Protein AF-A0A4P7XMC9-F1 (afdb_monomer)

Foldseek 3Di:
DDPVVVVVVVVVLVPPCQLVVLQVVLLVQLVVPDPVCLVVSVVSPVVSVVSVVVDPDDDPLQVVVVVCVVSCVVCVLVLLVVLLVDPDDPSNLVCCVNRVLVCLVVLLPDPDDPDLVDSSLVSLLSQLPDPSDQLCDPSLLSSLVSCVVNLNLLSSLVSLVNNCVRDPQNLVSLLSNLVSLLPRAQLVLSCVSNVVCLVVHDDPVSNVSNVVSNVVSVVVLVVVLDDDDPPFWDDFFDDPPDDFDALLPDQLLLLLLLLLQLVQQQRSLLQFGAAQLRGPAFQDQDNCVQVVSVVVCVVVPQKGFDPPFRPSQWDQDPVRGIIGGSRGTTIFGGHPDPDHSSCCSVCSLVVLLVSLLPDALVSCLLNLLLSLLVQLLLLLLLLCVVLVADNPDDPVSSVVSSVVLQPFFSQLSNQLSNVLSVVLSVVCVVVVDDSVVSVVSSVVSSVVVSVCCVVVVDDGDGHDDDPSTDDHSSNVCVCVRNQVLDDCCSRHPRRDSVSSVVSSVVSPPDPPDPPPPDD

Structure (mmCIF, N/CA/C/O backbone):
data_AF-A0A4P7XMC9-F1
#
_entry.id   AF-A0A4P7XMC9-F1
#
loop_
_atom_site.group_PDB
_atom_site.id
_atom_site.type_symbol
_atom_site.label_atom_id
_atom_site.label_alt_id
_atom_site.label_comp_id
_atom_site.label_asym_id
_atom_site.label_entity_id
_atom_site.label_seq_id
_atom_site.pdbx_PDB_ins_code
_atom_site.Cartn_x
_atom_site.Cartn_y
_atom_site.Cartn_z
_atom_site.occupancy
_atom_site.B_iso_or_equiv
_atom_site.auth_seq_id
_atom_site.auth_comp_id
_atom_site.auth_asym_id
_atom_site.auth_atom_id
_atom_site.pdbx_PDB_model_num
ATOM 1 N N . MET A 1 1 ? -20.679 70.648 17.273 1.00 43.66 1 MET A N 1
ATOM 2 C CA . MET A 1 1 ? -20.133 69.845 16.161 1.00 43.66 1 MET A CA 1
ATOM 3 C C . MET A 1 1 ? -21.303 69.138 15.525 1.00 43.66 1 MET A C 1
ATOM 5 O O . MET A 1 1 ? -21.982 68.395 16.223 1.00 43.66 1 MET A O 1
ATOM 9 N N . GLU A 1 2 ? -21.618 69.492 14.286 1.00 30.88 2 GLU A N 1
ATOM 10 C CA . GLU A 1 2 ? -22.838 69.044 13.615 1.00 30.88 2 GLU A CA 1
ATOM 11 C C . GLU A 1 2 ? -22.758 67.567 13.180 1.00 30.88 2 GLU A C 1
ATOM 13 O O . GLU A 1 2 ? -21.667 67.088 12.859 1.00 30.88 2 GLU A O 1
ATOM 18 N N . PRO A 1 3 ? -23.888 66.831 13.138 1.00 38.03 3 PRO A N 1
ATOM 19 C CA . PRO A 1 3 ? -23.927 65.411 12.762 1.00 38.03 3 PRO A CA 1
ATOM 20 C C . PRO A 1 3 ? -23.639 65.135 11.274 1.00 38.03 3 PRO A C 1
ATOM 22 O O . PRO A 1 3 ? -23.478 63.977 10.885 1.00 38.03 3 PRO A O 1
ATOM 25 N N . GLU A 1 4 ? -23.567 66.167 10.429 1.00 35.75 4 GLU A N 1
ATOM 26 C CA . GLU A 1 4 ? -23.472 66.008 8.972 1.00 35.75 4 GLU A CA 1
ATOM 27 C C . GLU A 1 4 ? -22.052 65.676 8.468 1.00 35.75 4 GLU A C 1
ATOM 29 O O . GLU A 1 4 ? -21.898 65.033 7.425 1.00 35.75 4 GLU A O 1
ATOM 34 N N . GLU A 1 5 ? -20.994 65.978 9.229 1.00 38.25 5 GLU A N 1
ATOM 35 C CA . GLU A 1 5 ? -19.620 65.636 8.818 1.00 38.25 5 GLU A CA 1
ATOM 36 C C . GLU A 1 5 ? -19.260 64.157 9.054 1.00 38.25 5 GLU A C 1
ATOM 38 O O . GLU A 1 5 ? -18.440 63.598 8.321 1.00 38.25 5 GLU A O 1
ATOM 43 N N . CYS A 1 6 ? -19.930 63.469 9.989 1.00 34.94 6 CYS A N 1
ATOM 44 C CA . CYS A 1 6 ? -19.719 62.032 10.221 1.00 34.94 6 CYS A CA 1
ATOM 45 C C . CYS A 1 6 ? -20.406 61.152 9.157 1.00 34.94 6 CYS A C 1
ATOM 47 O O . CYS A 1 6 ? -19.876 60.104 8.782 1.00 34.94 6 CYS A O 1
ATOM 49 N N . GLN A 1 7 ? -21.538 61.592 8.593 1.00 33.97 7 GLN A N 1
ATOM 50 C CA . GLN A 1 7 ? -22.230 60.852 7.528 1.00 33.97 7 GLN A CA 1
ATOM 51 C C . GLN A 1 7 ? -21.554 61.001 6.152 1.00 33.97 7 GLN A C 1
ATOM 53 O O . GLN A 1 7 ? -21.581 60.069 5.347 1.00 33.97 7 GLN A O 1
ATOM 58 N N . SER A 1 8 ? -20.865 62.119 5.897 1.00 41.31 8 SER A N 1
ATOM 59 C CA . SER A 1 8 ? -20.110 62.373 4.655 1.00 41.31 8 SER A CA 1
ATOM 60 C C . SER A 1 8 ? -18.894 61.444 4.482 1.00 41.31 8 SER A C 1
ATOM 62 O O . SER A 1 8 ? -18.608 60.977 3.372 1.00 41.31 8 SER A O 1
ATOM 64 N N . GLY A 1 9 ? -18.207 61.108 5.581 1.00 38.25 9 GLY A N 1
ATOM 65 C CA . GLY A 1 9 ? -17.114 60.129 5.592 1.00 38.25 9 GLY A CA 1
ATOM 66 C C . GLY A 1 9 ? -17.605 58.689 5.408 1.00 38.25 9 GLY A C 1
ATOM 67 O O . GLY A 1 9 ? -17.040 57.939 4.608 1.00 38.25 9 GLY A O 1
ATOM 68 N N . LEU A 1 10 ? -18.709 58.330 6.072 1.00 37.47 10 LEU A N 1
ATOM 69 C CA . LEU A 1 10 ? -19.302 56.992 6.003 1.00 37.47 10 LEU A CA 1
ATOM 70 C C . LEU A 1 10 ? -19.886 56.685 4.612 1.00 37.47 10 LEU A C 1
ATOM 72 O O . LEU A 1 10 ? -19.611 55.628 4.050 1.00 37.47 10 LEU A O 1
ATOM 76 N N . LEU A 1 11 ? -20.593 57.632 3.984 1.00 36.66 11 LEU A N 1
ATOM 77 C CA . LEU A 1 11 ? -21.120 57.470 2.619 1.00 36.66 11 LEU A CA 1
ATOM 78 C C . LEU A 1 11 ? -20.023 57.420 1.540 1.00 36.66 11 LEU A C 1
ATOM 80 O O . LEU A 1 11 ? -20.214 56.793 0.494 1.00 36.66 11 LEU A O 1
ATOM 84 N N . LYS A 1 12 ? -18.850 58.022 1.785 1.00 42.00 12 LYS A N 1
ATOM 85 C CA . LYS A 1 12 ? -17.670 57.883 0.910 1.00 42.00 12 LYS A CA 1
ATOM 86 C C . LYS A 1 12 ? -16.996 56.515 1.044 1.00 42.00 12 LYS A C 1
ATOM 88 O O . LYS A 1 12 ? -16.520 55.991 0.037 1.00 42.00 12 LYS A O 1
ATOM 93 N N . LEU A 1 13 ? -17.014 55.905 2.231 1.00 38.84 13 LEU A N 1
ATOM 94 C CA . LEU A 1 13 ? -16.550 54.528 2.448 1.00 38.84 13 LEU A CA 1
ATOM 95 C C . LEU A 1 13 ? -17.521 53.484 1.874 1.00 38.84 13 LEU A C 1
ATOM 97 O O . LEU A 1 13 ? -17.075 52.519 1.253 1.00 38.84 13 LEU A O 1
ATOM 101 N N . LEU A 1 14 ? -18.834 53.729 1.957 1.00 37.59 14 LEU A N 1
ATOM 102 C CA . LEU A 1 14 ? -19.873 52.884 1.349 1.00 37.59 14 LEU A CA 1
ATOM 103 C C . LEU A 1 14 ? -19.815 52.850 -0.194 1.00 37.59 14 LEU A C 1
ATOM 105 O O . LEU A 1 14 ? -20.368 51.944 -0.813 1.00 37.59 14 LEU A O 1
ATOM 109 N N . ARG A 1 15 ? -19.106 53.793 -0.834 1.00 41.34 15 ARG A N 1
ATOM 110 C CA . ARG A 1 15 ? -18.877 53.852 -2.293 1.00 41.34 15 ARG A CA 1
ATOM 111 C C . ARG A 1 15 ? -17.460 53.467 -2.716 1.00 41.34 15 ARG A C 1
ATOM 113 O O . ARG A 1 15 ? -17.039 53.796 -3.830 1.00 41.34 15 ARG A O 1
ATOM 120 N N . SER A 1 16 ? -16.704 52.773 -1.866 1.00 45.69 16 SER A N 1
ATOM 121 C CA . SER A 1 16 ? -15.376 52.284 -2.229 1.00 45.69 16 SER A CA 1
ATOM 122 C C . SER A 1 16 ? -15.479 51.215 -3.327 1.00 45.69 16 SER A C 1
ATOM 124 O O . SER A 1 16 ? -15.528 50.013 -3.077 1.00 45.69 16 SER A O 1
ATOM 126 N N . LYS A 1 17 ? -15.445 51.656 -4.592 1.00 49.47 17 LYS A N 1
ATOM 127 C CA . LYS A 1 17 ? -15.322 50.811 -5.795 1.00 49.47 17 LYS A CA 1
ATOM 128 C C . LYS A 1 17 ? -14.110 49.862 -5.742 1.00 49.47 17 LYS A C 1
ATOM 130 O O . LYS A 1 17 ? -13.993 48.990 -6.595 1.00 49.47 17 LYS A O 1
ATOM 135 N N . LYS A 1 18 ? -13.207 50.019 -4.764 1.00 49.25 18 LYS A N 1
ATOM 136 C CA . LYS A 1 18 ? -11.979 49.235 -4.623 1.00 49.25 18 LYS A CA 1
ATOM 137 C C . LYS A 1 18 ? -12.239 47.789 -4.211 1.00 49.25 18 LYS A C 1
ATOM 139 O O . LYS A 1 18 ? -11.639 46.917 -4.824 1.00 49.25 18 LYS A O 1
ATOM 144 N N . HIS A 1 19 ? -13.162 47.497 -3.285 1.00 51.22 19 HIS A N 1
ATOM 145 C CA . HIS A 1 19 ? -13.455 46.088 -2.968 1.00 51.22 19 HIS A CA 1
ATOM 146 C C . HIS A 1 19 ? -14.060 45.369 -4.184 1.00 51.22 19 HIS A C 1
ATOM 148 O O . HIS A 1 19 ? -13.748 44.216 -4.466 1.00 51.22 19 HIS A O 1
ATOM 154 N N . TRP A 1 20 ? -14.896 46.083 -4.953 1.00 50.78 20 TRP A N 1
ATOM 155 C CA . TRP A 1 20 ? -15.555 45.560 -6.151 1.00 50.78 20 TRP A CA 1
ATOM 156 C C . TRP A 1 20 ? -14.538 45.368 -7.272 1.00 50.78 20 TRP A C 1
ATOM 158 O O . TRP A 1 20 ? -14.637 44.408 -8.027 1.00 50.78 20 TRP A O 1
ATOM 168 N N . ALA A 1 21 ? -13.521 46.230 -7.341 1.00 57.53 21 ALA A N 1
ATOM 169 C CA . ALA A 1 21 ? -12.394 46.076 -8.247 1.00 57.53 21 ALA A CA 1
ATOM 170 C C . ALA A 1 21 ? -11.529 44.863 -7.879 1.00 57.53 21 ALA A C 1
ATOM 172 O O . ALA A 1 21 ? -11.218 44.078 -8.765 1.00 57.53 21 ALA A O 1
ATOM 173 N N . HIS A 1 22 ? -11.196 44.658 -6.601 1.00 60.41 22 HIS A N 1
ATOM 174 C CA . HIS A 1 22 ? -10.427 43.492 -6.147 1.00 60.41 22 HIS A CA 1
ATOM 175 C C . HIS A 1 22 ? -11.174 42.177 -6.422 1.00 60.41 22 HIS A C 1
ATOM 177 O O . HIS A 1 22 ? -10.610 41.267 -7.030 1.00 60.41 22 HIS A O 1
ATOM 183 N N . ARG A 1 23 ? -12.479 42.124 -6.119 1.00 55.25 23 ARG A N 1
ATOM 184 C CA . ARG A 1 23 ? -13.355 40.998 -6.482 1.00 55.25 23 ARG A CA 1
ATOM 185 C C . ARG A 1 23 ? -13.478 40.812 -7.997 1.00 55.25 23 ARG A C 1
ATOM 187 O O . ARG A 1 23 ? -13.367 39.696 -8.484 1.00 55.25 23 ARG A O 1
ATOM 194 N N . GLY A 1 24 ? -13.645 41.891 -8.761 1.00 57.69 24 GLY A N 1
ATOM 195 C CA . GLY A 1 24 ? -13.733 41.855 -10.225 1.00 57.69 24 GLY A CA 1
ATOM 196 C C . GLY A 1 24 ? -12.418 41.488 -10.928 1.00 57.69 24 GLY A C 1
ATOM 197 O O . GLY A 1 24 ? -12.436 41.020 -12.065 1.00 57.69 24 GLY A O 1
ATOM 198 N N . ILE A 1 25 ? -11.271 41.705 -10.280 1.00 61.50 25 ILE A N 1
ATOM 199 C CA . ILE A 1 25 ? -9.954 41.251 -10.744 1.00 61.50 25 ILE A CA 1
ATOM 200 C C . ILE A 1 25 ? -9.795 39.761 -10.448 1.00 61.50 25 ILE A C 1
ATOM 202 O O . ILE A 1 25 ? -9.479 39.011 -11.363 1.00 61.50 25 ILE A O 1
ATOM 206 N N . ALA A 1 26 ? -10.077 39.323 -9.216 1.00 57.25 26 ALA A N 1
ATOM 207 C CA . ALA A 1 26 ? -10.051 37.904 -8.864 1.00 57.25 26 ALA A CA 1
ATOM 208 C C . ALA A 1 26 ? -10.990 37.083 -9.759 1.00 57.25 26 ALA A C 1
ATOM 210 O O . ALA A 1 26 ? -10.591 36.052 -10.282 1.00 57.25 26 ALA A O 1
ATOM 211 N N . ARG A 1 27 ? -12.195 37.605 -10.019 1.00 52.50 27 ARG A N 1
ATOM 212 C CA . ARG A 1 27 ? -13.175 37.035 -10.948 1.00 52.50 27 ARG A CA 1
ATOM 213 C C . ARG A 1 27 ? -12.600 36.804 -12.341 1.00 52.50 27 ARG A C 1
ATOM 215 O O . ARG A 1 27 ? -12.622 35.679 -12.814 1.00 52.50 27 ARG A O 1
ATOM 222 N N . ARG A 1 28 ? -12.041 37.843 -12.967 1.00 59.72 28 ARG A N 1
ATOM 223 C CA . ARG A 1 28 ? -11.478 37.733 -14.322 1.00 59.72 28 ARG A CA 1
ATOM 224 C C . ARG A 1 28 ? -10.295 36.771 -14.403 1.00 59.72 28 ARG A C 1
ATOM 226 O O . ARG A 1 28 ? -10.072 36.183 -15.450 1.00 59.72 28 ARG A O 1
ATOM 233 N N . ILE A 1 29 ? -9.546 36.628 -13.311 1.00 60.94 29 ILE A N 1
ATOM 234 C CA . ILE A 1 29 ? -8.429 35.684 -13.220 1.00 60.94 29 ILE A CA 1
ATOM 235 C C . ILE A 1 29 ? -8.930 34.240 -13.043 1.00 60.94 29 ILE A C 1
ATOM 237 O O . ILE A 1 29 ? -8.379 33.321 -13.639 1.00 60.94 29 ILE A O 1
ATOM 241 N N . LEU A 1 30 ? -9.975 34.024 -12.241 1.00 52.16 30 LEU A N 1
ATOM 242 C CA . LEU A 1 30 ? -10.568 32.695 -12.062 1.00 52.16 30 LEU A CA 1
ATOM 243 C C . LEU A 1 30 ? -11.309 32.231 -13.326 1.00 52.16 30 LEU A C 1
ATOM 245 O O . LEU A 1 30 ? -11.242 31.058 -13.668 1.00 52.16 30 LEU A O 1
ATOM 249 N N . GLU A 1 31 ? -11.942 33.155 -14.057 1.00 54.53 31 GLU A N 1
ATOM 250 C CA . GLU A 1 31 ? -12.587 32.897 -15.355 1.00 54.53 31 GLU A CA 1
ATOM 251 C C . GLU A 1 31 ? -11.583 32.566 -16.479 1.00 54.53 31 GLU A C 1
ATOM 253 O O . GLU A 1 31 ? -11.982 31.990 -17.486 1.00 54.53 31 GLU A O 1
ATOM 258 N N . SER A 1 32 ? -10.294 32.910 -16.343 1.00 63.38 32 SER A N 1
ATOM 259 C CA . SER A 1 32 ? -9.304 32.673 -17.407 1.00 63.38 32 SER A CA 1
ATOM 260 C C . SER A 1 32 ? -8.687 31.270 -17.404 1.00 63.38 32 SER A C 1
ATOM 262 O O . SER A 1 32 ? -7.881 30.984 -18.282 1.00 63.38 32 SER A O 1
ATOM 264 N N . ASP A 1 33 ? -9.013 30.432 -16.415 1.00 51.31 33 ASP A N 1
ATOM 265 C CA . ASP A 1 33 ? -8.525 29.050 -16.237 1.00 51.31 33 ASP A CA 1
ATOM 266 C C . ASP A 1 33 ? -6.992 28.883 -16.316 1.00 51.31 33 ASP A C 1
ATOM 268 O O . ASP A 1 33 ? -6.440 27.886 -16.773 1.00 51.31 33 ASP A O 1
ATOM 272 N N . GLN A 1 34 ? -6.274 29.910 -15.859 1.00 62.56 34 GLN A N 1
ATOM 273 C CA . GLN A 1 34 ? -4.816 29.965 -15.850 1.00 62.56 34 GLN A CA 1
ATOM 274 C C . GLN A 1 34 ? -4.300 29.715 -14.433 1.00 62.56 34 GLN A C 1
ATOM 276 O O . GLN A 1 34 ? -4.222 30.640 -13.624 1.00 62.56 34 GLN A O 1
ATOM 281 N N . ASP A 1 35 ? -3.913 28.472 -14.139 1.00 50.72 35 ASP A N 1
ATOM 282 C CA . ASP A 1 35 ? -3.532 28.036 -12.784 1.00 50.72 35 ASP A CA 1
ATOM 283 C C . ASP A 1 35 ? -2.392 28.859 -12.164 1.00 50.72 35 ASP A C 1
ATOM 285 O O . ASP A 1 35 ? -2.403 29.153 -10.969 1.00 50.72 35 ASP A O 1
ATOM 289 N N . HIS A 1 36 ? -1.446 29.338 -12.976 1.00 61.88 36 HIS A N 1
ATOM 290 C CA . HIS A 1 36 ? -0.348 30.193 -12.511 1.00 61.88 36 HIS A CA 1
ATOM 291 C C . HIS A 1 36 ? -0.807 31.566 -11.975 1.00 61.88 36 HIS A C 1
ATOM 293 O O . HIS A 1 36 ? -0.050 32.237 -11.273 1.00 61.88 36 HIS A O 1
ATOM 299 N N . LEU A 1 37 ? -2.036 31.998 -12.283 1.00 54.47 37 LEU A N 1
ATOM 300 C CA . LEU A 1 37 ? -2.619 33.242 -11.777 1.00 54.47 37 LEU A CA 1
ATOM 301 C C . LEU A 1 37 ? -3.470 33.040 -10.514 1.00 54.47 37 LEU A C 1
ATOM 303 O O . LEU A 1 37 ? -3.883 34.026 -9.896 1.00 54.47 37 LEU A O 1
ATOM 307 N N . LEU A 1 38 ? -3.690 31.795 -10.080 1.00 51.38 38 LEU A N 1
ATOM 308 C CA . LEU A 1 38 ? -4.454 31.478 -8.873 1.00 51.38 38 LEU A CA 1
ATOM 309 C C . LEU A 1 38 ? -3.928 32.216 -7.623 1.00 51.38 38 LEU A C 1
ATOM 311 O O . LEU A 1 38 ? -4.743 32.837 -6.937 1.00 51.38 38 LEU A O 1
ATOM 315 N N . PRO A 1 39 ? -2.605 32.304 -7.353 1.00 59.97 39 PRO A N 1
ATOM 316 C CA . PRO A 1 39 ? -2.095 33.067 -6.207 1.00 59.97 39 PRO A CA 1
ATOM 317 C C . PRO A 1 39 ? -2.451 34.559 -6.268 1.00 59.97 39 PRO A C 1
ATOM 319 O O . PRO A 1 39 ? -2.659 35.210 -5.244 1.00 59.97 39 PRO A O 1
ATOM 322 N N . VAL A 1 40 ? -2.555 35.117 -7.479 1.00 65.31 40 VAL A N 1
ATOM 323 C CA . VAL A 1 40 ? -2.936 36.516 -7.698 1.00 65.31 40 VAL A CA 1
ATOM 324 C C . VAL A 1 40 ? -4.427 36.701 -7.448 1.00 65.31 40 VAL A C 1
ATOM 326 O O . VAL A 1 40 ? -4.793 37.642 -6.750 1.00 65.31 40 VAL A O 1
ATOM 329 N N . ALA A 1 41 ? -5.284 35.808 -7.950 1.00 59.88 41 ALA A N 1
ATOM 330 C CA . ALA A 1 41 ? -6.714 35.835 -7.641 1.00 59.88 41 ALA A CA 1
ATOM 331 C C . ALA A 1 41 ? -6.964 35.744 -6.131 1.00 59.88 41 ALA A C 1
ATOM 333 O O . ALA A 1 41 ? -7.726 36.544 -5.585 1.00 59.88 41 ALA A O 1
ATOM 334 N N . MET A 1 42 ? -6.265 34.833 -5.450 1.00 56.66 42 MET A N 1
ATOM 335 C CA . MET A 1 42 ? -6.401 34.625 -4.008 1.00 56.66 42 MET A CA 1
ATOM 336 C C . MET A 1 42 ? -5.951 35.852 -3.208 1.00 56.66 42 MET A C 1
ATOM 338 O O . MET A 1 42 ? -6.701 36.340 -2.370 1.00 56.66 42 MET A O 1
ATOM 342 N N . LYS A 1 43 ? -4.809 36.465 -3.547 1.00 66.44 43 LYS A N 1
ATOM 343 C CA . LYS A 1 43 ? -4.339 37.713 -2.912 1.00 66.44 43 LYS A CA 1
ATOM 344 C C . LYS A 1 43 ? -5.299 38.894 -3.111 1.00 66.44 43 LYS A C 1
ATOM 346 O O . LYS A 1 43 ? -5.331 39.829 -2.312 1.00 66.44 43 LYS A O 1
ATOM 351 N N . GLN A 1 44 ? -6.062 38.897 -4.202 1.00 64.94 44 GLN A N 1
ATOM 352 C CA . GLN A 1 44 ? -7.070 39.923 -4.481 1.00 64.94 44 GLN A CA 1
ATOM 353 C C . GLN A 1 44 ? -8.370 39.662 -3.707 1.00 64.94 44 GLN A C 1
ATOM 355 O O . GLN A 1 44 ? -8.979 40.620 -3.232 1.00 64.94 44 GLN A O 1
ATOM 360 N N . LEU A 1 45 ? -8.763 38.397 -3.517 1.00 56.56 45 LEU A N 1
ATOM 361 C CA . LEU A 1 45 ? -9.861 38.022 -2.619 1.00 56.56 45 LEU A CA 1
ATOM 362 C C . LEU A 1 45 ? -9.528 38.359 -1.166 1.00 56.56 45 LEU A C 1
ATOM 364 O O . LEU A 1 45 ? -10.309 39.054 -0.523 1.00 56.56 45 LEU A O 1
ATOM 368 N N . GLU A 1 46 ? -8.346 37.969 -0.692 1.00 55.09 46 GLU A N 1
ATOM 369 C CA . GLU A 1 46 ? -7.844 38.263 0.653 1.00 55.09 46 GLU A CA 1
ATOM 370 C C . GLU A 1 46 ? -7.844 39.775 0.934 1.00 55.09 46 GLU A C 1
ATOM 372 O O . GLU A 1 46 ? -8.412 40.230 1.923 1.00 55.09 46 GLU A O 1
ATOM 377 N N . ARG A 1 47 ? -7.316 40.589 0.008 1.00 59.47 47 ARG A N 1
ATOM 378 C CA . ARG A 1 47 ? -7.384 42.059 0.099 1.00 59.47 47 ARG A CA 1
ATOM 379 C C . ARG A 1 47 ? -8.814 42.588 0.077 1.00 59.47 47 ARG A C 1
ATOM 381 O O . ARG A 1 47 ? -9.105 43.576 0.740 1.00 59.47 47 ARG A O 1
ATOM 388 N N . GLY A 1 48 ? -9.707 41.960 -0.685 1.00 55.97 48 GLY A N 1
ATOM 389 C CA . GLY A 1 48 ? -11.134 42.272 -0.663 1.00 55.97 48 GLY A CA 1
ATOM 390 C C . GLY A 1 48 ? -11.751 42.036 0.719 1.00 55.97 48 GLY A C 1
ATOM 391 O O . GLY A 1 48 ? -12.475 42.899 1.203 1.00 55.97 48 GLY A O 1
ATOM 392 N N . TYR A 1 49 ? -11.405 40.922 1.367 1.00 52.28 49 TYR A N 1
ATOM 393 C CA . TYR A 1 49 ? -11.868 40.547 2.707 1.00 52.28 49 TYR A CA 1
ATOM 394 C C . TYR A 1 49 ? -11.272 41.423 3.816 1.00 52.28 49 TYR A C 1
ATOM 396 O O . TYR A 1 49 ? -12.006 41.901 4.677 1.00 52.28 49 TYR A O 1
ATOM 404 N N . GLN A 1 50 ? -9.977 41.737 3.750 1.00 54.62 50 GLN A N 1
ATOM 405 C CA . GLN A 1 50 ? -9.314 42.688 4.656 1.00 54.62 50 GLN A CA 1
ATOM 406 C C . GLN A 1 50 ? -9.891 44.112 4.548 1.00 54.62 50 GLN A C 1
ATOM 408 O O . GLN A 1 50 ? -9.766 44.913 5.469 1.00 54.62 50 GLN A O 1
ATOM 413 N N . LEU A 1 51 ? -10.528 44.451 3.423 1.00 50.38 51 LEU A N 1
ATOM 414 C CA . LEU A 1 51 ? -11.267 45.706 3.256 1.00 50.38 51 LEU A CA 1
ATOM 415 C C . LEU A 1 51 ? -12.715 45.620 3.778 1.00 50.38 51 LEU A C 1
ATOM 417 O O . LEU A 1 51 ? -13.352 46.660 3.951 1.00 50.38 51 LEU A O 1
ATOM 421 N N . CYS A 1 52 ? -13.234 44.414 4.033 1.00 46.66 52 CYS A N 1
ATOM 422 C CA . CYS A 1 52 ? -14.565 44.155 4.590 1.00 46.66 52 CYS A CA 1
ATOM 423 C C . CYS A 1 52 ? -14.582 44.079 6.127 1.00 46.66 52 CYS A C 1
ATOM 425 O O . CYS A 1 52 ? -15.631 44.336 6.716 1.00 46.66 52 CYS A O 1
ATOM 427 N N . THR A 1 53 ? -13.445 43.836 6.791 1.00 45.31 53 THR A N 1
ATOM 428 C CA . THR A 1 53 ? -13.311 43.741 8.265 1.00 45.31 53 THR A CA 1
ATOM 429 C C . THR A 1 53 ? -13.597 45.041 9.042 1.00 45.31 53 THR A C 1
ATOM 431 O O . THR A 1 53 ? -13.400 45.097 10.252 1.00 45.31 53 THR A O 1
ATOM 434 N N . TYR A 1 54 ? -14.144 46.072 8.392 1.00 43.69 54 TYR A N 1
ATOM 435 C CA . TYR A 1 54 ? -14.639 47.301 9.028 1.00 43.69 54 TYR A CA 1
ATOM 436 C C . TYR A 1 54 ? -16.169 47.379 9.187 1.00 43.69 54 TYR A C 1
ATOM 438 O O . TYR A 1 54 ? -16.676 48.411 9.627 1.00 43.69 54 TYR A O 1
ATOM 446 N N . ARG A 1 55 ? -16.928 46.324 8.864 1.00 44.16 55 ARG A N 1
ATOM 447 C CA . ARG A 1 55 ? -18.381 46.276 9.103 1.00 44.16 55 ARG A CA 1
ATOM 448 C C . ARG A 1 55 ? -18.708 45.307 10.233 1.00 44.16 55 ARG A C 1
ATOM 450 O O . ARG A 1 55 ? -18.676 44.101 10.032 1.00 44.16 55 ARG A O 1
ATOM 457 N N . ARG A 1 56 ? -19.030 45.842 11.414 1.00 41.16 56 ARG A N 1
ATOM 458 C CA . ARG A 1 56 ? -19.585 45.058 12.529 1.00 41.16 56 ARG A CA 1
ATOM 459 C C . ARG A 1 56 ? -21.095 45.177 12.691 1.00 41.16 56 ARG A C 1
ATOM 461 O O . ARG A 1 56 ? -21.635 44.454 13.509 1.00 41.16 56 ARG A O 1
ATOM 468 N N . ASP A 1 57 ? -21.771 46.005 11.900 1.00 44.28 57 ASP A N 1
ATOM 469 C CA . ASP A 1 57 ? -23.214 46.176 12.028 1.00 44.28 57 ASP A CA 1
ATOM 470 C C . ASP A 1 57 ? -23.898 46.209 10.660 1.00 44.28 57 ASP A C 1
ATOM 472 O O . ASP A 1 57 ? -23.543 47.009 9.793 1.00 44.28 57 ASP A O 1
ATOM 476 N N . GLN A 1 58 ? -24.900 45.335 10.541 1.00 43.12 58 GLN A N 1
ATOM 477 C CA . GLN A 1 58 ? -25.973 45.314 9.544 1.00 43.12 58 GLN A CA 1
ATOM 478 C C . GLN A 1 58 ? -25.531 45.075 8.094 1.00 43.12 58 GLN A C 1
ATOM 480 O O . GLN A 1 58 ? -25.326 46.004 7.321 1.00 43.12 58 GLN A O 1
ATOM 485 N N . ASP A 1 59 ? -25.348 43.798 7.758 1.00 37.53 59 ASP A N 1
ATOM 486 C CA . ASP A 1 59 ? -25.925 43.108 6.592 1.00 37.53 59 ASP A CA 1
ATOM 487 C C . ASP A 1 59 ? -25.374 41.671 6.612 1.00 37.53 59 ASP A C 1
ATOM 489 O O . ASP A 1 59 ? -24.163 41.475 6.719 1.00 37.53 59 ASP A O 1
ATOM 493 N N . ASP A 1 60 ? -26.264 40.678 6.577 1.00 42.16 60 ASP A N 1
ATOM 494 C CA . ASP A 1 60 ? -25.942 39.248 6.670 1.00 42.16 60 ASP A CA 1
ATOM 495 C C . ASP A 1 60 ? -24.856 38.853 5.637 1.00 42.16 60 ASP A C 1
ATOM 497 O O . ASP A 1 60 ? -25.084 39.009 4.427 1.00 42.16 60 ASP A O 1
ATOM 501 N N . PRO A 1 61 ? -23.675 38.356 6.071 1.00 43.62 61 PRO A N 1
ATOM 502 C CA . PRO A 1 61 ? -22.599 37.914 5.182 1.00 43.62 61 PRO A CA 1
ATOM 503 C C . PRO A 1 61 ? -23.083 36.939 4.101 1.00 43.62 61 PRO A C 1
ATOM 505 O O . PRO A 1 61 ? -22.595 36.990 2.969 1.00 43.62 61 PRO A O 1
ATOM 508 N N . LEU A 1 62 ? -24.107 36.135 4.412 1.00 38.00 62 LEU A N 1
ATOM 509 C CA . LEU A 1 62 ? -24.722 35.153 3.524 1.00 38.00 62 LEU A CA 1
ATOM 510 C C . LEU A 1 62 ? -25.389 35.803 2.294 1.00 38.00 62 LEU A C 1
ATOM 512 O O . LEU A 1 62 ? -25.217 35.330 1.169 1.00 38.00 62 LEU A O 1
ATOM 516 N N . GLN A 1 63 ? -26.075 36.945 2.456 1.00 36.78 63 GLN A N 1
ATOM 517 C CA . GLN A 1 63 ? -26.723 37.648 1.333 1.00 36.78 63 GLN A CA 1
ATOM 518 C C . GLN A 1 63 ? -25.715 38.294 0.371 1.00 36.78 63 GLN A C 1
ATOM 520 O O . GLN A 1 63 ? -25.964 38.396 -0.833 1.00 36.78 63 GLN A O 1
ATOM 525 N N . LEU A 1 64 ? -24.550 38.707 0.875 1.00 40.41 64 LE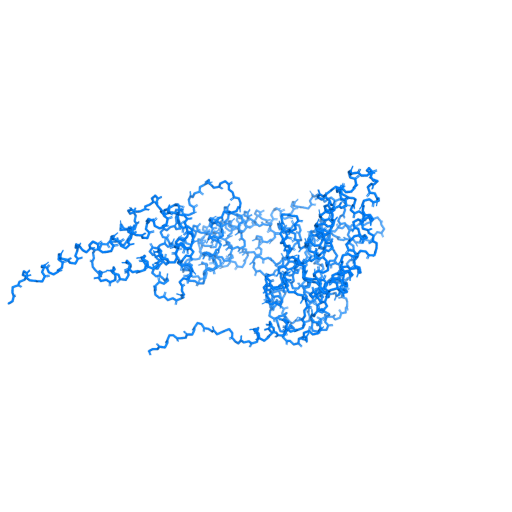U A N 1
ATOM 526 C CA . LEU A 1 64 ? -23.467 39.264 0.057 1.00 40.41 64 LEU A CA 1
ATOM 527 C C . LEU A 1 64 ? -22.612 38.179 -0.622 1.00 40.41 64 LEU A C 1
ATOM 529 O O . LEU A 1 64 ? -21.872 38.487 -1.565 1.00 40.41 64 LEU A O 1
ATOM 533 N N . TRP A 1 65 ? -22.726 36.933 -0.159 1.00 42.69 65 TRP A N 1
ATOM 534 C CA . TRP A 1 65 ? -22.054 35.743 -0.681 1.00 42.69 65 TRP A CA 1
ATOM 535 C C . TRP A 1 65 ? -22.873 35.056 -1.795 1.00 42.69 65 TRP A C 1
ATOM 537 O O . TRP A 1 65 ? -22.324 34.676 -2.829 1.00 42.69 65 TRP A O 1
ATOM 547 N N . MET A 1 66 ? -24.206 35.049 -1.676 1.00 37.25 66 MET A N 1
ATOM 548 C CA . MET A 1 66 ? -25.138 34.472 -2.661 1.00 37.25 66 MET A CA 1
ATOM 549 C C . MET A 1 66 ? -25.232 35.209 -4.014 1.00 37.25 66 MET A C 1
ATOM 551 O O . MET A 1 66 ? -25.706 34.638 -4.992 1.00 37.25 66 MET A O 1
ATOM 555 N N . CYS A 1 67 ? -24.748 36.448 -4.146 1.00 40.34 67 CYS A N 1
ATOM 556 C CA . CYS A 1 67 ? -24.775 37.176 -5.429 1.00 40.34 67 CYS A CA 1
ATOM 557 C C . CYS A 1 67 ? -23.771 36.648 -6.490 1.00 40.34 67 CYS A C 1
ATOM 559 O O . CYS A 1 67 ? -23.648 37.244 -7.562 1.00 40.34 67 CYS A O 1
ATOM 561 N N . GLY A 1 68 ? -23.030 35.566 -6.206 1.00 39.25 68 GLY A N 1
ATOM 562 C CA . GLY A 1 68 ? -22.015 34.964 -7.086 1.00 39.25 68 GLY A CA 1
ATOM 563 C C . GLY A 1 68 ? -22.222 33.477 -7.411 1.00 39.25 68 GLY A C 1
ATOM 564 O O . GLY A 1 68 ? -21.270 32.828 -7.842 1.00 39.25 68 GLY A O 1
ATOM 565 N N . THR A 1 69 ? -23.426 32.939 -7.203 1.00 37.03 69 THR A N 1
ATOM 566 C CA . THR A 1 69 ? -23.757 31.498 -7.260 1.00 37.03 69 THR A CA 1
ATOM 567 C C . THR A 1 69 ? -23.273 30.770 -8.519 1.00 37.03 69 THR A C 1
ATOM 569 O O . THR A 1 69 ? -22.604 29.751 -8.394 1.00 37.03 69 THR A O 1
ATOM 572 N N . GLY A 1 70 ? -23.458 31.326 -9.721 1.00 38.78 70 GLY A N 1
ATOM 573 C CA . GLY A 1 70 ? -23.023 30.652 -10.961 1.00 38.78 70 GLY A CA 1
ATOM 574 C C . GLY A 1 70 ? -21.501 30.559 -11.169 1.00 38.78 70 GLY A C 1
ATOM 575 O O . GLY A 1 70 ? -21.029 29.813 -12.018 1.00 38.78 70 GLY A O 1
ATOM 576 N N . MET A 1 71 ? -20.708 31.328 -10.417 1.00 41.06 71 MET A N 1
ATOM 577 C CA . MET A 1 71 ? -19.241 31.347 -10.525 1.00 41.06 71 MET A CA 1
ATOM 578 C C . MET A 1 71 ? -18.568 30.438 -9.497 1.00 41.06 71 MET A C 1
ATOM 580 O O . MET A 1 71 ? -17.445 29.976 -9.716 1.00 41.06 71 MET A O 1
ATOM 584 N N . ILE A 1 72 ? -19.256 30.230 -8.371 1.00 43.06 72 ILE A N 1
ATOM 585 C CA . ILE A 1 72 ? -18.830 29.333 -7.312 1.00 43.06 72 ILE A CA 1
ATOM 586 C C . ILE A 1 72 ? -18.972 27.907 -7.822 1.00 43.06 72 ILE A C 1
ATOM 588 O O . ILE A 1 72 ? -17.960 27.243 -7.840 1.00 43.06 72 ILE A O 1
ATOM 592 N N . GLU A 1 73 ? -20.091 27.464 -8.392 1.00 41.97 73 GLU A N 1
ATOM 593 C CA . GLU A 1 73 ? -20.197 26.091 -8.935 1.00 41.97 73 GLU A CA 1
ATOM 594 C C . GLU A 1 73 ? -19.036 25.705 -9.882 1.00 41.97 73 GLU A C 1
ATOM 596 O O . GLU A 1 73 ? -18.465 24.626 -9.747 1.00 41.97 73 GLU A O 1
ATOM 601 N N . ALA A 1 74 ? -18.579 26.625 -10.744 1.00 43.66 74 ALA A N 1
ATOM 602 C CA . ALA A 1 74 ? -17.455 26.390 -11.661 1.00 43.66 74 ALA A CA 1
ATOM 603 C C . ALA A 1 74 ? -16.053 26.401 -11.003 1.00 43.66 74 ALA A C 1
ATOM 605 O O . ALA A 1 74 ? -15.097 25.883 -11.576 1.00 43.66 74 ALA A O 1
ATOM 606 N N . ASN A 1 75 ? -15.891 27.014 -9.822 1.00 49.53 75 ASN A N 1
ATOM 607 C CA . ASN A 1 75 ? -14.592 27.199 -9.152 1.00 49.53 75 ASN A CA 1
ATOM 608 C C . ASN A 1 75 ? -14.596 26.835 -7.650 1.00 49.53 75 ASN A C 1
ATOM 610 O O . ASN A 1 75 ? -13.614 27.100 -6.952 1.00 49.53 75 ASN A O 1
ATOM 614 N N . LEU A 1 76 ? -15.665 26.212 -7.148 1.00 55.34 76 LEU A N 1
ATOM 615 C CA . LEU A 1 76 ? -15.928 25.908 -5.736 1.00 55.34 76 LEU A CA 1
ATOM 616 C C . LEU A 1 76 ? -14.817 25.024 -5.180 1.00 55.34 76 LEU A C 1
ATOM 618 O O . LEU A 1 76 ? -14.280 25.303 -4.113 1.00 55.34 76 LEU A O 1
ATOM 622 N N . GLY A 1 77 ? -14.361 24.055 -5.977 1.00 52.69 77 GLY A N 1
ATOM 623 C CA . GLY A 1 77 ? -13.202 23.233 -5.647 1.00 52.69 77 GLY A CA 1
ATOM 624 C C . GLY A 1 77 ? -11.908 24.035 -5.450 1.00 52.69 77 GLY A C 1
ATOM 625 O O . GLY A 1 77 ? -11.143 23.724 -4.545 1.00 52.69 77 GLY A O 1
ATOM 626 N N . LYS A 1 78 ? -11.654 25.097 -6.232 1.00 56.91 78 LYS A N 1
ATOM 627 C CA . LYS A 1 78 ? -10.446 25.938 -6.080 1.00 56.91 78 LYS A CA 1
ATOM 628 C C . LYS A 1 78 ? -10.530 26.809 -4.818 1.00 56.91 78 LYS A C 1
ATOM 630 O O . LYS A 1 78 ? -9.540 26.944 -4.103 1.00 56.91 78 LYS A O 1
ATOM 635 N N . VAL A 1 79 ? -11.710 27.365 -4.527 1.00 56.22 79 VAL A N 1
ATOM 636 C CA . VAL A 1 79 ? -11.952 28.203 -3.338 1.00 56.22 79 VAL A CA 1
ATOM 637 C C . VAL A 1 79 ? -11.875 27.377 -2.059 1.00 56.22 79 VAL A C 1
ATOM 639 O O . VAL A 1 79 ? -11.204 27.780 -1.116 1.00 56.22 79 VAL A O 1
ATOM 642 N N . LEU A 1 80 ? -12.499 26.203 -2.034 1.00 57.94 80 LEU A N 1
ATOM 643 C CA . LEU A 1 80 ? -12.466 25.327 -0.868 1.00 57.94 80 LEU A CA 1
ATOM 644 C C . LEU A 1 80 ? -11.079 24.736 -0.634 1.00 57.94 80 LEU A C 1
ATOM 646 O O . LEU A 1 80 ? -10.645 24.690 0.512 1.00 57.94 80 LEU A O 1
ATOM 650 N N . ARG A 1 81 ? -10.328 24.391 -1.693 1.00 57.44 81 ARG A N 1
ATOM 651 C CA . ARG A 1 81 ? -8.916 24.019 -1.526 1.00 57.44 81 ARG A CA 1
ATOM 652 C C . ARG A 1 81 ? -8.115 25.130 -0.866 1.00 57.44 81 ARG A C 1
ATOM 654 O O . ARG A 1 81 ? -7.320 24.849 0.016 1.00 57.44 81 ARG A O 1
ATOM 661 N N . TRP A 1 82 ? -8.337 26.381 -1.266 1.00 67.50 82 TRP A N 1
ATOM 662 C CA . TRP A 1 82 ? -7.682 27.521 -0.633 1.00 67.50 82 TRP A CA 1
ATOM 663 C C . TRP A 1 82 ? -8.086 27.680 0.837 1.00 67.50 82 TRP A C 1
ATOM 665 O O . TRP A 1 82 ? -7.198 27.833 1.671 1.00 67.50 82 TRP A O 1
ATOM 675 N N . VAL A 1 83 ? -9.380 27.580 1.172 1.00 59.72 83 VAL A N 1
ATOM 676 C CA . VAL A 1 83 ? -9.836 27.605 2.575 1.00 59.72 83 VAL A CA 1
ATOM 677 C C . VAL A 1 83 ? -9.106 26.543 3.388 1.00 59.72 83 VAL A C 1
ATOM 679 O O . VAL A 1 83 ? -8.601 26.834 4.464 1.00 59.72 83 VAL A O 1
ATOM 682 N N . LEU A 1 84 ? -8.958 25.347 2.827 1.00 56.25 84 LEU A N 1
ATOM 683 C CA . LEU A 1 8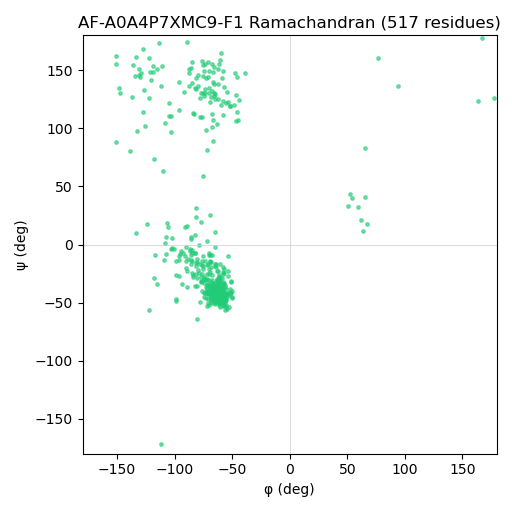4 ? -8.269 24.232 3.461 1.00 56.25 84 LEU A CA 1
ATOM 684 C C . LEU A 1 84 ? -6.729 24.391 3.494 1.00 56.25 84 LEU A C 1
ATOM 686 O O . LEU A 1 84 ? -6.067 23.707 4.268 1.00 56.25 84 LEU A O 1
ATOM 690 N N . THR A 1 85 ? -6.151 25.329 2.725 1.00 59.44 85 THR A N 1
ATOM 691 C CA . THR A 1 85 ? -4.743 25.763 2.870 1.00 59.44 85 THR A CA 1
ATOM 692 C C . THR A 1 85 ? -4.530 26.867 3.908 1.00 59.44 85 THR A C 1
ATOM 694 O O . THR A 1 85 ? -3.380 27.147 4.258 1.00 59.44 85 THR A O 1
ATOM 697 N N . LEU A 1 86 ? -5.593 27.526 4.387 1.00 56.44 86 LEU A N 1
ATOM 698 C CA . LEU A 1 86 ? -5.460 28.500 5.469 1.00 56.44 86 LEU A CA 1
ATOM 699 C C . LEU A 1 86 ? -5.026 27.743 6.733 1.00 56.44 86 LEU A C 1
ATOM 701 O O . LEU A 1 86 ? -5.623 26.737 7.107 1.00 56.44 86 LEU A O 1
ATOM 705 N N . GLN A 1 87 ? -3.947 28.195 7.372 1.00 53.38 87 GLN A N 1
ATOM 706 C CA . GLN A 1 87 ? -3.486 27.585 8.618 1.00 53.38 87 GLN A CA 1
ATOM 707 C C . GLN A 1 87 ? -4.496 27.836 9.750 1.00 53.38 87 GLN A C 1
ATOM 709 O O . GLN A 1 87 ? -5.261 28.801 9.711 1.00 53.38 87 GLN A O 1
ATOM 714 N N . THR A 1 88 ? -4.490 26.956 10.756 1.00 52.38 88 THR A N 1
ATOM 715 C CA . THR A 1 88 ? -5.344 27.009 11.956 1.00 52.38 88 THR A CA 1
ATOM 716 C C . THR A 1 88 ? -5.424 28.427 12.533 1.00 52.38 88 THR A C 1
ATOM 718 O O . THR A 1 88 ? -4.390 29.014 12.851 1.00 52.38 88 THR A O 1
ATOM 721 N N . GLY A 1 89 ? -6.634 28.970 12.700 1.00 56.34 89 GLY A N 1
ATOM 722 C CA . GLY A 1 89 ? -6.833 30.315 13.243 1.00 56.34 89 GLY A CA 1
ATOM 723 C C . GLY A 1 89 ? -8.255 30.868 13.059 1.00 56.34 89 GLY A C 1
ATOM 724 O O . GLY A 1 89 ? -9.107 30.208 12.455 1.00 56.34 89 GLY A O 1
ATOM 725 N N . PRO A 1 90 ? -8.535 32.082 13.570 1.00 50.84 90 PRO A N 1
ATOM 726 C CA . PRO A 1 90 ? -9.833 32.753 13.445 1.00 50.84 90 PRO A CA 1
ATOM 727 C C . PRO A 1 90 ? -10.300 32.926 11.993 1.00 50.84 90 PRO A C 1
ATOM 729 O O . PRO A 1 90 ? -11.491 32.826 11.712 1.00 50.84 90 PRO A O 1
ATOM 732 N N . GLU A 1 91 ? -9.369 33.155 11.068 1.00 52.47 91 GLU A N 1
ATOM 733 C CA . GLU A 1 91 ? -9.625 33.337 9.639 1.00 52.47 91 GLU A CA 1
ATOM 734 C C . GLU A 1 91 ? -10.079 32.039 8.963 1.00 52.47 91 GLU A C 1
ATOM 736 O O . GLU A 1 91 ? -10.976 32.072 8.122 1.00 52.47 91 GLU A O 1
ATOM 741 N N . PHE A 1 92 ? -9.512 30.895 9.363 1.00 59.03 92 PHE A N 1
ATOM 742 C CA . PHE A 1 92 ? -9.949 29.577 8.902 1.00 59.03 92 PHE A CA 1
ATOM 743 C C . PHE A 1 92 ? -11.341 29.236 9.449 1.00 59.03 92 PHE A C 1
ATOM 745 O O . PHE A 1 92 ? -12.206 28.809 8.691 1.00 59.03 92 PHE A O 1
ATOM 752 N N . ASN A 1 93 ? -11.594 29.486 10.739 1.00 53.53 93 ASN A N 1
ATOM 753 C CA . ASN A 1 93 ? -12.908 29.247 11.351 1.00 53.53 93 ASN A CA 1
ATOM 754 C C . ASN A 1 93 ? -14.000 30.104 10.699 1.00 53.53 93 ASN A C 1
ATOM 756 O O . ASN A 1 93 ? -15.094 29.622 10.417 1.00 53.53 93 ASN A O 1
ATOM 760 N N . MET A 1 94 ? -13.686 31.367 10.406 1.00 57.62 94 MET A N 1
ATOM 761 C CA . MET A 1 94 ? -14.585 32.258 9.680 1.00 57.62 94 MET A CA 1
ATOM 762 C C . MET A 1 94 ? -14.804 31.772 8.242 1.00 57.62 94 MET A C 1
ATOM 764 O O . MET A 1 94 ? -15.932 31.781 7.768 1.00 57.62 94 MET A O 1
ATOM 768 N N . ALA A 1 95 ? -13.772 31.256 7.567 1.00 62.00 95 ALA A N 1
ATOM 769 C CA . ALA A 1 95 ? -13.920 30.655 6.244 1.00 62.00 95 ALA A CA 1
ATOM 770 C C . ALA A 1 95 ? -14.736 29.344 6.263 1.00 62.00 95 ALA A C 1
ATOM 772 O O . ALA A 1 95 ? -15.536 29.120 5.357 1.00 62.00 95 ALA A O 1
ATOM 773 N N . LEU A 1 96 ? -14.614 28.498 7.292 1.00 61.06 96 LEU A N 1
ATOM 774 C CA . LEU A 1 96 ? -15.501 27.343 7.471 1.00 61.06 96 LEU A CA 1
ATOM 775 C C . LEU A 1 96 ? -16.967 27.780 7.612 1.00 61.06 96 LEU A C 1
ATOM 777 O O . LEU A 1 96 ? -17.826 27.260 6.902 1.00 61.06 96 LEU A O 1
ATOM 781 N N . CYS A 1 97 ? -17.238 28.758 8.481 1.00 59.97 97 CYS A N 1
ATOM 782 C CA . CYS A 1 97 ? -18.576 29.301 8.742 1.00 59.97 97 CYS A CA 1
ATOM 783 C C . CYS A 1 97 ? -19.200 30.020 7.544 1.00 59.97 97 CYS A C 1
ATOM 785 O O . CYS A 1 97 ? -20.369 29.789 7.243 1.00 59.97 97 CYS A O 1
ATOM 787 N N . ASP A 1 98 ? -18.428 30.850 6.848 1.00 56.16 98 ASP A N 1
ATOM 788 C CA . ASP A 1 98 ? -18.947 31.729 5.799 1.00 56.16 98 ASP A CA 1
ATOM 789 C C . ASP A 1 98 ? -18.945 31.073 4.413 1.00 56.16 98 ASP A C 1
ATOM 791 O O . ASP A 1 98 ? -19.670 31.518 3.525 1.00 56.16 98 ASP A O 1
ATOM 795 N N . ILE A 1 99 ? -18.105 30.051 4.201 1.00 62.69 99 ILE A N 1
ATOM 796 C CA . ILE A 1 99 ? -17.888 29.437 2.885 1.00 62.69 99 ILE A CA 1
ATOM 797 C C . ILE A 1 99 ? -18.200 27.945 2.921 1.00 62.69 99 ILE A C 1
ATOM 799 O O . ILE A 1 99 ? -19.030 27.489 2.138 1.00 62.69 99 ILE A O 1
ATOM 803 N N . VAL A 1 100 ? -17.570 27.168 3.805 1.00 63.72 100 VAL A N 1
ATOM 804 C CA . VAL A 1 100 ? -17.655 25.697 3.742 1.00 63.72 100 VAL A CA 1
ATOM 805 C C . VAL A 1 100 ? -19.028 25.180 4.165 1.00 63.72 100 VAL A C 1
ATOM 807 O O . VAL A 1 100 ? -19.656 24.480 3.377 1.00 63.72 100 VAL A O 1
ATOM 810 N N . TYR A 1 101 ? -19.548 25.549 5.339 1.00 65.62 101 TYR A N 1
ATOM 811 C CA . TYR A 1 101 ? -20.855 25.056 5.800 1.00 65.62 101 TYR A CA 1
ATOM 812 C C . TYR A 1 101 ? -22.032 25.474 4.903 1.00 65.62 101 TYR A C 1
ATOM 814 O O . TYR A 1 101 ? -22.868 24.617 4.612 1.00 65.62 101 TYR A O 1
ATOM 822 N N . PRO A 1 102 ? -22.108 26.721 4.393 1.00 66.06 102 PRO A N 1
ATOM 823 C CA . PRO A 1 102 ? -23.136 27.091 3.423 1.00 66.06 102 PRO A CA 1
ATOM 824 C C . PRO A 1 102 ? -22.989 26.347 2.088 1.00 66.06 102 PRO A C 1
ATOM 826 O O . PRO A 1 102 ? -23.993 25.988 1.478 1.00 66.06 102 PRO A O 1
ATOM 829 N N . SER A 1 103 ? -21.751 26.076 1.647 1.00 65.19 103 SER A N 1
ATOM 830 C CA . SER A 1 103 ? -21.487 25.315 0.414 1.00 65.19 103 SER A CA 1
ATOM 831 C C . SER A 1 103 ? -21.748 23.827 0.551 1.00 65.19 103 SER A C 1
ATOM 833 O O . SER A 1 103 ? -22.017 23.180 -0.455 1.00 65.19 103 SER A O 1
ATOM 835 N N . LEU A 1 104 ? -21.621 23.262 1.756 1.00 66.62 104 LEU A N 1
ATOM 836 C CA . LEU A 1 104 ? -21.760 21.825 1.983 1.00 66.62 104 LEU A CA 1
ATOM 837 C C . LEU A 1 104 ? -23.136 21.334 1.547 1.00 66.62 104 LEU A C 1
ATOM 839 O O . LEU A 1 104 ? -23.216 20.295 0.909 1.00 66.62 104 LEU A O 1
ATOM 843 N N . SER A 1 105 ? -24.195 22.110 1.790 1.00 67.75 105 SER A N 1
ATOM 844 C CA . SER A 1 105 ? -25.532 21.797 1.273 1.00 67.75 105 SER A CA 1
ATOM 845 C C . SER A 1 105 ? -25.529 21.637 -0.250 1.00 67.75 105 SER A C 1
ATOM 847 O O . SER A 1 105 ? -25.919 20.589 -0.750 1.00 67.75 105 SER A O 1
ATOM 849 N N . SER A 1 106 ? -24.984 22.612 -0.983 1.00 66.31 106 SER A N 1
ATOM 850 C CA . SER A 1 106 ? -24.881 22.534 -2.444 1.00 66.31 106 SER A CA 1
ATOM 851 C C . SER A 1 106 ? -23.929 21.432 -2.916 1.00 66.31 106 SER A C 1
ATOM 853 O O . SER A 1 106 ? -24.180 20.823 -3.941 1.00 66.31 106 SER A O 1
ATOM 855 N N . LEU A 1 107 ? -22.852 21.138 -2.183 1.00 66.00 107 LEU A N 1
ATOM 856 C CA . LEU A 1 107 ? -21.921 20.055 -2.519 1.00 66.00 107 LEU A CA 1
ATOM 857 C C . LEU A 1 107 ? -22.500 18.668 -2.268 1.00 66.00 107 LEU A C 1
ATOM 859 O O . LEU A 1 107 ? -22.081 17.728 -2.934 1.00 66.00 107 LEU A O 1
ATOM 863 N N . CYS A 1 108 ? -23.392 18.521 -1.293 1.00 69.19 108 CYS A N 1
ATOM 864 C CA . CYS A 1 108 ? -24.016 17.245 -0.959 1.00 69.19 108 CYS A CA 1
ATOM 865 C C . CYS A 1 108 ? -25.224 16.958 -1.866 1.00 69.19 108 CYS A C 1
ATOM 867 O O . CYS A 1 108 ? -25.507 15.800 -2.126 1.00 69.19 108 CYS A O 1
ATOM 869 N N . GLU A 1 109 ? -25.901 17.988 -2.387 1.00 66.44 109 GLU A N 1
ATOM 870 C CA . GLU A 1 109 ? -27.164 17.858 -3.137 1.00 66.44 109 GLU A CA 1
ATOM 871 C C . GLU A 1 109 ? -27.008 17.597 -4.655 1.00 66.44 109 GLU A C 1
ATOM 873 O O . GLU A 1 109 ? -28.014 17.408 -5.334 1.00 66.44 109 GLU A O 1
ATOM 878 N N . VAL A 1 110 ? -25.794 17.576 -5.229 1.00 62.00 110 VAL A N 1
ATOM 879 C CA . VAL A 1 110 ? -25.632 17.335 -6.682 1.00 62.00 110 VAL A CA 1
ATOM 880 C C . VAL A 1 110 ? -25.633 15.838 -7.008 1.00 62.00 110 VAL A C 1
ATOM 882 O O . VAL A 1 110 ? -24.690 15.126 -6.653 1.00 62.00 110 VAL A O 1
ATOM 885 N N . GLU A 1 111 ? -26.672 15.394 -7.719 1.00 53.09 111 GLU A N 1
ATOM 886 C CA . GLU A 1 111 ? -26.916 13.990 -8.096 1.00 53.09 111 GLU A CA 1
ATOM 887 C C . GLU A 1 111 ? -26.129 13.514 -9.336 1.00 53.09 111 GLU A C 1
ATOM 889 O O . GLU A 1 111 ? -25.941 12.314 -9.502 1.00 53.09 111 GLU A O 1
ATOM 894 N N . GLU A 1 112 ? -25.612 14.408 -10.189 1.00 49.50 112 GLU A N 1
ATOM 895 C CA . GLU A 1 112 ? -24.973 14.019 -11.461 1.00 49.50 112 GLU A CA 1
ATOM 896 C C . GLU A 1 112 ? -23.616 14.717 -11.675 1.00 49.50 112 GLU A C 1
ATOM 898 O O . GLU A 1 112 ? -23.543 15.851 -12.148 1.00 49.50 112 GLU A O 1
ATOM 903 N N . PHE A 1 113 ? -22.519 14.022 -11.359 1.00 47.91 113 PHE A N 1
ATOM 904 C CA . PHE A 1 113 ? -21.190 14.308 -11.914 1.00 47.91 113 PHE A CA 1
ATOM 905 C C . PHE A 1 113 ? -20.614 13.011 -12.504 1.00 47.91 113 PHE A C 1
ATOM 907 O O . PHE A 1 113 ? -20.354 12.045 -11.796 1.00 47.91 113 PHE A O 1
ATOM 914 N N . GLU A 1 114 ? -20.446 12.977 -13.828 1.00 41.72 114 GLU A N 1
ATOM 915 C CA . GLU A 1 114 ? -20.163 11.762 -14.613 1.00 41.72 114 GLU A CA 1
ATOM 916 C C . GLU A 1 114 ? -18.681 11.309 -14.625 1.00 41.72 114 GLU A C 1
ATOM 918 O O . GLU A 1 114 ? -18.225 10.742 -15.616 1.00 41.72 114 GLU A O 1
ATOM 923 N N . SER A 1 115 ? -17.876 11.527 -13.575 1.00 46.22 115 SER A N 1
ATOM 924 C CA . SER A 1 115 ? -16.491 11.009 -13.583 1.00 46.22 115 SER A CA 1
ATOM 925 C C . SER A 1 115 ? -15.950 10.604 -12.206 1.00 46.22 115 SER A C 1
ATOM 927 O O . SER A 1 115 ? -15.988 11.419 -11.293 1.00 46.22 115 SER A O 1
ATOM 929 N N . PRO A 1 116 ? -15.365 9.397 -12.053 1.00 43.06 116 PRO A N 1
ATOM 930 C CA . PRO A 1 116 ? -14.731 8.933 -10.813 1.00 43.06 116 PRO A CA 1
ATOM 931 C C . PRO A 1 116 ? -13.442 9.689 -10.424 1.00 43.06 116 PRO A C 1
ATOM 933 O O . PRO A 1 116 ? -12.996 9.564 -9.287 1.00 43.06 116 PRO A O 1
ATOM 936 N N . ASP A 1 117 ? -12.894 10.547 -11.295 1.00 49.06 117 ASP A N 1
ATOM 937 C CA . ASP A 1 117 ? -11.800 11.486 -10.968 1.00 49.06 117 ASP A CA 1
ATOM 938 C C . ASP A 1 117 ? -12.298 12.768 -10.262 1.00 49.06 117 ASP A C 1
ATOM 940 O O . ASP A 1 117 ? -11.675 13.838 -10.336 1.00 49.06 117 ASP A O 1
ATOM 944 N N . ASP A 1 118 ? -13.461 12.703 -9.607 1.00 66.19 118 ASP A N 1
ATOM 945 C CA . ASP A 1 118 ? -14.170 13.901 -9.190 1.00 66.19 118 ASP A CA 1
ATOM 946 C C . ASP A 1 118 ? -13.402 14.664 -8.103 1.00 66.19 118 ASP A C 1
ATOM 948 O O . ASP A 1 118 ? -13.282 14.258 -6.941 1.00 66.19 118 ASP A O 1
ATOM 952 N N . LYS A 1 119 ? -12.917 15.848 -8.478 1.00 62.22 119 LYS A N 1
ATOM 953 C CA . LYS A 1 119 ? -12.325 16.833 -7.567 1.00 62.22 119 LYS A CA 1
ATOM 954 C C . LYS A 1 119 ? -13.277 17.159 -6.408 1.00 62.22 119 LYS A C 1
ATOM 956 O O . LYS A 1 119 ? -12.794 17.617 -5.374 1.00 62.22 119 LYS A O 1
ATOM 961 N N . ARG A 1 120 ? -14.592 16.936 -6.569 1.00 72.25 120 ARG A N 1
ATOM 962 C CA . ARG A 1 120 ? -15.607 16.995 -5.506 1.00 72.25 120 ARG A CA 1
ATOM 963 C C . ARG A 1 120 ? -15.414 15.901 -4.454 1.00 72.25 120 ARG A C 1
ATOM 965 O O . ARG A 1 120 ? -15.399 16.224 -3.273 1.00 72.25 120 ARG A O 1
ATOM 972 N N . ASN A 1 121 ? -15.209 14.647 -4.848 1.00 76.44 121 ASN A N 1
ATOM 973 C CA . ASN A 1 121 ? -15.071 13.521 -3.916 1.00 76.44 121 ASN A CA 1
ATOM 974 C C . ASN A 1 121 ? -13.825 13.680 -3.041 1.00 76.44 121 ASN A C 1
ATOM 976 O O . ASN A 1 121 ? -13.904 13.587 -1.818 1.00 76.44 121 ASN A O 1
ATOM 980 N N . GLN A 1 122 ? -12.691 14.039 -3.655 1.00 69.69 122 GLN A N 1
ATOM 981 C CA . GLN A 1 122 ? -11.457 14.362 -2.925 1.00 69.69 122 GLN A CA 1
ATOM 982 C C . GLN A 1 122 ? -11.656 15.515 -1.935 1.00 69.69 122 GLN A C 1
ATOM 984 O O . GLN A 1 122 ? -11.069 15.537 -0.857 1.00 69.69 122 GLN A O 1
ATOM 989 N N . LEU A 1 123 ? -12.494 16.483 -2.297 1.00 67.94 123 LEU A N 1
ATOM 990 C CA . LEU A 1 123 ? -12.786 17.626 -1.453 1.00 67.94 123 LEU A CA 1
ATOM 991 C C . LEU A 1 123 ? -13.689 17.264 -0.272 1.00 67.94 123 LEU A C 1
ATOM 993 O O . LEU A 1 123 ? -13.418 17.714 0.836 1.00 67.94 123 LEU A O 1
ATOM 997 N N . LEU A 1 124 ? -14.717 16.440 -0.487 1.00 78.19 124 LEU A N 1
ATOM 998 C CA . LEU A 1 124 ? -15.561 15.906 0.585 1.00 78.19 124 LEU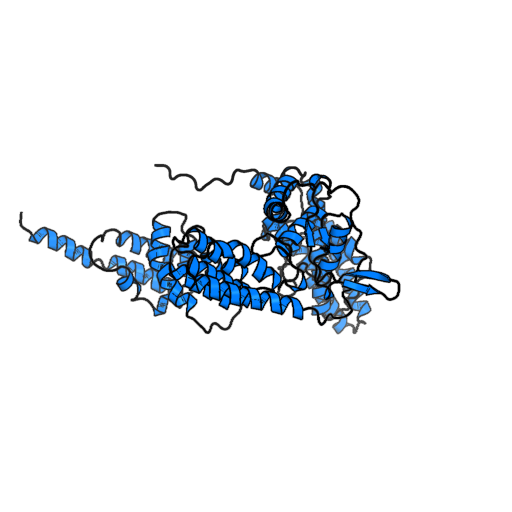 A CA 1
ATOM 999 C C . LEU A 1 124 ? -14.720 15.108 1.587 1.00 78.19 124 LEU A C 1
ATOM 1001 O O . LEU A 1 124 ? -14.824 15.340 2.791 1.00 78.19 124 LEU A O 1
ATOM 1005 N N . LEU A 1 125 ? -13.823 14.250 1.087 1.00 77.38 125 LEU A N 1
ATOM 1006 C CA . LEU A 1 125 ? -12.861 13.509 1.905 1.00 77.38 125 LEU A CA 1
ATOM 1007 C C . LEU A 1 125 ? -11.965 14.447 2.718 1.00 77.38 125 LEU A C 1
ATOM 1009 O O . LEU A 1 125 ? -11.820 14.274 3.928 1.00 77.38 125 LEU A O 1
ATOM 1013 N N . TRP A 1 126 ? -11.411 15.481 2.082 1.00 72.19 126 TRP A N 1
ATOM 1014 C CA . TRP A 1 126 ? -10.530 16.419 2.771 1.00 72.19 126 TRP A CA 1
ATOM 1015 C C . TRP A 1 126 ? -11.263 17.236 3.844 1.00 72.19 126 TRP A C 1
ATOM 1017 O O . TRP A 1 126 ? -10.732 17.431 4.939 1.00 72.19 126 TRP A O 1
ATOM 1027 N N . ILE A 1 127 ? -12.502 17.668 3.573 1.00 76.00 127 ILE A N 1
ATOM 1028 C CA . ILE A 1 127 ? -13.347 18.348 4.565 1.00 76.00 127 ILE A CA 1
ATOM 1029 C C . ILE A 1 127 ? -13.623 17.412 5.749 1.00 76.00 127 ILE A C 1
ATOM 1031 O O . ILE A 1 127 ? -13.454 17.829 6.892 1.00 76.00 127 ILE A O 1
ATOM 1035 N N . ALA A 1 128 ? -13.982 16.150 5.497 1.00 79.56 128 ALA A N 1
ATOM 1036 C CA . ALA A 1 128 ? -14.276 15.161 6.539 1.00 79.56 128 ALA A CA 1
ATOM 1037 C C . ALA A 1 128 ? -13.067 14.850 7.440 1.00 79.56 128 ALA A C 1
ATOM 1039 O O . ALA A 1 128 ? -13.208 14.601 8.641 1.00 79.56 128 ALA A O 1
ATOM 1040 N N . GLN A 1 129 ? -11.864 14.892 6.867 1.00 80.06 129 GLN A N 1
ATOM 1041 C CA . GLN A 1 129 ? -10.607 14.694 7.586 1.00 80.06 129 GLN A CA 1
ATOM 1042 C C . GLN A 1 129 ? -10.137 15.944 8.339 1.00 80.06 129 GLN A C 1
ATOM 1044 O O . GLN A 1 129 ? -9.241 15.844 9.178 1.00 80.06 129 GLN A O 1
ATOM 1049 N N . SER A 1 130 ? -10.728 17.114 8.080 1.00 74.94 130 SER A N 1
ATOM 1050 C CA . SER A 1 130 ? -10.305 18.356 8.718 1.00 74.94 130 SER A CA 1
ATOM 1051 C C . SER A 1 130 ? -10.502 18.283 10.240 1.00 74.94 130 SER A C 1
ATOM 1053 O O . SER A 1 130 ? -11.620 18.048 10.704 1.00 74.94 130 SER A O 1
ATOM 1055 N N . PRO A 1 131 ? -9.456 18.533 11.053 1.00 68.31 131 PRO A N 1
ATOM 1056 C CA . PRO A 1 131 ? -9.573 18.549 12.514 1.00 68.31 131 PRO A CA 1
ATOM 1057 C C . PRO A 1 131 ? -10.395 19.736 13.036 1.00 68.31 131 PRO A C 1
ATOM 1059 O O . PRO A 1 131 ? -10.690 19.815 14.222 1.00 68.31 131 PRO A O 1
ATOM 1062 N N . LEU A 1 132 ? -10.731 20.675 12.153 1.00 64.12 132 LEU A N 1
ATOM 1063 C CA . LEU A 1 132 ? -11.425 21.919 12.465 1.00 64.12 132 LEU A CA 1
ATOM 1064 C C . LEU A 1 132 ? -12.912 21.865 12.090 1.00 64.12 132 LEU A C 1
ATOM 1066 O O . LEU A 1 132 ? -13.643 22.825 12.327 1.00 64.12 132 LEU A O 1
ATOM 1070 N N . LEU A 1 133 ? -13.355 20.753 11.496 1.00 77.94 133 LEU A N 1
ATOM 1071 C CA . LEU A 1 133 ? -14.764 20.486 11.260 1.00 77.94 133 LEU A CA 1
ATOM 1072 C C . LEU A 1 133 ? -15.474 20.338 12.610 1.00 77.94 133 LEU A C 1
ATOM 1074 O O . LEU A 1 133 ? -15.074 19.523 13.438 1.00 77.94 133 LEU A O 1
ATOM 1078 N N . ASP A 1 134 ? -16.523 21.129 12.816 1.00 81.19 134 ASP A N 1
ATOM 1079 C CA . ASP A 1 134 ? -17.365 21.093 14.005 1.00 81.19 134 ASP A CA 1
ATOM 1080 C C . ASP A 1 134 ? -18.330 19.904 13.888 1.00 81.19 134 ASP A C 1
ATOM 1082 O O . ASP A 1 134 ? -19.250 19.933 13.057 1.00 81.19 134 ASP A O 1
ATOM 1086 N N . PRO A 1 135 ? -18.154 18.846 14.697 1.00 85.19 135 PRO A N 1
ATOM 1087 C CA . PRO A 1 135 ? -18.994 17.664 14.601 1.00 85.19 135 PRO A CA 1
ATOM 1088 C C . PRO A 1 135 ? -20.420 17.914 15.111 1.00 85.19 135 PRO A C 1
ATOM 1090 O O . PRO A 1 135 ? -21.321 17.147 14.789 1.00 85.19 135 PRO A O 1
ATOM 1093 N N . ALA A 1 136 ? -20.656 18.994 15.866 1.00 84.25 136 ALA A N 1
ATOM 1094 C CA . ALA A 1 136 ? -21.993 19.374 16.315 1.00 84.25 136 ALA A CA 1
ATOM 1095 C C . ALA A 1 136 ? -22.788 20.150 15.246 1.00 84.25 136 ALA A C 1
ATOM 1097 O O . ALA A 1 136 ? -23.979 20.417 15.427 1.00 84.25 136 ALA A O 1
ATOM 1098 N N . ASN A 1 137 ? -22.159 20.528 14.127 1.00 83.38 137 ASN A N 1
ATOM 1099 C CA . ASN A 1 137 ? -22.825 21.279 13.072 1.00 83.38 137 ASN A CA 1
ATOM 1100 C C . ASN A 1 137 ? -23.800 20.383 12.271 1.00 83.38 137 ASN A C 1
ATOM 1102 O O . ASN A 1 137 ? -23.387 19.346 11.753 1.00 83.38 137 ASN A O 1
ATOM 1106 N N . PRO A 1 138 ? -25.068 20.792 12.053 1.00 81.38 138 PRO A N 1
ATOM 1107 C CA . PRO A 1 138 ? -26.038 20.010 11.276 1.00 81.38 138 PRO A CA 1
ATOM 1108 C C . PRO A 1 138 ? -25.607 19.685 9.836 1.00 81.38 138 PRO A C 1
ATOM 1110 O O . PRO A 1 138 ? -26.063 18.702 9.257 1.00 81.38 138 PRO A O 1
ATOM 1113 N N . GLN A 1 139 ? -24.736 20.499 9.233 1.00 81.38 139 GLN A N 1
ATOM 1114 C CA . GLN A 1 139 ? -24.202 20.256 7.889 1.00 81.38 139 GLN A CA 1
ATOM 1115 C C . GLN A 1 139 ? -23.209 19.090 7.861 1.00 81.38 139 GLN A C 1
ATOM 1117 O O . GLN A 1 139 ? -23.079 18.423 6.836 1.00 81.38 139 GLN A O 1
ATOM 1122 N N . THR A 1 140 ? -22.565 18.785 8.989 1.00 84.69 140 THR A N 1
ATOM 1123 C CA . THR A 1 140 ? -21.688 17.619 9.134 1.00 84.69 140 THR A CA 1
ATOM 1124 C C . THR A 1 140 ? -22.467 16.317 8.926 1.00 84.69 140 THR A C 1
ATOM 1126 O O . THR A 1 140 ? -21.964 15.389 8.298 1.00 84.69 140 THR A O 1
ATOM 1129 N N . LYS A 1 141 ? -23.748 16.286 9.314 1.00 84.44 141 LYS A N 1
ATOM 1130 C CA . LYS A 1 141 ? -24.662 15.172 9.020 1.00 84.44 141 LYS A CA 1
ATOM 1131 C C . LYS A 1 141 ? -24.839 14.940 7.517 1.00 84.44 141 LYS A C 1
ATOM 1133 O O . LYS A 1 141 ? -24.791 13.810 7.041 1.00 84.44 141 LYS A O 1
ATOM 1138 N N . ARG A 1 142 ? -25.016 16.022 6.750 1.00 85.31 142 ARG A N 1
ATOM 1139 C CA . ARG A 1 142 ? -25.137 15.940 5.284 1.00 85.31 142 ARG A CA 1
ATOM 1140 C C . ARG A 1 142 ? -23.849 15.438 4.647 1.00 85.31 142 ARG A C 1
ATOM 1142 O O . ARG A 1 142 ? -23.913 14.682 3.687 1.00 85.31 142 ARG A O 1
ATOM 1149 N N . LEU A 1 143 ? -22.701 15.806 5.216 1.00 87.25 143 LEU A N 1
ATOM 1150 C CA . LEU A 1 143 ? -21.409 15.294 4.779 1.00 87.25 143 LEU A CA 1
ATOM 1151 C C . LEU A 1 143 ? -21.281 13.783 5.017 1.00 87.25 143 LEU A C 1
ATOM 1153 O O . LEU A 1 143 ? -20.793 13.099 4.128 1.00 87.25 143 LEU A O 1
ATOM 1157 N N . ILE A 1 144 ? -21.763 13.247 6.147 1.00 87.12 144 ILE A N 1
ATOM 1158 C CA . ILE A 1 144 ? -21.815 11.788 6.372 1.00 87.12 144 ILE A CA 1
ATOM 1159 C C . ILE A 1 144 ? -22.611 11.118 5.250 1.00 87.12 144 ILE A C 1
ATOM 1161 O O . ILE A 1 144 ? -22.113 10.174 4.645 1.00 87.12 144 ILE A O 1
ATOM 1165 N N . GLN A 1 145 ? -23.798 11.634 4.916 1.00 87.31 145 GLN A N 1
ATOM 1166 C CA . GLN A 1 145 ? -24.601 11.084 3.822 1.00 87.31 145 GLN A CA 1
ATOM 1167 C C . GLN A 1 145 ? -23.879 11.176 2.472 1.00 87.31 145 GLN A C 1
ATOM 1169 O O . GLN A 1 145 ? -23.762 10.171 1.784 1.00 87.31 145 GLN A O 1
ATOM 1174 N N . ALA A 1 146 ? -23.307 12.333 2.136 1.00 85.19 146 ALA A N 1
ATOM 1175 C CA . ALA A 1 146 ? -22.568 12.500 0.889 1.00 85.19 146 ALA A CA 1
ATOM 1176 C C . ALA A 1 146 ? -21.370 11.544 0.788 1.00 85.19 146 ALA A C 1
ATOM 1178 O O . ALA A 1 146 ? -21.115 11.007 -0.283 1.00 85.19 146 ALA A O 1
ATOM 1179 N N . LEU A 1 147 ? -20.658 11.289 1.895 1.00 83.88 147 LEU A N 1
ATOM 1180 C CA . LEU A 1 147 ? -19.574 10.301 1.954 1.00 83.88 147 LEU A CA 1
ATOM 1181 C C . LEU A 1 147 ? -20.076 8.875 1.692 1.00 83.88 147 LEU A C 1
ATOM 1183 O O . LEU A 1 147 ? -19.362 8.093 1.069 1.00 83.88 147 LEU A O 1
ATOM 1187 N N . ARG A 1 148 ? -21.297 8.534 2.124 1.00 83.62 148 ARG A N 1
ATOM 1188 C CA . ARG A 1 148 ? -21.932 7.252 1.776 1.00 83.62 148 ARG A CA 1
ATOM 1189 C C . ARG A 1 148 ? -22.227 7.177 0.286 1.00 83.62 148 ARG A C 1
ATOM 1191 O O . ARG A 1 148 ? -21.885 6.179 -0.338 1.00 83.62 148 ARG A O 1
ATOM 1198 N N . ASP A 1 149 ? -22.801 8.243 -0.264 1.00 84.00 149 ASP A N 1
ATOM 1199 C CA . ASP A 1 149 ? -23.214 8.309 -1.667 1.00 84.00 149 ASP A CA 1
ATOM 1200 C C . ASP A 1 149 ? -22.012 8.187 -2.624 1.00 84.00 149 ASP A C 1
ATOM 1202 O O . ASP A 1 149 ? -22.137 7.610 -3.700 1.00 84.00 149 ASP A O 1
ATOM 1206 N N . ILE A 1 150 ? -20.825 8.657 -2.214 1.00 81.50 150 ILE A N 1
ATOM 1207 C CA . ILE A 1 150 ? -19.568 8.501 -2.973 1.00 81.50 150 ILE A CA 1
ATOM 1208 C C . ILE A 1 150 ? -18.777 7.228 -2.612 1.00 81.50 150 ILE A C 1
ATOM 1210 O O . ILE A 1 150 ? -17.586 7.131 -2.914 1.00 81.50 150 ILE A O 1
ATOM 1214 N N . GLU A 1 151 ? -19.411 6.272 -1.931 1.00 79.75 151 GLU A N 1
ATOM 1215 C CA . GLU A 1 151 ? -18.819 5.007 -1.482 1.00 79.75 151 GLU A CA 1
ATOM 1216 C C . GLU A 1 151 ? -17.534 5.151 -0.642 1.00 79.75 151 GLU A C 1
ATOM 1218 O O . GLU A 1 151 ? -16.606 4.348 -0.753 1.00 79.75 151 GLU A O 1
ATOM 1223 N N . GLN A 1 152 ? -17.489 6.138 0.256 1.00 80.31 152 GLN A N 1
ATOM 1224 C CA . GLN A 1 152 ? -16.406 6.349 1.228 1.00 80.31 152 GLN A CA 1
ATOM 1225 C C . GLN A 1 152 ? -16.877 6.051 2.666 1.00 80.31 152 GLN A C 1
ATOM 1227 O O . GLN A 1 152 ? -16.926 6.944 3.521 1.00 80.31 152 GLN A O 1
ATOM 1232 N N . PRO A 1 153 ? -17.255 4.794 2.974 1.00 79.19 153 PRO A N 1
ATOM 1233 C CA . PRO A 1 153 ? -17.964 4.471 4.205 1.00 79.19 153 PRO A CA 1
ATOM 1234 C C . PRO A 1 153 ? -17.074 4.555 5.452 1.00 79.19 153 PRO A C 1
ATOM 1236 O O . PRO A 1 153 ? -17.562 4.926 6.517 1.00 79.19 153 PRO A O 1
ATOM 1239 N N . SER A 1 154 ? -15.764 4.299 5.341 1.00 74.25 154 SER A N 1
ATOM 1240 C CA . SER A 1 154 ? -14.825 4.426 6.467 1.00 74.25 154 SER A CA 1
ATOM 1241 C C . SER A 1 154 ? -14.746 5.864 6.985 1.00 74.25 154 SER A C 1
ATOM 1243 O O . SER A 1 154 ? -14.832 6.096 8.190 1.00 74.25 154 SER A O 1
ATOM 1245 N N . HIS A 1 155 ? -14.661 6.848 6.085 1.00 80.25 155 HIS A N 1
ATOM 1246 C CA . HIS A 1 155 ? -14.671 8.268 6.449 1.00 80.25 155 HIS A CA 1
ATOM 1247 C C . HIS A 1 155 ? -16.025 8.708 7.001 1.00 80.25 155 HIS A C 1
ATOM 1249 O O . HIS A 1 155 ? -16.062 9.501 7.941 1.00 80.25 155 HIS A O 1
ATOM 1255 N N . ALA A 1 156 ? -17.127 8.176 6.461 1.00 83.31 156 ALA A N 1
ATOM 1256 C CA . ALA A 1 156 ? -18.469 8.431 6.982 1.00 83.31 156 ALA A CA 1
ATOM 1257 C C . ALA A 1 156 ? -18.606 7.952 8.439 1.00 83.31 156 ALA A C 1
ATOM 1259 O O . ALA A 1 156 ? -19.077 8.704 9.290 1.00 83.31 156 ALA A O 1
ATOM 1260 N N . VAL A 1 157 ? -18.120 6.744 8.747 1.00 82.69 157 VAL A N 1
ATOM 1261 C CA . VAL A 1 157 ? -18.121 6.173 10.105 1.00 82.69 157 VAL A CA 1
ATOM 1262 C C . VAL A 1 157 ? -17.231 6.968 11.059 1.00 82.69 157 VAL A C 1
ATOM 1264 O O . VAL A 1 157 ? -17.680 7.345 12.139 1.00 82.69 157 VAL A O 1
ATOM 1267 N N . GLN A 1 158 ? -16.001 7.301 10.655 1.00 81.56 158 GLN A N 1
ATOM 1268 C CA . GLN A 1 158 ? -15.102 8.127 11.471 1.00 81.56 158 GLN A CA 1
ATOM 1269 C C . GLN A 1 158 ? -15.717 9.491 11.799 1.00 81.56 158 GLN A C 1
ATOM 1271 O O . GLN A 1 158 ? -15.596 9.985 12.923 1.00 81.56 158 GLN A O 1
ATOM 1276 N N . LEU A 1 159 ? -16.383 10.112 10.823 1.00 85.88 159 LEU A N 1
ATOM 1277 C CA . LEU A 1 159 ? -17.060 11.383 11.029 1.00 85.88 159 LEU A CA 1
ATOM 1278 C C . LEU A 1 159 ? -18.280 11.235 11.948 1.00 85.88 159 LEU A C 1
ATOM 1280 O O . LEU A 1 159 ? -18.483 12.077 12.824 1.00 85.88 159 LEU A O 1
ATOM 1284 N N . ALA A 1 160 ? -19.049 10.155 11.803 1.00 88.00 160 ALA A N 1
ATOM 1285 C CA . ALA A 1 160 ? -20.167 9.843 12.685 1.00 88.00 160 ALA A CA 1
ATOM 1286 C C . ALA A 1 160 ? -19.714 9.660 14.144 1.00 88.00 160 ALA A C 1
ATOM 1288 O O . ALA A 1 160 ? -20.345 10.219 15.039 1.00 88.00 160 ALA A O 1
ATOM 1289 N N . TYR A 1 161 ? -18.579 8.997 14.398 1.00 86.69 161 TYR A N 1
ATOM 1290 C CA . TYR A 1 161 ? -18.009 8.895 15.748 1.00 86.69 161 TYR A CA 1
ATOM 1291 C C . TYR A 1 161 ? -17.716 10.257 16.368 1.00 86.69 161 TYR A C 1
ATOM 1293 O O . TYR A 1 161 ? -18.157 10.533 17.483 1.00 86.69 161 TYR A O 1
ATOM 1301 N N . LYS A 1 162 ? -17.069 11.154 15.613 1.00 86.38 162 LYS A N 1
ATOM 1302 C CA . LYS A 1 162 ? -16.824 12.528 16.075 1.00 86.38 162 LYS A CA 1
ATOM 1303 C C . LYS A 1 162 ? -18.131 13.252 16.420 1.00 86.38 162 LYS A C 1
ATOM 1305 O O . LYS A 1 162 ? -18.176 13.984 17.406 1.00 86.38 162 LYS A O 1
ATOM 1310 N N . CYS A 1 163 ? -19.192 13.046 15.635 1.00 87.56 163 CYS A N 1
ATOM 1311 C CA . CYS A 1 163 ? -20.506 13.643 15.895 1.00 87.56 163 CYS A CA 1
ATOM 1312 C C . CYS A 1 163 ? -21.142 13.091 17.180 1.00 87.56 163 CYS A C 1
ATOM 1314 O O . CYS A 1 163 ? -21.639 13.865 17.995 1.00 87.56 163 CYS A O 1
ATOM 1316 N N . ILE A 1 164 ? -21.086 11.773 17.398 1.00 90.12 164 ILE A N 1
ATOM 1317 C CA . ILE A 1 164 ? -21.627 11.112 18.599 1.00 90.12 164 ILE A CA 1
ATOM 1318 C C . ILE A 1 164 ? -20.944 11.619 19.878 1.00 90.12 164 ILE A C 1
ATOM 1320 O O . ILE A 1 164 ? -21.588 11.743 20.923 1.00 90.12 164 ILE A O 1
ATOM 1324 N N . ASP A 1 165 ? -19.650 11.924 19.816 1.00 85.94 165 ASP A N 1
ATOM 1325 C CA . ASP A 1 165 ? -18.913 12.456 20.964 1.00 85.94 165 ASP A CA 1
ATOM 1326 C C . ASP A 1 165 ? -19.201 13.938 21.228 1.00 85.94 165 ASP A C 1
ATOM 1328 O O . ASP A 1 165 ? -19.201 14.363 22.385 1.00 85.94 165 ASP A O 1
ATOM 1332 N N . ALA A 1 166 ? -19.487 14.716 20.181 1.00 86.19 166 ALA A N 1
ATOM 1333 C CA . ALA A 1 166 ? -19.737 16.152 20.287 1.00 86.19 166 ALA A CA 1
ATOM 1334 C C . ALA A 1 166 ? -21.187 16.512 20.655 1.00 86.19 166 ALA A C 1
ATOM 1336 O O . ALA A 1 166 ? -21.429 17.590 21.205 1.00 86.19 166 ALA A O 1
ATOM 1337 N N . LEU A 1 167 ? -22.160 15.653 20.335 1.00 86.00 167 LEU A N 1
ATOM 1338 C CA . LEU A 1 167 ? -23.577 15.966 20.502 1.00 86.00 167 LEU A CA 1
ATOM 1339 C C . LEU A 1 167 ? -24.103 15.614 21.908 1.00 86.00 167 LEU A C 1
ATOM 1341 O O . LEU A 1 167 ? -23.824 14.533 22.432 1.00 86.00 167 LEU A O 1
ATOM 1345 N N . PRO A 1 168 ? -24.912 16.500 22.527 1.00 84.25 168 PRO A N 1
ATOM 1346 C CA . PRO A 1 168 ? -25.544 16.224 23.817 1.00 84.25 168 PRO A CA 1
ATOM 1347 C C . PRO A 1 168 ? -26.667 15.181 23.711 1.00 84.25 168 PRO A C 1
ATOM 1349 O O . PRO A 1 168 ? -26.845 14.387 24.634 1.00 84.25 168 PRO A O 1
ATOM 1352 N N . ASP A 1 169 ? -27.401 15.174 22.596 1.00 90.12 169 ASP A N 1
ATOM 1353 C CA . ASP A 1 169 ? -28.325 14.103 22.220 1.00 90.12 169 ASP A CA 1
ATOM 1354 C C . ASP A 1 169 ? -27.656 13.246 21.142 1.00 90.12 169 ASP A C 1
ATOM 1356 O O . ASP A 1 169 ? -27.407 13.708 20.027 1.00 90.12 169 ASP A O 1
ATOM 1360 N N . LYS A 1 170 ? -27.311 12.013 21.513 1.00 92.25 170 LYS A N 1
ATOM 1361 C CA . LYS A 1 170 ? -26.531 11.096 20.677 1.00 92.25 170 LYS A CA 1
ATOM 1362 C C . LYS A 1 170 ? -27.405 10.228 19.783 1.00 92.25 170 LYS A C 1
ATOM 1364 O O . LYS A 1 170 ? -26.879 9.610 18.863 1.00 92.25 170 LYS A O 1
ATOM 1369 N N . ASP A 1 171 ? -28.712 10.171 20.037 1.00 93.25 171 ASP A N 1
ATOM 1370 C CA . ASP A 1 171 ? -29.597 9.193 19.409 1.00 93.25 171 ASP A CA 1
ATOM 1371 C C . ASP A 1 171 ? -29.597 9.320 17.888 1.00 93.25 171 ASP A C 1
ATOM 1373 O O . ASP A 1 171 ? -29.455 8.326 17.183 1.00 93.25 171 ASP A O 1
ATOM 1377 N N . GLU A 1 172 ? -29.726 10.542 17.371 1.00 89.12 172 GLU A N 1
ATOM 1378 C CA . GLU A 1 172 ? -29.796 10.777 15.928 1.00 89.12 172 GLU A CA 1
ATOM 1379 C C . GLU A 1 172 ? -28.480 10.409 15.226 1.00 89.12 172 GLU A C 1
ATOM 1381 O O . GLU A 1 172 ? -28.503 9.701 14.222 1.00 89.12 172 GLU A O 1
ATOM 1386 N N . ALA A 1 173 ? -27.337 10.796 15.800 1.00 88.56 173 ALA A N 1
ATOM 1387 C CA . ALA A 1 173 ? -26.023 10.473 15.246 1.00 88.56 173 ALA A CA 1
ATOM 1388 C C . ALA A 1 173 ? -25.694 8.972 15.332 1.00 88.56 173 ALA A C 1
ATOM 1390 O O . ALA A 1 173 ? -25.091 8.422 14.412 1.00 88.56 173 ALA A O 1
ATOM 1391 N N . ILE A 1 174 ? -26.126 8.288 16.401 1.00 92.56 174 ILE A N 1
ATOM 1392 C CA . ILE A 1 174 ? -26.008 6.827 16.515 1.00 92.56 174 ILE A CA 1
ATOM 1393 C C . ILE A 1 174 ? -26.874 6.141 15.454 1.00 92.56 174 ILE A C 1
ATOM 1395 O O . ILE A 1 174 ? -26.427 5.178 14.841 1.00 92.56 174 ILE A O 1
ATOM 1399 N N . LEU A 1 175 ? -28.093 6.621 15.193 1.00 92.50 175 LEU A N 1
ATOM 1400 C CA . LEU A 1 175 ? -28.939 6.038 14.148 1.00 92.50 175 LEU A CA 1
ATOM 1401 C C . LEU A 1 175 ? -28.356 6.234 12.744 1.00 92.50 175 LEU A C 1
ATOM 1403 O O . LEU A 1 175 ? -28.410 5.302 11.944 1.00 92.50 175 LEU A O 1
ATOM 1407 N N . ASP A 1 176 ? -27.767 7.393 12.443 1.00 88.00 176 ASP A N 1
ATOM 1408 C CA . ASP A 1 176 ? -27.079 7.595 11.163 1.00 88.00 176 ASP A CA 1
ATOM 1409 C C . ASP A 1 176 ? -25.864 6.675 11.027 1.00 88.00 176 ASP A C 1
ATOM 1411 O O . ASP A 1 176 ? -25.655 6.095 9.961 1.00 88.00 176 ASP A O 1
ATOM 1415 N N . LEU A 1 177 ? -25.085 6.506 12.105 1.00 91.00 177 LEU A N 1
ATOM 1416 C CA . LEU A 1 177 ? -23.995 5.535 12.156 1.00 91.00 177 LEU A CA 1
ATOM 1417 C C . LEU A 1 177 ? -24.524 4.129 11.868 1.00 91.00 177 LEU A C 1
ATOM 1419 O O . LEU A 1 177 ? -23.935 3.433 11.053 1.00 91.00 177 LEU A O 1
ATOM 1423 N N . VAL A 1 178 ? -25.634 3.726 12.493 1.00 92.25 178 VAL A N 1
ATOM 1424 C CA . VAL A 1 178 ? -26.237 2.400 12.299 1.00 92.25 178 VAL A CA 1
ATOM 1425 C C . VAL A 1 178 ? -26.655 2.191 10.854 1.00 92.25 178 VAL A C 1
ATOM 1427 O O . VAL A 1 178 ? -26.265 1.199 10.255 1.00 92.25 178 VAL A O 1
ATOM 1430 N N . LEU A 1 179 ? -27.398 3.128 10.268 1.00 89.44 179 LEU A N 1
ATOM 1431 C CA . LEU A 1 179 ? -27.826 3.022 8.872 1.00 89.44 179 LEU A CA 1
ATOM 1432 C C . LEU A 1 179 ? -26.625 3.005 7.919 1.00 89.44 179 LEU A C 1
ATOM 1434 O O . LEU A 1 179 ? -26.587 2.224 6.976 1.00 89.44 179 LEU A O 1
ATOM 1438 N N . THR A 1 180 ? -25.606 3.820 8.199 1.00 86.38 180 THR A N 1
ATOM 1439 C CA . THR A 1 180 ? -24.345 3.813 7.447 1.00 86.38 180 THR A CA 1
ATOM 1440 C C . THR A 1 180 ? -23.638 2.467 7.557 1.00 86.38 180 THR A C 1
ATOM 1442 O O . THR A 1 180 ? -23.191 1.929 6.548 1.00 86.38 180 THR A O 1
ATOM 1445 N N . ALA A 1 181 ? -23.555 1.924 8.772 1.00 83.00 181 ALA A N 1
ATOM 1446 C CA . ALA A 1 181 ? -22.918 0.656 9.081 1.00 83.00 181 ALA A CA 1
ATOM 1447 C C . ALA A 1 181 ? -23.607 -0.497 8.340 1.00 83.00 181 ALA A C 1
ATOM 1449 O O . ALA A 1 181 ? -22.953 -1.250 7.629 1.00 83.00 181 ALA A O 1
ATOM 1450 N N . VAL A 1 182 ? -24.931 -0.595 8.468 1.00 86.94 182 VAL A N 1
ATOM 1451 C CA . VAL A 1 182 ? -25.730 -1.678 7.884 1.00 86.94 182 VAL A CA 1
ATOM 1452 C C . VAL A 1 182 ? -25.754 -1.624 6.358 1.00 86.94 182 VAL A C 1
ATOM 1454 O O . VAL A 1 182 ? -25.630 -2.666 5.722 1.00 86.94 182 VAL A O 1
ATOM 1457 N N . ASP A 1 183 ? -25.886 -0.436 5.764 1.00 84.50 183 ASP A N 1
ATOM 1458 C CA . ASP A 1 183 ? -26.007 -0.318 4.307 1.00 84.50 183 ASP A CA 1
ATOM 1459 C C . ASP A 1 183 ? -24.661 -0.493 3.589 1.00 84.50 183 ASP A C 1
ATOM 1461 O O . ASP A 1 183 ? -24.621 -0.969 2.455 1.00 84.50 183 ASP A O 1
ATOM 1465 N N . MET A 1 184 ? -23.557 -0.072 4.217 1.00 80.00 184 MET A N 1
ATOM 1466 C CA . MET A 1 184 ? -22.270 0.067 3.527 1.00 80.00 184 MET A CA 1
ATOM 1467 C C . MET A 1 184 ? -21.224 -0.967 3.925 1.00 80.00 184 MET A C 1
ATOM 1469 O O . MET A 1 184 ? -20.195 -1.060 3.249 1.00 80.00 184 MET A O 1
ATOM 1473 N N . PHE A 1 185 ? -21.445 -1.709 5.011 1.00 67.75 185 PHE A N 1
ATOM 1474 C CA . PHE A 1 185 ? -20.474 -2.669 5.511 1.00 67.75 185 PHE A CA 1
ATOM 1475 C C . PHE A 1 185 ? -21.036 -4.088 5.573 1.00 67.75 185 PHE A C 1
ATOM 1477 O O . PHE A 1 185 ? -22.222 -4.288 5.836 1.00 67.75 185 PHE A O 1
ATOM 1484 N N . PRO A 1 186 ? -20.169 -5.094 5.372 1.00 71.81 186 PRO A N 1
ATOM 1485 C CA . PRO A 1 186 ? -20.471 -6.480 5.659 1.00 71.81 186 PRO A CA 1
ATOM 1486 C C . PRO A 1 186 ? -21.137 -6.655 7.027 1.00 71.81 186 PRO A C 1
ATOM 1488 O O . PRO A 1 186 ? -20.738 -6.000 7.996 1.00 71.81 186 PRO A O 1
ATOM 1491 N N . PRO A 1 187 ? -22.080 -7.599 7.153 1.00 73.25 187 PRO A N 1
ATOM 1492 C CA . PRO A 1 187 ? -22.881 -7.727 8.357 1.00 73.25 187 PRO A CA 1
ATOM 1493 C C . PRO A 1 187 ? -22.093 -7.794 9.681 1.00 73.25 187 PRO A C 1
ATOM 1495 O O . PRO A 1 187 ? -22.427 -7.127 10.656 1.00 73.25 187 PRO A O 1
ATOM 1498 N N . ARG A 1 188 ? -20.977 -8.528 9.735 1.00 68.12 188 ARG A N 1
ATOM 1499 C CA . ARG A 1 188 ? -20.183 -8.632 10.974 1.00 68.12 188 ARG A CA 1
ATOM 1500 C C . ARG A 1 188 ? -19.555 -7.300 11.381 1.00 68.12 188 ARG A C 1
ATOM 1502 O O . ARG A 1 188 ? -19.600 -6.926 12.546 1.00 68.12 188 ARG A O 1
ATOM 1509 N N . GLN A 1 189 ? -19.027 -6.574 10.404 1.00 60.09 189 GLN A N 1
ATOM 1510 C CA . GLN A 1 189 ? -18.431 -5.257 10.589 1.00 60.09 189 GLN A CA 1
ATOM 1511 C C . GLN A 1 189 ? -19.487 -4.228 10.992 1.00 60.09 189 GLN A C 1
ATOM 1513 O O . GLN A 1 189 ? -19.242 -3.406 11.870 1.00 60.09 189 GLN A O 1
ATOM 1518 N N . ALA A 1 190 ? -20.679 -4.308 10.398 1.00 73.50 190 ALA A N 1
ATOM 1519 C CA . ALA A 1 190 ? -21.803 -3.479 10.798 1.00 73.50 190 ALA A CA 1
ATOM 1520 C C . ALA A 1 190 ? -22.159 -3.696 12.279 1.00 73.50 190 ALA A C 1
ATOM 1522 O O . ALA A 1 190 ? -22.344 -2.713 12.991 1.00 73.50 190 ALA A O 1
ATOM 1523 N N . LEU A 1 191 ? -22.173 -4.945 12.772 1.00 78.50 191 LEU A N 1
ATOM 1524 C CA . LEU A 1 191 ? -22.384 -5.231 14.200 1.00 78.50 191 LEU A CA 1
ATOM 1525 C C . LEU A 1 191 ? -21.295 -4.624 15.082 1.00 78.50 191 LEU A C 1
ATOM 1527 O O . LEU A 1 191 ? -21.614 -3.903 16.023 1.00 78.50 191 LEU A O 1
ATOM 1531 N N . GLU A 1 192 ? -20.024 -4.855 14.762 1.00 73.81 192 GLU A N 1
ATOM 1532 C CA . GLU A 1 192 ? -18.903 -4.320 15.546 1.00 73.81 192 GLU A CA 1
ATOM 1533 C C . GLU A 1 192 ? -18.914 -2.785 15.616 1.00 73.81 192 GLU A C 1
ATOM 1535 O O . GLU A 1 192 ? -18.579 -2.205 16.647 1.00 73.81 192 GLU A O 1
ATOM 1540 N N . ILE A 1 193 ? -19.342 -2.118 14.539 1.00 74.62 193 ILE A N 1
ATOM 1541 C CA . ILE A 1 193 ? -19.493 -0.660 14.492 1.00 74.62 193 ILE A CA 1
ATOM 1542 C C . ILE A 1 193 ? -20.606 -0.177 15.426 1.00 74.62 193 ILE A C 1
ATOM 1544 O O . ILE A 1 193 ? -20.434 0.856 16.074 1.00 74.62 193 ILE A O 1
ATOM 1548 N N . ILE A 1 194 ? -21.750 -0.868 15.468 1.00 89.25 194 ILE A N 1
ATOM 1549 C CA . ILE A 1 194 ? -22.956 -0.358 16.136 1.00 89.25 194 ILE A CA 1
ATOM 1550 C C . ILE A 1 194 ? -23.088 -0.824 17.587 1.00 89.25 194 ILE A C 1
ATOM 1552 O O . ILE A 1 194 ? -23.584 -0.060 18.415 1.00 89.25 194 ILE A O 1
ATOM 1556 N N . GLU A 1 195 ? -22.641 -2.037 17.924 1.00 88.44 195 GLU A N 1
ATOM 1557 C CA . GLU A 1 195 ? -22.820 -2.644 19.251 1.00 88.44 195 GLU A CA 1
ATOM 1558 C C . GLU A 1 195 ? -22.332 -1.778 20.422 1.00 88.44 195 GLU A C 1
ATOM 1560 O O . GLU A 1 195 ? -23.072 -1.665 21.406 1.00 88.44 195 GLU A O 1
ATOM 1565 N N . PRO A 1 196 ? -21.170 -1.095 20.343 1.00 90.12 196 PRO A N 1
ATOM 1566 C CA . PRO A 1 196 ? -20.709 -0.231 21.429 1.00 90.12 196 PRO A CA 1
ATOM 1567 C C . PRO A 1 196 ? -21.699 0.890 21.792 1.00 90.12 196 PRO A C 1
ATOM 1569 O O . PRO A 1 196 ? -21.693 1.386 22.921 1.00 90.12 196 PRO A O 1
ATOM 1572 N N . TYR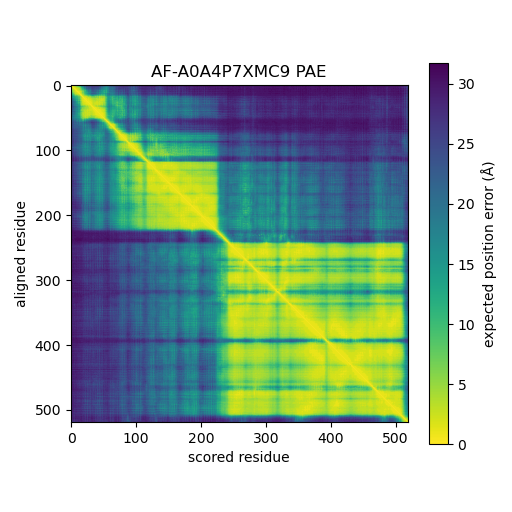 A 1 197 ? -22.571 1.279 20.857 1.00 90.25 197 TYR A N 1
ATOM 1573 C CA . TYR A 1 197 ? -23.477 2.419 20.989 1.00 90.25 197 TYR A CA 1
ATOM 1574 C C . TYR A 1 197 ? -24.880 2.045 21.474 1.00 90.25 197 TYR A C 1
ATOM 1576 O O . TYR A 1 197 ? -25.650 2.938 21.828 1.00 90.25 197 TYR A O 1
ATOM 1584 N N . GLU A 1 198 ? -25.210 0.753 21.570 1.00 92.00 198 GLU A N 1
ATOM 1585 C CA . GLU A 1 198 ? -26.538 0.282 21.993 1.00 92.00 198 GLU A CA 1
ATOM 1586 C C . GLU A 1 198 ? -26.939 0.855 23.364 1.00 92.00 198 GLU A C 1
ATOM 1588 O O . GLU A 1 198 ? -28.065 1.310 23.576 1.00 92.00 198 GLU A O 1
ATOM 1593 N N . THR A 1 199 ? -25.981 0.895 24.293 1.00 92.31 199 THR A N 1
ATOM 1594 C CA . THR A 1 199 ? -26.195 1.369 25.671 1.00 92.31 199 THR A CA 1
ATOM 1595 C C . THR A 1 199 ? -26.279 2.891 25.798 1.00 92.31 199 THR A C 1
ATOM 1597 O O . THR A 1 199 ? -26.722 3.392 26.833 1.00 92.31 199 THR A O 1
ATOM 1600 N N . LEU A 1 200 ? -25.873 3.628 24.760 1.00 90.31 200 LEU A N 1
ATOM 1601 C CA . LEU A 1 200 ? -25.846 5.091 24.747 1.00 90.31 200 LEU A CA 1
ATOM 1602 C C . LEU A 1 200 ? -27.167 5.707 24.269 1.00 90.31 200 LEU A C 1
ATOM 1604 O O . LEU A 1 200 ? -27.376 6.905 24.459 1.00 90.31 200 LEU A O 1
ATOM 1608 N N . LEU A 1 201 ? -28.061 4.896 23.694 1.00 93.44 201 LEU A N 1
ATOM 1609 C CA . LEU A 1 201 ? -29.368 5.332 23.214 1.00 93.44 201 LEU A CA 1
ATOM 1610 C C . LEU A 1 201 ? -30.310 5.686 24.371 1.00 93.44 201 LEU A C 1
ATOM 1612 O O . LEU A 1 201 ? -30.525 4.898 25.299 1.00 93.44 201 LEU A O 1
ATOM 1616 N N . GLN A 1 202 ? -30.942 6.853 24.290 1.00 93.69 202 GLN A N 1
ATOM 1617 C CA . GLN A 1 202 ? -31.837 7.368 25.323 1.00 93.69 202 GLN A CA 1
ATOM 1618 C C . GLN A 1 202 ? -33.308 7.115 24.983 1.00 93.69 202 GLN A C 1
ATOM 1620 O O . GLN A 1 202 ? -34.052 6.606 25.828 1.00 93.69 202 GLN A O 1
ATOM 1625 N N . SER A 1 203 ? -33.732 7.407 23.752 1.00 95.94 203 SER A N 1
ATOM 1626 C CA . SER A 1 203 ? -35.126 7.305 23.322 1.00 95.94 203 SER A CA 1
ATOM 1627 C C . SER A 1 203 ? -35.540 5.882 22.943 1.00 95.94 203 SER A C 1
ATOM 1629 O O . SER A 1 203 ? -34.812 5.127 22.294 1.00 95.94 203 SER A O 1
ATOM 1631 N N . ASP A 1 204 ? -36.783 5.528 23.280 1.00 94.81 204 ASP A N 1
ATOM 1632 C CA . ASP A 1 204 ? -37.370 4.232 22.910 1.00 94.81 204 ASP A CA 1
ATOM 1633 C C . ASP A 1 204 ? -37.477 4.061 21.391 1.00 94.81 204 ASP A C 1
ATOM 1635 O O . ASP A 1 204 ? -37.357 2.953 20.867 1.00 94.81 204 ASP A O 1
ATOM 1639 N N . ARG A 1 205 ? -37.671 5.173 20.667 1.00 95.75 205 ARG A N 1
ATOM 1640 C CA . ARG A 1 205 ? -37.687 5.174 19.204 1.00 95.75 205 ARG A CA 1
ATOM 1641 C C . ARG A 1 205 ? -36.330 4.750 18.650 1.00 95.75 205 ARG A C 1
ATOM 1643 O O . ARG A 1 205 ? -36.302 3.880 17.784 1.00 95.75 205 ARG A O 1
ATOM 1650 N N . ALA A 1 206 ? -35.235 5.339 19.132 1.00 93.00 206 ALA A N 1
ATOM 1651 C CA . ALA A 1 206 ? -33.905 5.012 18.636 1.00 93.00 206 ALA A CA 1
ATOM 1652 C C . ALA A 1 206 ? -33.502 3.579 19.002 1.00 93.00 206 ALA A C 1
ATOM 1654 O O . ALA A 1 206 ? -33.058 2.837 18.131 1.00 93.00 206 ALA A O 1
ATOM 1655 N N . LYS A 1 207 ? -33.783 3.138 20.236 1.00 95.38 207 LYS A N 1
ATOM 1656 C CA . LYS A 1 207 ? -33.571 1.741 20.664 1.00 95.38 207 LYS A CA 1
ATOM 1657 C C . LYS A 1 207 ? -34.291 0.738 19.770 1.00 95.38 207 LYS A C 1
ATOM 1659 O O . LYS A 1 207 ? -33.723 -0.287 19.410 1.00 95.38 207 LYS A O 1
ATOM 1664 N N . LYS A 1 208 ? -35.538 1.036 19.391 1.00 96.12 208 LYS A N 1
ATOM 1665 C CA . LYS A 1 208 ? -36.319 0.171 18.505 1.00 96.12 208 LYS A CA 1
ATOM 1666 C C . LYS A 1 208 ? -35.688 0.061 17.115 1.00 96.12 208 LYS A C 1
ATOM 1668 O O . LYS A 1 208 ? -35.518 -1.050 16.630 1.00 96.12 208 LYS A O 1
ATOM 1673 N N . VAL A 1 209 ? -35.333 1.191 16.497 1.00 94.12 209 VAL A N 1
ATOM 1674 C CA . VAL A 1 209 ? -34.702 1.198 15.164 1.00 94.12 209 VAL A CA 1
ATOM 1675 C C . VAL A 1 209 ? -33.354 0.477 15.204 1.00 94.12 209 VAL A C 1
ATOM 1677 O O . VAL A 1 209 ? -33.082 -0.348 14.340 1.00 94.12 209 VAL A O 1
ATOM 1680 N N . PHE A 1 210 ? -32.543 0.724 16.235 1.00 96.25 210 PHE A N 1
ATOM 1681 C CA . PHE A 1 210 ? -31.274 0.030 16.441 1.00 96.25 210 PHE A CA 1
ATOM 1682 C C . PHE A 1 210 ? -31.462 -1.491 16.522 1.00 96.25 210 PHE A C 1
ATOM 1684 O O . PHE A 1 210 ? -30.788 -2.231 15.813 1.00 96.25 210 PHE A O 1
ATOM 1691 N N . ALA A 1 211 ? -32.412 -1.961 17.337 1.00 95.06 211 ALA A N 1
ATOM 1692 C CA . ALA A 1 211 ? -32.687 -3.387 17.496 1.00 95.06 211 ALA A CA 1
ATOM 1693 C C . ALA A 1 211 ? -33.168 -4.049 16.192 1.00 95.06 211 ALA A C 1
ATOM 1695 O O . ALA A 1 211 ? -32.781 -5.178 15.901 1.00 95.06 211 ALA A O 1
ATOM 1696 N N . GLU A 1 212 ? -33.984 -3.351 15.394 1.00 95.75 212 GLU A N 1
ATOM 1697 C CA . GLU A 1 212 ? -34.432 -3.829 14.079 1.00 95.75 212 GLU A CA 1
ATOM 1698 C C . GLU A 1 212 ? -33.255 -3.992 13.105 1.00 95.75 212 GLU A C 1
ATOM 1700 O O . GLU A 1 212 ? -33.137 -5.033 12.460 1.00 95.75 212 GLU A O 1
ATOM 1705 N N . GLN A 1 213 ? -32.356 -3.005 13.043 1.00 96.12 213 GLN A N 1
ATOM 1706 C CA . GLN A 1 213 ? -31.172 -3.054 12.179 1.00 96.12 213 GLN A CA 1
ATOM 1707 C C . GLN A 1 213 ? -30.167 -4.115 12.640 1.00 96.12 213 GLN A C 1
ATOM 1709 O O . GLN A 1 213 ? -29.690 -4.905 11.829 1.00 96.12 213 GLN A O 1
ATOM 1714 N N . LYS A 1 214 ? -29.912 -4.218 13.950 1.00 93.31 214 LYS A N 1
ATOM 1715 C CA . LYS A 1 214 ? -29.066 -5.270 14.530 1.00 93.31 214 LYS A CA 1
ATOM 1716 C C . LYS A 1 214 ? -29.582 -6.667 14.171 1.00 93.31 214 LYS A C 1
ATOM 1718 O O . LYS A 1 214 ? -28.819 -7.500 13.691 1.00 93.31 214 LYS A O 1
ATOM 1723 N N . ALA A 1 215 ? -30.886 -6.907 14.330 1.00 92.62 215 ALA A N 1
ATOM 1724 C CA . ALA A 1 215 ? -31.501 -8.194 14.013 1.00 92.62 215 ALA A CA 1
ATOM 1725 C C . ALA A 1 215 ? -31.439 -8.542 12.514 1.00 92.62 215 ALA A C 1
ATOM 1727 O O . ALA A 1 215 ? -31.266 -9.711 12.170 1.00 92.62 215 ALA A O 1
ATOM 1728 N N . TYR A 1 216 ? -31.571 -7.548 11.627 1.00 91.44 216 TYR A N 1
ATOM 1729 C CA . TYR A 1 216 ? -31.395 -7.735 10.182 1.00 91.44 216 TYR A CA 1
ATOM 1730 C C . TYR A 1 216 ? -29.978 -8.220 9.856 1.00 91.44 216 TYR A C 1
ATOM 1732 O O . TYR A 1 216 ? -29.800 -9.247 9.202 1.00 91.44 216 TYR A O 1
ATOM 1740 N N . VAL A 1 217 ? -28.975 -7.532 10.397 1.00 82.12 217 VAL A N 1
ATOM 1741 C CA . VAL A 1 217 ? -27.561 -7.846 10.191 1.00 82.12 217 VAL A CA 1
ATOM 1742 C C . VAL A 1 217 ? -27.187 -9.227 10.750 1.00 82.12 217 VAL A C 1
ATOM 1744 O O . VAL A 1 217 ? -26.516 -10.019 10.086 1.00 82.12 217 VAL A O 1
ATOM 1747 N N . GLU A 1 218 ? -27.663 -9.562 11.951 1.00 82.38 218 GLU A N 1
ATOM 1748 C CA . GLU A 1 218 ? -27.504 -10.900 12.537 1.00 82.38 218 GLU A CA 1
ATOM 1749 C C . GLU A 1 218 ? -28.179 -12.002 11.701 1.00 82.38 218 GLU A C 1
ATOM 1751 O O . GLU A 1 218 ? -27.755 -13.159 11.754 1.00 82.38 218 GLU A O 1
ATOM 1756 N N . GLY A 1 219 ? -29.233 -11.663 10.951 1.00 80.06 219 GLY A N 1
ATOM 1757 C CA . GLY A 1 219 ? -29.894 -12.548 9.994 1.00 80.06 219 GLY A CA 1
ATOM 1758 C C . GLY A 1 219 ? -29.023 -12.826 8.770 1.00 80.06 219 GLY A C 1
ATOM 1759 O O . GLY A 1 219 ? -28.750 -13.988 8.478 1.00 80.06 219 GLY A O 1
ATOM 1760 N N . GLU A 1 220 ? -28.510 -11.778 8.123 1.00 77.19 220 GLU A N 1
ATOM 1761 C CA . GLU A 1 220 ? -27.632 -11.884 6.944 1.00 77.19 220 GLU A CA 1
ATOM 1762 C C . GLU A 1 220 ? -26.363 -12.710 7.227 1.00 77.19 220 GLU A C 1
ATOM 1764 O O . GLU A 1 220 ? -25.930 -13.510 6.395 1.00 77.19 220 GLU A O 1
ATOM 1769 N N . LEU A 1 221 ? -25.793 -12.602 8.436 1.00 65.50 221 LEU A N 1
ATOM 1770 C CA . LEU A 1 221 ? -24.653 -13.433 8.852 1.00 65.50 221 LEU A CA 1
ATOM 1771 C C . LEU A 1 221 ? -24.943 -14.932 8.851 1.00 65.50 221 LEU A C 1
ATOM 1773 O O . LEU A 1 221 ? -24.028 -15.732 8.656 1.00 65.50 221 LEU A O 1
ATOM 1777 N N . ARG A 1 222 ? -26.197 -15.329 9.075 1.00 69.50 222 ARG A N 1
ATOM 1778 C CA . ARG A 1 222 ? -26.595 -16.741 9.034 1.00 69.50 222 ARG A CA 1
ATOM 1779 C C . ARG A 1 222 ? -26.715 -17.251 7.598 1.00 69.50 222 ARG A C 1
ATOM 1781 O O . ARG A 1 222 ? -26.529 -18.447 7.378 1.00 69.50 222 ARG A O 1
ATOM 1788 N N . ASP A 1 223 ? -26.977 -16.361 6.641 1.00 60.09 223 ASP A N 1
ATOM 1789 C CA . ASP A 1 223 ? -27.304 -16.707 5.256 1.00 60.09 223 ASP A CA 1
ATOM 1790 C C . ASP A 1 223 ? -26.104 -16.607 4.290 1.00 60.09 223 ASP A C 1
ATOM 1792 O O . ASP A 1 223 ? -26.044 -17.357 3.312 1.00 60.09 223 ASP A O 1
ATOM 1796 N N . ALA A 1 224 ? -25.097 -15.773 4.584 1.00 55.53 224 ALA A N 1
ATOM 1797 C CA . ALA A 1 224 ? -23.922 -15.524 3.730 1.00 55.53 224 ALA A CA 1
ATOM 1798 C C . ALA A 1 224 ? -22.973 -16.734 3.508 1.00 55.53 224 ALA A C 1
ATOM 1800 O O . ALA A 1 224 ? -22.007 -16.646 2.753 1.00 55.53 224 ALA A O 1
ATOM 1801 N N . GLY A 1 225 ? -23.240 -17.895 4.111 1.00 49.00 225 GLY A N 1
ATOM 1802 C CA . GLY A 1 225 ? -22.394 -19.095 4.041 1.00 49.00 225 GLY A CA 1
ATOM 1803 C C . GLY A 1 225 ? -22.473 -19.926 2.749 1.00 49.00 225 GLY A C 1
ATOM 1804 O O . GLY A 1 225 ? -22.144 -21.111 2.785 1.00 49.00 225 GLY A O 1
ATOM 1805 N N . ARG A 1 226 ? -22.949 -19.393 1.613 1.00 45.78 226 ARG A N 1
ATOM 1806 C CA . ARG A 1 226 ? -23.197 -20.202 0.400 1.00 45.78 226 ARG A CA 1
ATOM 1807 C C . ARG A 1 226 ? -22.762 -19.524 -0.899 1.00 45.78 226 ARG A C 1
ATOM 1809 O O . ARG A 1 226 ? -23.617 -19.029 -1.616 1.00 45.78 226 ARG A O 1
ATOM 1816 N N . THR A 1 227 ? -21.461 -19.580 -1.208 1.00 39.53 227 THR A N 1
ATOM 1817 C CA . THR A 1 227 ? -20.853 -19.946 -2.519 1.00 39.53 227 THR A CA 1
ATOM 1818 C C . THR A 1 227 ? -19.390 -19.489 -2.574 1.00 39.53 227 THR A C 1
ATOM 1820 O O . THR A 1 227 ? -19.136 -18.296 -2.452 1.00 39.53 227 THR A O 1
ATOM 1823 N N . VAL A 1 228 ? -18.442 -20.406 -2.826 1.00 42.69 228 VAL A N 1
ATOM 1824 C CA . VAL A 1 228 ? -17.004 -20.098 -2.995 1.00 42.69 228 VAL A CA 1
ATOM 1825 C C . VAL A 1 228 ? -16.488 -20.691 -4.320 1.00 42.69 228 VAL A C 1
ATOM 1827 O O . VAL A 1 228 ? -16.770 -21.854 -4.619 1.00 42.69 228 VAL A O 1
ATOM 1830 N N . PRO A 1 229 ? -15.737 -19.935 -5.143 1.00 39.91 229 PRO A N 1
ATOM 1831 C CA . PRO A 1 229 ? -14.988 -20.474 -6.279 1.00 39.91 229 PRO A CA 1
ATOM 1832 C C . PRO A 1 229 ? -13.816 -21.359 -5.815 1.00 39.91 229 PRO A C 1
ATOM 1834 O O . PRO A 1 229 ? -12.955 -20.911 -5.063 1.00 39.91 229 PRO A O 1
ATOM 1837 N N . GLY A 1 230 ? -13.728 -22.593 -6.320 1.00 40.12 230 GLY A N 1
ATOM 1838 C CA . GLY A 1 230 ? -12.825 -23.650 -5.825 1.00 40.12 230 GLY A CA 1
ATOM 1839 C C . GLY A 1 230 ? -11.308 -23.488 -6.037 1.00 40.12 230 GLY A C 1
ATOM 1840 O O . GLY A 1 230 ? -10.616 -24.496 -6.113 1.00 40.12 230 GLY A O 1
ATOM 1841 N N . HIS A 1 231 ? -10.771 -22.271 -6.166 1.00 46.66 231 HIS A N 1
ATOM 1842 C CA . HIS A 1 231 ? -9.322 -22.032 -6.293 1.00 46.66 231 HIS A CA 1
ATOM 1843 C C . HIS A 1 231 ? -8.668 -21.401 -5.051 1.00 46.66 231 HIS A C 1
ATOM 1845 O O . HIS A 1 231 ? -7.461 -21.173 -5.063 1.00 46.66 231 HIS A O 1
ATOM 1851 N N . TRP A 1 232 ? -9.426 -21.154 -3.976 1.00 41.28 232 TRP A N 1
ATOM 1852 C CA . TRP A 1 232 ? -8.935 -20.458 -2.778 1.00 41.28 232 TRP A CA 1
ATOM 1853 C C . TRP A 1 232 ? -8.682 -21.354 -1.551 1.00 41.28 232 TRP A C 1
ATOM 1855 O O . TRP A 1 232 ? -8.501 -20.834 -0.460 1.00 41.28 232 TRP A O 1
ATOM 1865 N N . ALA A 1 233 ? -8.614 -22.678 -1.676 1.00 44.06 233 ALA A N 1
ATOM 1866 C CA . ALA A 1 233 ? -8.327 -23.546 -0.528 1.00 44.06 233 ALA A CA 1
ATOM 1867 C C . ALA A 1 233 ? -6.815 -23.645 -0.262 1.00 44.06 233 ALA A C 1
ATOM 1869 O O . ALA A 1 233 ? -6.093 -24.239 -1.066 1.00 44.06 233 ALA A O 1
ATOM 1870 N N . MET A 1 234 ? -6.313 -23.100 0.855 1.00 48.19 234 MET A N 1
ATOM 1871 C CA . MET A 1 234 ? -4.948 -23.385 1.318 1.00 48.19 234 MET A CA 1
ATOM 1872 C C . MET A 1 234 ? -4.825 -23.342 2.854 1.00 48.19 234 MET A C 1
ATOM 1874 O O . MET A 1 234 ? -5.222 -22.370 3.481 1.00 48.19 234 MET A O 1
ATOM 1878 N N . PHE A 1 235 ? -4.131 -24.356 3.398 1.00 48.00 235 PHE A N 1
ATOM 1879 C CA . PHE A 1 235 ? -3.526 -24.481 4.745 1.00 48.00 235 PHE A CA 1
ATOM 1880 C C . PHE A 1 235 ? -4.323 -25.158 5.862 1.00 48.00 235 PHE A C 1
ATOM 1882 O O . PHE A 1 235 ? -5.478 -24.855 6.101 1.00 48.00 235 PHE A O 1
ATOM 1889 N N . ASP A 1 236 ? -3.612 -26.012 6.602 1.00 43.78 236 ASP A N 1
ATOM 1890 C CA . ASP A 1 236 ? -3.998 -26.604 7.887 1.00 43.78 236 ASP A CA 1
ATOM 1891 C C . ASP A 1 236 ? -3.785 -25.563 9.008 1.00 43.78 236 ASP A C 1
ATOM 1893 O O . ASP A 1 236 ? -2.692 -24.981 9.076 1.00 43.78 236 ASP A O 1
ATOM 1897 N N . PRO A 1 237 ? -4.788 -25.240 9.847 1.00 43.19 237 PRO A N 1
ATOM 1898 C CA . PRO A 1 237 ? -4.613 -24.311 10.953 1.00 43.19 237 PRO A CA 1
ATOM 1899 C C . PRO A 1 237 ? -3.689 -24.933 12.004 1.00 43.19 237 PRO A C 1
ATOM 1901 O O . PRO A 1 237 ? -4.100 -25.739 12.836 1.00 43.19 237 PRO A O 1
ATOM 1904 N N . ALA A 1 238 ? -2.424 -24.520 12.009 1.00 42.38 238 ALA A N 1
ATOM 1905 C CA . ALA A 1 238 ? -1.551 -24.799 13.136 1.00 42.38 238 ALA A CA 1
ATOM 1906 C C . ALA A 1 238 ? -2.061 -24.012 14.355 1.00 42.38 238 ALA A C 1
ATOM 1908 O O . ALA A 1 238 ? -1.914 -22.793 14.414 1.00 42.38 238 ALA A O 1
ATOM 1909 N N . GLU A 1 239 ? -2.660 -24.693 15.336 1.00 42.62 239 GLU A N 1
ATOM 1910 C CA . GLU A 1 239 ? -2.889 -24.109 16.660 1.00 42.62 239 GLU A CA 1
ATOM 1911 C C . GLU A 1 239 ? -1.528 -23.721 17.272 1.00 42.62 239 GLU A C 1
ATOM 1913 O O . GLU A 1 239 ? -0.683 -24.605 17.479 1.00 42.62 239 GLU A O 1
ATOM 1918 N N . PRO A 1 240 ? -1.267 -22.442 17.604 1.00 46.78 240 PRO A N 1
ATOM 1919 C CA . PRO A 1 240 ? -0.051 -22.090 18.315 1.00 46.78 240 PRO A CA 1
ATOM 1920 C C . PRO A 1 240 ? -0.187 -22.570 19.765 1.00 46.78 240 PRO A C 1
ATOM 1922 O O . PRO A 1 240 ? -0.813 -21.939 20.608 1.00 46.78 240 PRO A O 1
ATOM 1925 N N . THR A 1 241 ? 0.404 -23.725 20.059 1.00 43.62 241 THR A N 1
ATOM 1926 C CA . THR A 1 241 ? 0.538 -24.289 21.416 1.00 43.62 241 THR A CA 1
ATOM 1927 C C . THR A 1 241 ? 1.779 -23.758 22.154 1.00 43.62 241 THR A C 1
ATOM 1929 O O . THR A 1 241 ? 2.078 -24.199 23.262 1.00 43.62 241 THR A O 1
ATOM 1932 N N . GLN A 1 242 ? 2.525 -22.817 21.562 1.00 57.16 242 GLN A N 1
ATOM 1933 C CA . GLN A 1 242 ? 3.787 -22.271 22.080 1.00 57.16 242 GLN A CA 1
ATOM 1934 C C . GLN A 1 242 ? 3.828 -20.741 21.936 1.00 57.16 242 GLN A C 1
ATOM 1936 O O . GLN A 1 242 ? 3.151 -20.213 21.060 1.00 57.16 242 GLN A O 1
ATOM 1941 N N . GLY A 1 243 ? 4.614 -20.084 22.805 1.00 68.50 243 GLY A N 1
ATOM 1942 C CA . GLY A 1 243 ? 4.613 -18.643 23.120 1.00 68.50 243 GLY A CA 1
ATOM 1943 C C . GLY A 1 243 ? 4.397 -17.664 21.961 1.00 68.50 243 GLY A C 1
ATOM 1944 O O . GLY A 1 243 ? 4.784 -17.926 20.820 1.00 68.50 243 GLY A O 1
ATOM 1945 N N . ARG A 1 244 ? 3.756 -16.536 22.289 1.00 80.88 244 ARG A N 1
ATOM 1946 C CA . ARG A 1 244 ? 3.476 -15.442 21.355 1.00 80.88 244 ARG A CA 1
ATOM 1947 C C . ARG A 1 244 ? 4.796 -14.788 20.911 1.00 80.88 244 ARG A C 1
ATOM 1949 O O . ARG A 1 244 ? 5.691 -14.660 21.744 1.00 80.88 244 ARG A O 1
ATOM 1956 N N . PRO A 1 245 ? 4.954 -14.452 19.620 1.00 88.62 245 PRO A N 1
ATOM 1957 C CA . PRO A 1 245 ? 6.153 -13.785 19.131 1.00 88.62 245 PRO A CA 1
ATOM 1958 C C . PRO A 1 245 ? 6.227 -12.332 19.615 1.00 88.62 245 PRO A C 1
ATOM 1960 O O . PRO A 1 245 ? 5.212 -11.636 19.672 1.00 88.62 245 PRO A O 1
ATOM 1963 N N . ASP A 1 246 ? 7.448 -11.882 19.901 1.00 90.00 246 ASP A N 1
ATOM 1964 C CA . ASP A 1 246 ? 7.781 -10.464 20.018 1.00 90.00 246 ASP A CA 1
ATOM 1965 C C . ASP A 1 246 ? 7.954 -9.877 18.603 1.00 90.00 246 ASP A C 1
ATOM 1967 O O . ASP A 1 246 ? 8.570 -10.504 17.729 1.00 90.00 246 ASP A O 1
ATOM 1971 N N . LEU A 1 247 ? 7.390 -8.688 18.370 1.00 91.69 247 LEU A N 1
ATOM 1972 C CA . LEU A 1 247 ? 7.514 -7.942 17.119 1.00 91.69 247 LEU A CA 1
ATOM 1973 C C . LEU A 1 247 ? 8.976 -7.560 16.839 1.00 91.69 247 LEU A C 1
ATOM 1975 O O . LEU A 1 247 ? 9.418 -7.619 15.692 1.00 91.69 247 LEU A O 1
ATOM 1979 N N . TYR A 1 248 ? 9.741 -7.218 17.879 1.00 92.38 248 TYR A N 1
ATOM 1980 C CA . TYR A 1 248 ? 11.133 -6.774 17.757 1.00 92.38 248 TYR A CA 1
ATOM 1981 C C . TYR A 1 248 ? 12.103 -7.902 17.379 1.00 92.38 248 TYR A C 1
ATOM 1983 O O . TYR A 1 248 ? 13.194 -7.628 16.876 1.00 92.38 248 TYR A O 1
ATOM 1991 N N . ASP A 1 249 ? 11.686 -9.158 17.549 1.00 92.50 249 ASP A N 1
ATOM 1992 C CA . ASP A 1 249 ? 12.432 -10.342 17.114 1.00 92.50 249 ASP A CA 1
ATOM 1993 C C . ASP A 1 249 ? 12.181 -10.698 15.635 1.00 92.50 249 ASP A C 1
ATOM 1995 O O . ASP A 1 249 ? 12.834 -11.596 15.093 1.00 92.50 249 ASP A O 1
ATOM 1999 N N . GLN A 1 250 ? 11.238 -10.023 14.969 1.00 93.62 250 GLN A N 1
ATOM 2000 C CA . GLN A 1 250 ? 10.887 -10.300 13.577 1.00 93.62 250 GLN A CA 1
ATOM 2001 C C . GLN A 1 250 ? 11.786 -9.557 12.590 1.00 93.62 250 GLN A C 1
ATOM 2003 O O . GLN A 1 250 ? 12.288 -8.456 12.846 1.00 93.62 250 GLN A O 1
ATOM 2008 N N . ASP A 1 251 ? 11.949 -10.147 11.404 1.00 94.56 251 ASP A N 1
ATOM 2009 C CA . ASP A 1 251 ? 12.580 -9.446 10.296 1.00 94.56 251 ASP A CA 1
ATOM 2010 C C . ASP A 1 251 ? 11.713 -8.272 9.814 1.00 94.56 251 ASP A C 1
ATOM 2012 O O . ASP A 1 251 ? 10.482 -8.300 9.867 1.00 94.56 251 ASP A O 1
ATOM 2016 N N . ALA A 1 252 ? 12.373 -7.222 9.328 1.00 95.50 252 ALA A N 1
ATOM 2017 C CA . ALA A 1 252 ? 11.696 -5.989 8.942 1.00 95.50 252 ALA A CA 1
ATOM 2018 C C . ALA A 1 252 ? 10.680 -6.195 7.805 1.00 95.50 252 ALA A C 1
ATOM 2020 O O . ALA A 1 252 ? 9.715 -5.440 7.716 1.00 95.50 252 ALA A O 1
ATOM 2021 N N . GLN A 1 253 ? 10.863 -7.214 6.955 1.00 95.12 253 GLN A N 1
ATOM 2022 C CA . GLN A 1 253 ? 9.917 -7.526 5.885 1.00 95.12 253 GLN A CA 1
ATOM 2023 C C . GLN A 1 253 ? 8.589 -8.021 6.473 1.00 95.12 253 GLN A C 1
ATOM 2025 O O . GLN A 1 253 ? 7.534 -7.522 6.087 1.00 95.12 253 GLN A O 1
ATOM 2030 N N . LEU A 1 254 ? 8.630 -8.942 7.439 1.00 95.56 254 LEU A N 1
ATOM 2031 C CA . LEU A 1 254 ? 7.442 -9.421 8.144 1.00 95.56 254 LEU A CA 1
ATOM 2032 C C . LEU A 1 254 ? 6.743 -8.311 8.931 1.00 95.56 254 LEU A C 1
ATOM 2034 O O . LEU A 1 254 ? 5.516 -8.284 8.963 1.00 95.56 254 LEU A O 1
ATOM 2038 N N . VAL A 1 255 ? 7.494 -7.385 9.536 1.00 96.69 255 VAL A N 1
ATOM 2039 C CA . VAL A 1 255 ? 6.906 -6.244 10.260 1.00 96.69 255 VAL A CA 1
ATOM 2040 C C . VAL A 1 255 ? 6.155 -5.311 9.305 1.00 96.69 255 VAL A C 1
ATOM 2042 O O . VAL A 1 255 ? 5.022 -4.927 9.599 1.00 96.69 255 VAL A O 1
ATOM 2045 N N . VAL A 1 256 ? 6.727 -4.998 8.134 1.00 96.44 256 VAL A N 1
ATOM 2046 C CA . VAL A 1 256 ? 6.026 -4.225 7.089 1.00 96.44 256 VAL A CA 1
ATOM 2047 C C . VAL A 1 256 ? 4.784 -4.950 6.605 1.00 96.44 256 VAL A C 1
ATOM 2049 O O . VAL A 1 256 ? 3.722 -4.343 6.495 1.00 96.44 256 VAL A O 1
ATOM 2052 N N . GLU A 1 257 ? 4.909 -6.243 6.314 1.00 95.88 257 GLU A N 1
ATOM 2053 C CA . GLU A 1 257 ? 3.797 -7.064 5.847 1.00 95.88 257 GLU A CA 1
ATOM 2054 C C . GLU A 1 257 ? 2.669 -7.133 6.878 1.00 95.88 257 GLU A C 1
ATOM 2056 O O . GLU A 1 257 ? 1.504 -7.025 6.500 1.00 95.88 257 GLU A O 1
ATOM 2061 N N . LEU A 1 258 ? 2.999 -7.262 8.166 1.00 96.94 258 LEU A N 1
ATOM 2062 C CA . LEU A 1 258 ? 2.028 -7.264 9.255 1.00 96.94 258 LEU A CA 1
ATOM 2063 C C . LEU A 1 258 ? 1.324 -5.911 9.364 1.00 96.94 258 LEU A C 1
ATOM 2065 O O . LEU A 1 258 ? 0.097 -5.875 9.405 1.00 96.94 258 LEU A O 1
ATOM 2069 N N . GLY A 1 259 ? 2.081 -4.812 9.379 1.00 95.94 259 GLY A N 1
ATOM 2070 C CA . GLY A 1 259 ? 1.525 -3.461 9.441 1.00 95.94 259 GLY A CA 1
ATOM 2071 C C . GLY A 1 259 ? 0.595 -3.161 8.274 1.00 95.94 259 GLY A C 1
ATOM 2072 O O . GLY A 1 259 ? -0.543 -2.739 8.478 1.00 95.94 259 GLY A O 1
ATOM 2073 N N . ALA A 1 260 ? 1.041 -3.475 7.056 1.00 95.44 260 ALA A N 1
ATOM 2074 C CA . ALA A 1 260 ? 0.232 -3.329 5.858 1.00 95.44 260 ALA A CA 1
ATOM 2075 C C . ALA A 1 260 ? -1.019 -4.21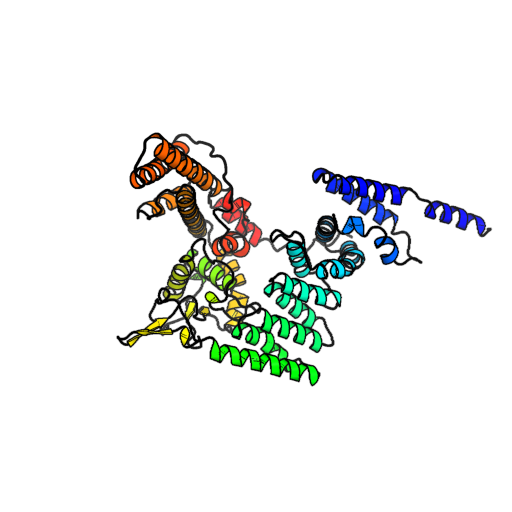3 5.916 1.00 95.44 260 ALA A C 1
ATOM 2077 O O . ALA A 1 260 ? -2.102 -3.742 5.596 1.00 95.44 260 ALA A O 1
ATOM 2078 N N . ALA A 1 261 ? -0.905 -5.478 6.334 1.00 94.88 261 ALA A N 1
ATOM 2079 C CA . ALA A 1 261 ? -2.047 -6.388 6.433 1.00 94.88 261 ALA A CA 1
ATOM 2080 C C . ALA A 1 261 ? -3.073 -5.909 7.465 1.00 94.88 261 ALA A C 1
ATOM 2082 O O . ALA A 1 261 ? -4.272 -5.943 7.199 1.00 94.88 261 ALA A O 1
ATOM 2083 N N . VAL A 1 262 ? -2.616 -5.441 8.627 1.00 94.06 262 VAL A N 1
ATOM 2084 C CA . VAL A 1 262 ? -3.493 -4.936 9.684 1.00 94.06 262 VAL A CA 1
ATOM 2085 C C . VAL A 1 262 ? -4.160 -3.636 9.259 1.00 94.06 262 VAL A C 1
ATOM 2087 O O . VAL A 1 262 ? -5.374 -3.542 9.375 1.00 94.06 262 VAL A O 1
ATOM 2090 N N . SER A 1 263 ? -3.421 -2.677 8.697 1.00 91.81 263 SER A N 1
ATOM 2091 C CA . SER A 1 263 ? -3.997 -1.435 8.158 1.00 91.81 263 SER A CA 1
ATOM 2092 C C . SER A 1 263 ? -5.023 -1.711 7.053 1.00 91.81 263 SER A C 1
ATOM 2094 O O . SER A 1 263 ? -6.093 -1.106 7.011 1.00 91.81 263 SER A O 1
ATOM 2096 N N . PHE A 1 264 ? -4.730 -2.689 6.194 1.00 91.19 264 PHE A N 1
ATOM 2097 C CA . PHE A 1 264 ? -5.584 -3.070 5.077 1.00 91.19 264 PHE A CA 1
ATOM 2098 C C . PHE A 1 264 ? -6.877 -3.772 5.500 1.00 91.19 264 PHE A C 1
ATOM 2100 O O . PHE A 1 264 ? -7.930 -3.540 4.907 1.00 91.19 264 PHE A O 1
ATOM 2107 N N . LEU A 1 265 ? -6.792 -4.664 6.489 1.00 91.00 265 LEU A N 1
ATOM 2108 C CA . LEU A 1 265 ? -7.916 -5.480 6.947 1.00 91.00 265 LEU A CA 1
ATOM 2109 C C . LEU A 1 265 ? -8.642 -4.895 8.154 1.00 91.00 265 LEU A C 1
ATOM 2111 O O . LEU A 1 265 ? -9.687 -5.424 8.526 1.00 91.00 265 LEU A O 1
ATOM 2115 N N . ALA A 1 266 ? -8.102 -3.860 8.795 1.00 87.25 266 ALA A N 1
ATOM 2116 C CA . ALA A 1 266 ? -8.725 -3.254 9.957 1.00 87.25 266 ALA A CA 1
ATOM 2117 C C . ALA A 1 266 ? -10.162 -2.838 9.632 1.00 87.25 266 ALA A C 1
ATOM 2119 O O . ALA A 1 266 ? -10.445 -2.162 8.639 1.00 87.25 266 ALA A O 1
ATOM 2120 N N . SER A 1 267 ? -11.083 -3.222 10.512 1.00 81.25 267 SER A N 1
ATOM 2121 C CA . SER A 1 267 ? -12.424 -2.659 10.512 1.00 81.25 267 SER A CA 1
ATOM 2122 C C . SER A 1 267 ? -12.369 -1.136 10.720 1.00 81.25 267 SER A C 1
ATOM 2124 O O . SER A 1 267 ? -11.350 -0.592 11.142 1.00 81.25 267 SER A O 1
ATOM 2126 N N . PRO A 1 268 ? -13.449 -0.382 10.458 1.00 70.00 268 PRO A N 1
ATOM 2127 C CA . PRO A 1 268 ? -13.437 1.077 10.511 1.00 70.00 268 PRO A CA 1
ATOM 2128 C C . PRO A 1 268 ? -13.303 1.574 11.951 1.00 70.00 268 PRO A C 1
ATOM 2130 O O . PRO A 1 268 ? -12.875 2.702 12.176 1.00 70.00 268 PRO A O 1
ATOM 2133 N N . THR A 1 269 ? -13.658 0.720 12.917 1.00 66.94 269 THR A N 1
ATOM 2134 C CA . THR A 1 269 ? -13.395 0.895 14.348 1.00 66.94 269 THR A CA 1
ATOM 2135 C C . THR A 1 269 ? -11.942 0.598 14.723 1.00 66.94 269 THR A C 1
ATOM 2137 O O . THR A 1 269 ? -11.520 0.967 15.816 1.00 66.94 269 THR A O 1
ATOM 2140 N N . GLY A 1 270 ? -11.191 -0.101 13.868 1.00 70.88 270 GLY A N 1
ATOM 2141 C CA . GLY A 1 270 ? -9.859 -0.628 14.159 1.00 70.88 270 GLY A CA 1
ATOM 2142 C C . GLY A 1 270 ? -9.862 -1.729 15.220 1.00 70.88 270 GLY A C 1
ATOM 2143 O O . GLY A 1 270 ? -8.833 -1.989 15.830 1.00 70.88 270 GLY A O 1
ATOM 2144 N N . GLN A 1 271 ? -11.011 -2.349 15.501 1.00 71.38 271 GLN A N 1
ATOM 2145 C CA . GLN A 1 271 ? -11.145 -3.288 16.622 1.00 71.38 271 GLN A CA 1
ATOM 2146 C C . GLN A 1 271 ? -10.981 -4.757 16.223 1.00 71.38 271 GLN A C 1
ATOM 2148 O O . GLN A 1 271 ? -10.834 -5.612 17.102 1.00 71.38 271 GLN A O 1
ATOM 2153 N N . SER A 1 272 ? -11.005 -5.048 14.925 1.00 80.00 272 SER A N 1
ATOM 2154 C CA . SER A 1 272 ? -10.999 -6.392 14.347 1.00 80.00 272 SER A CA 1
ATOM 2155 C C . SER A 1 272 ? -10.336 -6.376 12.967 1.00 80.00 272 SER A C 1
ATOM 2157 O O . SER A 1 272 ? -10.205 -5.318 12.347 1.00 80.00 272 SER A O 1
ATOM 2159 N N . LEU A 1 273 ? -9.926 -7.553 12.486 1.00 87.31 273 LEU A N 1
ATOM 2160 C CA . LEU A 1 273 ? -9.462 -7.740 11.113 1.00 87.31 273 LEU A CA 1
ATOM 2161 C C . LEU A 1 273 ? -10.544 -8.451 10.305 1.00 87.31 273 LEU A C 1
ATOM 2163 O O . LEU A 1 273 ? -10.962 -9.563 10.640 1.00 87.31 273 LEU A O 1
ATOM 2167 N N . LEU A 1 274 ? -10.975 -7.802 9.235 1.00 84.31 274 LEU A N 1
ATOM 2168 C CA . LEU A 1 274 ? -11.976 -8.307 8.313 1.00 84.31 274 LEU A CA 1
ATOM 2169 C C . LEU A 1 274 ? -11.384 -9.390 7.404 1.00 84.31 274 LEU A C 1
ATOM 2171 O O . LEU A 1 274 ? -10.185 -9.377 7.114 1.00 84.31 274 LEU A O 1
ATOM 2175 N N . PRO A 1 275 ? -12.216 -10.305 6.886 1.00 86.25 275 PRO A N 1
ATOM 2176 C CA . PRO A 1 275 ? -11.825 -11.157 5.777 1.00 86.25 275 PRO A CA 1
ATOM 2177 C C . PRO A 1 275 ? -11.434 -10.339 4.546 1.00 86.25 275 PRO A C 1
ATOM 2179 O O . PRO A 1 275 ? -12.084 -9.353 4.209 1.00 86.25 275 PRO A O 1
ATOM 2182 N N . PHE A 1 276 ? -10.434 -10.806 3.802 1.00 85.12 276 PHE A N 1
ATOM 2183 C CA . PHE A 1 276 ? -9.975 -10.136 2.581 1.00 85.12 276 PHE A CA 1
ATOM 2184 C C . PHE A 1 276 ? -11.079 -9.958 1.523 1.00 85.12 276 PHE A C 1
ATOM 2186 O O . PHE A 1 276 ? -11.117 -8.959 0.827 1.00 85.12 276 PHE A O 1
ATOM 2193 N N . SER A 1 277 ? -12.037 -10.881 1.433 1.00 81.31 277 SER A N 1
ATOM 2194 C CA . SER A 1 277 ? -13.208 -10.777 0.541 1.00 81.31 277 SER A CA 1
ATOM 2195 C C . SER A 1 277 ? -14.098 -9.563 0.813 1.00 81.31 277 SER A C 1
ATOM 2197 O O . SER A 1 277 ? -14.927 -9.221 -0.027 1.00 81.31 277 SER A O 1
ATOM 2199 N N . GLN A 1 278 ? -13.955 -8.935 1.979 1.00 78.56 278 GLN A N 1
ATOM 2200 C CA . GLN A 1 278 ? -14.689 -7.735 2.361 1.00 78.56 278 GLN A CA 1
ATOM 2201 C C . GLN A 1 278 ? -13.935 -6.446 2.019 1.00 78.56 278 GLN A C 1
ATOM 2203 O O . GLN A 1 278 ? -14.501 -5.360 2.148 1.00 78.56 278 GLN A O 1
ATOM 2208 N N . THR A 1 279 ? -12.682 -6.533 1.563 1.00 76.75 279 THR A N 1
ATOM 2209 C CA . THR A 1 279 ? -11.945 -5.361 1.095 1.00 76.75 279 THR A CA 1
ATOM 2210 C C . THR A 1 279 ? -12.269 -5.088 -0.375 1.00 76.75 279 THR A C 1
ATOM 2212 O O . THR A 1 279 ? -12.413 -5.994 -1.195 1.00 76.75 279 THR A O 1
ATOM 2215 N N . LYS A 1 280 ? -12.437 -3.806 -0.723 1.00 69.62 280 LYS A N 1
ATOM 2216 C CA . LYS A 1 280 ? -12.756 -3.371 -2.098 1.00 69.62 280 LYS A CA 1
ATOM 2217 C C . LYS A 1 280 ? -11.511 -3.177 -2.975 1.00 69.62 280 LYS A C 1
ATOM 2219 O O . LYS A 1 280 ? -11.636 -2.857 -4.154 1.00 69.62 280 LYS A O 1
ATOM 2224 N N . THR A 1 281 ? -10.316 -3.302 -2.407 1.00 73.50 281 THR A N 1
ATOM 2225 C CA . THR A 1 281 ? -9.043 -2.941 -3.044 1.00 73.50 281 THR A CA 1
ATOM 2226 C C . THR A 1 281 ? -8.097 -4.134 -3.100 1.00 73.50 281 THR A C 1
ATOM 2228 O O . THR A 1 281 ? -8.267 -5.117 -2.387 1.00 73.50 281 THR A O 1
ATOM 2231 N N . LEU A 1 282 ? -7.092 -4.074 -3.973 1.00 79.50 282 LEU A N 1
ATOM 2232 C CA . LEU A 1 282 ? -6.036 -5.082 -4.015 1.00 79.50 282 LEU A CA 1
ATOM 2233 C C . LEU A 1 282 ? -4.988 -4.776 -2.937 1.00 79.50 282 LEU A C 1
ATOM 2235 O O . LEU A 1 282 ? -4.532 -3.639 -2.809 1.00 79.50 282 LEU A O 1
ATOM 2239 N N . PHE A 1 283 ? -4.582 -5.798 -2.182 1.00 86.88 283 PHE A N 1
ATOM 2240 C CA . PHE A 1 283 ? -3.504 -5.665 -1.195 1.00 86.88 283 PHE A CA 1
ATOM 2241 C C . PHE A 1 283 ? -2.150 -5.422 -1.872 1.00 86.88 283 PHE A C 1
ATOM 2243 O O . PHE A 1 283 ? -1.421 -4.489 -1.532 1.00 86.88 283 PHE A O 1
ATOM 2250 N N . GLY A 1 284 ? -1.840 -6.269 -2.854 1.00 82.62 284 GLY A N 1
ATOM 2251 C CA . GLY A 1 284 ? -0.634 -6.209 -3.665 1.00 82.62 284 GLY A CA 1
ATOM 2252 C C . GLY A 1 284 ? -0.947 -5.872 -5.126 1.00 82.62 284 GLY A C 1
ATOM 2253 O O . GLY A 1 284 ? -2.111 -5.836 -5.519 1.00 82.62 284 GLY A O 1
ATOM 2254 N N . PRO A 1 285 ? 0.083 -5.646 -5.952 1.00 68.25 285 PRO A N 1
ATOM 2255 C CA . PRO A 1 285 ? -0.102 -5.397 -7.379 1.00 68.25 285 PRO A CA 1
ATOM 2256 C C . PRO A 1 285 ? -0.685 -6.608 -8.135 1.00 68.25 285 PRO A C 1
ATOM 2258 O O . PRO A 1 285 ? -1.271 -6.431 -9.203 1.00 68.25 285 PRO A O 1
ATOM 2261 N N . ARG A 1 286 ? -0.603 -7.822 -7.566 1.00 71.94 286 ARG A N 1
ATOM 2262 C CA . ARG A 1 286 ? -1.261 -9.037 -8.075 1.00 71.94 286 ARG A CA 1
ATOM 2263 C C . ARG A 1 286 ? -2.319 -9.560 -7.108 1.00 71.94 286 ARG A C 1
ATOM 2265 O O . ARG A 1 286 ? -2.160 -9.483 -5.891 1.00 71.94 286 ARG A O 1
ATOM 2272 N N . GLU A 1 287 ? -3.341 -10.215 -7.653 1.00 70.62 287 GLU A N 1
ATOM 2273 C CA . GLU A 1 287 ? -4.403 -10.872 -6.872 1.00 70.62 287 GLU A CA 1
ATOM 2274 C C . GLU A 1 287 ? -3.870 -11.954 -5.913 1.00 70.62 287 GLU A C 1
ATOM 2276 O O . GLU A 1 287 ? -4.449 -12.196 -4.856 1.00 70.62 287 GLU A O 1
ATOM 2281 N N . ASN A 1 288 ? -2.745 -12.595 -6.250 1.00 74.62 288 ASN A N 1
ATOM 2282 C CA . ASN A 1 288 ? -2.154 -13.674 -5.459 1.00 74.62 288 ASN A CA 1
ATOM 2283 C C . ASN A 1 288 ? -1.135 -13.212 -4.400 1.00 74.62 288 ASN A C 1
ATOM 2285 O O . ASN A 1 288 ? -0.641 -14.058 -3.654 1.00 74.62 288 ASN A O 1
ATOM 2289 N N . GLU A 1 289 ? -0.837 -11.913 -4.298 1.00 80.75 289 GLU A N 1
ATOM 2290 C CA . GLU A 1 289 ? 0.077 -11.390 -3.269 1.00 80.75 289 GLU A CA 1
ATOM 2291 C C . GLU A 1 289 ? -0.483 -11.598 -1.863 1.00 80.75 289 GLU A C 1
ATOM 2293 O O . GLU A 1 289 ? 0.221 -12.081 -0.979 1.00 80.75 289 GLU A O 1
ATOM 2298 N N . TRP A 1 290 ? -1.779 -11.335 -1.668 1.00 87.94 290 TRP A N 1
ATOM 2299 C CA . TRP A 1 290 ? -2.409 -11.512 -0.362 1.00 87.94 290 TRP A CA 1
ATOM 2300 C C . TRP A 1 290 ? -2.263 -12.945 0.189 1.00 87.94 290 TRP A C 1
ATOM 2302 O O . TRP A 1 290 ? -1.754 -13.096 1.300 1.00 87.94 290 TRP A O 1
ATOM 2312 N N . PRO A 1 291 ? -2.614 -14.016 -0.556 1.00 84.81 291 PRO A N 1
ATOM 2313 C CA . PRO A 1 291 ? -2.354 -15.389 -0.123 1.00 84.81 291 PRO A CA 1
ATOM 2314 C C . PRO A 1 291 ? -0.906 -15.674 0.291 1.00 84.81 291 PRO A C 1
ATOM 2316 O O . PRO A 1 291 ? -0.680 -16.433 1.236 1.00 84.81 291 PRO A O 1
ATOM 2319 N N . LEU A 1 292 ? 0.078 -15.102 -0.411 1.00 84.88 292 LEU A N 1
ATOM 2320 C CA . LEU A 1 292 ? 1.497 -15.314 -0.120 1.00 84.88 292 LEU A CA 1
ATOM 2321 C C . LEU A 1 292 ? 1.921 -14.587 1.158 1.00 84.88 292 LEU A C 1
ATOM 2323 O O . LEU A 1 292 ? 2.565 -15.200 2.012 1.00 84.88 292 LEU A O 1
ATOM 2327 N N . THR A 1 293 ? 1.524 -13.324 1.317 1.00 90.69 293 THR A N 1
ATOM 2328 C CA . THR A 1 293 ? 1.760 -12.542 2.537 1.00 90.69 293 THR A CA 1
ATOM 2329 C C . THR A 1 293 ? 1.083 -13.187 3.739 1.00 90.69 293 THR A C 1
ATOM 2331 O O . THR A 1 293 ? 1.732 -13.449 4.749 1.00 90.69 293 THR A O 1
ATOM 2334 N N . LEU A 1 294 ? -0.198 -13.542 3.621 1.00 90.50 294 LEU A N 1
ATOM 2335 C CA . LEU A 1 294 ? -0.940 -14.178 4.705 1.00 90.50 294 LEU A CA 1
ATOM 2336 C C . LEU A 1 294 ? -0.290 -15.495 5.138 1.00 90.50 294 LEU A C 1
ATOM 2338 O O . LEU A 1 294 ? -0.146 -15.755 6.332 1.00 90.50 294 LEU A O 1
ATOM 2342 N N . LYS A 1 295 ? 0.156 -16.310 4.174 1.00 87.75 295 LYS A N 1
ATOM 2343 C CA . LYS A 1 295 ? 0.902 -17.537 4.460 1.00 87.75 295 LYS A CA 1
ATOM 2344 C C . LYS A 1 295 ? 2.151 -17.246 5.293 1.00 87.75 295 LYS A C 1
ATOM 2346 O O . LYS A 1 295 ? 2.367 -17.941 6.283 1.00 87.75 295 LYS A O 1
ATOM 2351 N N . ARG A 1 296 ? 2.963 -16.254 4.908 1.00 91.50 296 ARG A N 1
ATOM 2352 C CA . ARG A 1 296 ? 4.174 -15.873 5.656 1.00 91.50 296 ARG A CA 1
ATOM 2353 C C . ARG A 1 296 ? 3.826 -15.418 7.071 1.00 91.50 296 ARG A C 1
ATOM 2355 O O . ARG A 1 296 ? 4.386 -15.951 8.022 1.00 91.50 296 ARG A O 1
ATOM 2362 N N . LEU A 1 297 ? 2.842 -14.533 7.224 1.00 93.69 297 LEU A N 1
ATOM 2363 C CA . LEU A 1 297 ? 2.422 -14.008 8.527 1.00 93.69 297 LEU A CA 1
ATOM 2364 C C . LEU A 1 297 ? 1.877 -15.096 9.467 1.00 93.69 297 LEU A C 1
ATOM 2366 O O . LEU A 1 297 ? 2.173 -15.073 10.661 1.00 93.69 297 LEU A O 1
ATOM 2370 N N . ILE A 1 298 ? 1.137 -16.078 8.944 1.00 90.38 298 ILE A N 1
ATOM 2371 C CA . ILE A 1 298 ? 0.656 -17.225 9.731 1.00 90.38 298 ILE A CA 1
ATOM 2372 C C . ILE A 1 298 ? 1.803 -18.176 10.086 1.00 90.38 298 ILE A C 1
ATOM 2374 O O . ILE A 1 298 ? 1.890 -18.641 11.222 1.00 90.38 298 ILE A O 1
ATOM 2378 N N . GLN A 1 299 ? 2.713 -18.458 9.149 1.00 89.25 299 GLN A N 1
ATOM 2379 C CA . GLN A 1 299 ? 3.885 -19.305 9.408 1.00 89.25 299 GLN A CA 1
ATOM 2380 C C . GLN A 1 299 ? 4.814 -18.696 1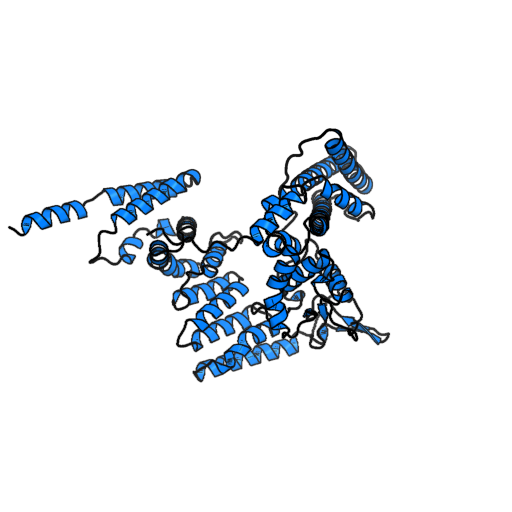0.467 1.00 89.25 299 GLN A C 1
ATOM 2382 O O . GLN A 1 299 ? 5.319 -19.423 11.323 1.00 89.25 299 GLN A O 1
ATOM 2387 N N . SER A 1 300 ? 4.967 -17.371 10.450 1.00 90.12 300 SER A N 1
ATOM 2388 C CA . SER A 1 300 ? 5.689 -16.593 11.463 1.00 90.12 300 SER A CA 1
ATOM 2389 C C . SER A 1 300 ? 4.878 -16.351 12.738 1.00 90.12 300 SER A C 1
ATOM 2391 O O . SER A 1 300 ? 5.386 -15.763 13.686 1.00 90.12 300 SER A O 1
ATOM 2393 N N . ARG A 1 301 ? 3.632 -16.841 12.797 1.00 90.19 301 ARG A N 1
ATOM 2394 C CA . ARG A 1 301 ? 2.714 -16.732 13.941 1.00 90.19 301 ARG A CA 1
ATOM 2395 C C . ARG A 1 301 ? 2.345 -15.300 14.326 1.00 90.19 301 ARG A C 1
ATOM 2397 O O . ARG A 1 301 ? 1.901 -15.094 15.448 1.00 90.19 301 ARG A O 1
ATOM 2404 N N . LEU A 1 302 ? 2.497 -14.337 13.423 1.00 92.31 302 LEU A N 1
ATOM 2405 C CA . LEU A 1 302 ? 2.104 -12.942 13.646 1.00 92.31 302 LEU A CA 1
ATOM 2406 C C . LEU A 1 302 ? 0.604 -12.736 13.433 1.00 92.31 302 LEU A C 1
ATOM 2408 O O . LEU A 1 302 ? -0.013 -11.895 14.083 1.00 92.31 302 LEU A O 1
ATOM 2412 N N . LEU A 1 303 ? 0.010 -13.550 12.559 1.00 92.25 303 LEU A N 1
ATOM 2413 C CA . LEU A 1 303 ? -1.433 -13.653 12.383 1.00 92.25 303 LEU A CA 1
ATOM 2414 C C . LEU A 1 303 ? -1.911 -15.065 12.704 1.00 92.25 303 LEU A C 1
ATOM 2416 O O . LEU A 1 303 ? -1.210 -16.051 12.474 1.00 92.25 303 LEU A O 1
ATOM 2420 N N . GLN A 1 304 ? -3.138 -15.157 13.204 1.00 88.12 304 GLN A N 1
ATOM 2421 C CA . GLN A 1 304 ? -3.828 -16.421 13.425 1.00 88.12 304 GLN A CA 1
ATOM 2422 C C . GLN A 1 304 ? -5.230 -16.381 12.824 1.00 88.12 304 GLN A C 1
ATOM 2424 O O . GLN A 1 304 ? -5.913 -15.357 12.875 1.00 88.12 304 GLN A O 1
ATOM 2429 N N . VAL A 1 305 ? -5.665 -17.519 12.286 1.00 86.62 305 VAL A N 1
ATOM 2430 C CA . VAL A 1 305 ? -7.041 -17.699 11.816 1.00 86.62 305 VAL A CA 1
ATOM 2431 C C . VAL A 1 305 ? -7.960 -17.854 13.020 1.00 86.62 305 VAL A C 1
ATOM 2433 O O . VAL A 1 305 ? -7.726 -18.693 13.894 1.00 86.62 305 VAL A O 1
ATOM 2436 N N . ARG A 1 306 ? -9.026 -17.056 13.067 1.00 81.25 306 ARG A N 1
ATOM 2437 C CA . ARG A 1 306 ? -10.024 -17.136 14.131 1.00 81.25 306 ARG A CA 1
ATOM 2438 C C . ARG A 1 306 ? -10.916 -18.351 13.932 1.00 81.25 306 ARG A C 1
ATOM 2440 O O . ARG A 1 306 ? -11.508 -18.530 12.866 1.00 81.25 306 ARG A O 1
ATOM 2447 N N . ARG A 1 307 ? -11.088 -19.140 14.994 1.00 73.44 307 ARG A N 1
ATOM 2448 C CA . ARG A 1 307 ? -12.033 -20.273 15.016 1.00 73.44 307 ARG A CA 1
ATOM 2449 C C . ARG A 1 307 ? -13.479 -19.822 14.842 1.00 73.44 307 ARG A C 1
ATOM 2451 O O . ARG A 1 307 ? -14.311 -20.608 14.414 1.00 73.44 307 ARG A O 1
ATOM 2458 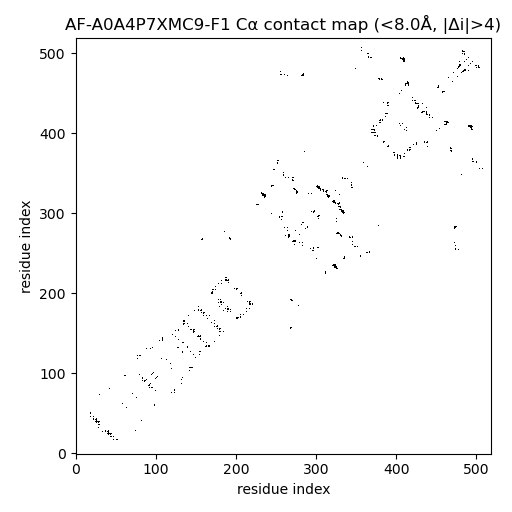N N . GLU A 1 308 ? -13.759 -18.562 15.167 1.00 74.38 308 GLU A N 1
ATOM 2459 C CA . GLU A 1 308 ? -15.075 -17.944 15.011 1.00 74.38 308 GLU A CA 1
ATOM 2460 C C . GLU A 1 308 ? -15.351 -17.445 13.581 1.00 74.38 308 GLU A C 1
ATOM 2462 O O . GLU A 1 308 ? -16.343 -16.744 13.376 1.00 74.38 308 GLU A O 1
ATOM 2467 N N . SER A 1 309 ? -14.485 -17.749 12.604 1.00 80.19 309 SER A N 1
ATOM 2468 C CA . SER A 1 309 ? -14.781 -17.475 11.191 1.00 80.19 309 SER A CA 1
ATOM 2469 C C . SER A 1 309 ? -16.021 -18.263 10.745 1.00 80.19 309 SER A C 1
ATOM 2471 O O . SER A 1 309 ? -16.356 -19.295 11.332 1.00 80.19 309 SER A O 1
ATOM 2473 N N . ALA A 1 310 ? -16.710 -17.786 9.708 1.00 78.12 310 ALA A N 1
ATOM 2474 C CA . ALA A 1 310 ? -17.901 -18.455 9.189 1.00 78.12 310 ALA A CA 1
ATOM 2475 C C . ALA A 1 310 ? -17.602 -19.901 8.745 1.00 78.12 310 ALA A C 1
ATOM 2477 O O . ALA A 1 310 ? -16.512 -20.200 8.263 1.00 78.12 310 ALA A O 1
ATOM 2478 N N . GLU A 1 311 ? -18.587 -20.799 8.856 1.00 73.88 311 GLU A N 1
ATOM 2479 C CA . GLU A 1 311 ? -18.429 -22.218 8.484 1.00 73.88 311 GLU A CA 1
ATOM 2480 C C . GLU A 1 311 ? -17.973 -22.384 7.023 1.00 73.88 311 GLU A C 1
ATOM 2482 O O . GLU A 1 311 ? -17.122 -23.217 6.732 1.00 73.88 311 GLU A O 1
ATOM 2487 N N . GLY A 1 312 ? -18.461 -21.524 6.120 1.00 76.56 312 GLY A N 1
ATOM 2488 C CA . GLY A 1 312 ? -18.066 -21.506 4.706 1.00 76.56 312 GLY A CA 1
ATOM 2489 C C . GLY A 1 312 ? -16.636 -21.021 4.431 1.00 76.56 312 GLY A C 1
ATOM 2490 O O . GLY A 1 312 ? -16.180 -21.108 3.294 1.00 76.56 312 GLY A O 1
ATOM 2491 N N . SER A 1 313 ? -15.924 -20.519 5.442 1.00 81.38 313 SER A N 1
ATOM 2492 C CA . SER A 1 313 ? -14.509 -20.138 5.343 1.00 81.38 313 SER A CA 1
ATOM 2493 C C . SER A 1 313 ? -13.566 -21.334 5.505 1.00 81.38 313 SER A C 1
ATOM 2495 O O . SER A 1 313 ? -12.356 -21.186 5.312 1.00 81.38 313 SER A O 1
ATOM 2497 N N . PHE A 1 314 ? -14.106 -22.501 5.863 1.00 81.50 314 PHE A N 1
ATOM 2498 C CA . PHE A 1 314 ? -13.365 -23.723 6.133 1.00 81.50 314 PHE A CA 1
ATOM 2499 C C . PHE A 1 314 ? -13.796 -24.851 5.198 1.00 81.50 314 PHE A C 1
ATOM 2501 O O . PHE A 1 314 ? -14.978 -25.033 4.915 1.00 81.50 314 PHE A O 1
ATOM 2508 N N . GLU A 1 315 ? -12.832 -25.650 4.753 1.00 79.75 315 GLU A N 1
ATOM 2509 C CA . GLU A 1 315 ? -13.073 -26.820 3.917 1.00 79.75 315 GLU A CA 1
ATOM 2510 C C . GLU A 1 315 ? -12.512 -28.069 4.597 1.00 79.75 315 GLU A C 1
ATOM 2512 O O . GLU A 1 315 ? -11.339 -28.141 4.963 1.00 79.75 315 GLU A O 1
ATOM 2517 N N . MET A 1 316 ? -13.357 -29.087 4.763 1.00 75.50 316 MET A N 1
ATOM 2518 C CA . MET A 1 316 ? -12.916 -30.398 5.227 1.00 75.50 316 MET A CA 1
ATOM 2519 C C . MET A 1 316 ? -12.696 -31.300 4.017 1.00 75.50 316 MET A C 1
ATOM 2521 O O . MET A 1 316 ? -13.634 -31.623 3.287 1.00 75.50 316 MET A O 1
ATOM 2525 N N . HIS A 1 317 ? -11.450 -31.710 3.806 1.00 75.00 317 HIS A N 1
ATOM 2526 C CA . HIS A 1 317 ? -11.098 -32.628 2.732 1.00 75.00 317 HIS A CA 1
ATOM 2527 C C . HIS A 1 317 ? -11.497 -34.070 3.082 1.00 75.00 317 HIS A C 1
ATOM 2529 O O . HIS A 1 317 ? -11.638 -34.439 4.251 1.00 75.00 317 HIS A O 1
ATOM 2535 N N . GLU A 1 318 ? -11.653 -34.916 2.058 1.00 75.81 318 GLU A N 1
ATOM 2536 C CA . GLU A 1 318 ? -12.039 -36.332 2.210 1.00 75.81 318 GLU A CA 1
ATOM 2537 C C . GLU A 1 318 ? -11.081 -37.132 3.111 1.00 75.81 318 GLU A C 1
ATOM 2539 O O . GLU A 1 318 ? -11.472 -38.127 3.720 1.00 75.81 318 GLU A O 1
ATOM 2544 N N . ASP A 1 319 ? -9.833 -36.684 3.229 1.00 73.38 319 ASP A N 1
ATOM 2545 C CA . ASP A 1 319 ? -8.792 -37.275 4.067 1.00 73.38 319 ASP A CA 1
ATOM 2546 C C . ASP A 1 319 ? -8.751 -36.716 5.500 1.00 73.38 319 ASP A C 1
ATOM 2548 O O . ASP A 1 319 ? -7.773 -36.928 6.215 1.00 73.38 319 ASP A O 1
ATOM 2552 N N . GLN A 1 320 ? -9.816 -36.031 5.930 1.00 68.44 320 GLN A N 1
ATOM 2553 C CA . GLN A 1 320 ? -9.950 -35.384 7.241 1.00 68.44 320 GLN A CA 1
ATOM 2554 C C . GLN A 1 320 ? -8.951 -34.249 7.494 1.00 68.44 320 GLN A C 1
ATOM 2556 O O . GLN A 1 320 ? -8.851 -33.770 8.624 1.00 68.44 320 GLN A O 1
ATOM 2561 N N . ARG A 1 321 ? -8.230 -33.778 6.468 1.00 72.06 321 ARG A N 1
ATOM 2562 C CA . ARG A 1 321 ? -7.472 -32.533 6.592 1.00 72.06 321 ARG A CA 1
ATOM 2563 C C . ARG A 1 321 ? -8.431 -31.356 6.574 1.00 72.06 321 ARG A C 1
ATOM 2565 O O . ARG A 1 321 ? -9.331 -31.277 5.738 1.00 72.06 321 ARG A O 1
ATOM 2572 N N . PHE A 1 322 ? -8.214 -30.443 7.505 1.00 69.88 322 PHE A N 1
ATOM 2573 C CA . PHE A 1 322 ? -8.940 -29.191 7.583 1.00 69.88 322 PHE A CA 1
ATOM 2574 C C . PHE A 1 322 ? -8.154 -28.141 6.805 1.00 69.88 322 PHE A C 1
ATOM 2576 O O . PHE A 1 322 ? -6.942 -28.028 6.987 1.00 69.88 322 PHE A O 1
ATOM 2583 N N . SER A 1 323 ? -8.813 -27.400 5.923 1.00 78.50 323 SER A N 1
ATOM 2584 C CA . SER A 1 323 ? -8.230 -26.223 5.300 1.00 78.50 323 SER A CA 1
ATOM 2585 C C . SER A 1 323 ? -9.126 -25.007 5.440 1.00 78.50 323 SER A C 1
ATOM 2587 O O . SER A 1 323 ? -10.273 -25.099 5.881 1.00 78.50 323 SER A O 1
ATOM 2589 N N . TRP A 1 324 ? -8.578 -23.843 5.123 1.00 81.56 324 TRP A N 1
ATOM 2590 C CA . TRP A 1 324 ? -9.305 -22.590 5.170 1.00 81.56 324 TRP A CA 1
ATOM 2591 C C . TRP A 1 324 ? -9.081 -21.762 3.908 1.00 81.56 324 TRP A C 1
ATOM 2593 O O . TRP A 1 324 ? -8.151 -21.991 3.132 1.00 81.56 324 TRP A O 1
ATOM 2603 N N . VAL A 1 325 ? -9.985 -20.809 3.693 1.00 81.25 325 VAL A N 1
ATOM 2604 C CA . VAL A 1 325 ? -10.035 -19.975 2.493 1.00 81.25 325 VAL A CA 1
ATOM 2605 C C . VAL A 1 325 ? -9.511 -18.569 2.821 1.00 81.25 325 VAL A C 1
ATOM 2607 O O . VAL A 1 325 ? -10.211 -17.829 3.517 1.00 81.25 325 VAL A O 1
ATOM 2610 N N . PRO A 1 326 ? -8.328 -18.136 2.321 1.00 80.50 326 PRO A N 1
ATOM 2611 C CA . PRO A 1 326 ? -7.712 -16.840 2.644 1.00 80.50 326 PRO A CA 1
ATOM 2612 C C . PRO A 1 326 ? -8.582 -15.610 2.428 1.00 80.50 326 PRO A C 1
ATOM 2614 O O . PRO A 1 326 ? -8.379 -14.588 3.078 1.00 80.50 326 PRO A O 1
ATOM 2617 N N . ALA A 1 327 ? -9.540 -15.703 1.509 1.00 80.75 327 ALA A N 1
ATOM 2618 C CA . ALA A 1 327 ? -10.478 -14.630 1.240 1.00 80.75 327 ALA A CA 1
ATOM 2619 C C . ALA A 1 327 ? -11.538 -14.476 2.347 1.00 80.75 327 ALA A C 1
ATOM 2621 O O . ALA A 1 327 ? -12.022 -13.373 2.577 1.00 80.75 327 ALA A O 1
ATOM 2622 N N . HIS A 1 328 ? -11.921 -15.549 3.042 1.00 83.44 328 HIS A N 1
ATOM 2623 C CA . HIS A 1 328 ? -13.112 -15.561 3.903 1.00 83.44 328 HIS A CA 1
ATOM 2624 C C . HIS A 1 328 ? -12.818 -15.790 5.388 1.00 83.44 328 HIS A C 1
ATOM 2626 O O . HIS A 1 328 ? -13.724 -15.667 6.212 1.00 83.44 328 HIS A O 1
ATOM 2632 N N . VAL A 1 329 ? -11.583 -16.130 5.751 1.00 84.25 329 VAL A N 1
ATOM 2633 C CA . VAL A 1 329 ? -11.198 -16.253 7.159 1.00 84.25 329 VAL A CA 1
ATOM 2634 C C . VAL A 1 329 ? -11.083 -14.901 7.837 1.00 84.25 329 VAL A C 1
ATOM 2636 O O . VAL A 1 329 ? -10.590 -13.936 7.258 1.00 84.25 329 VAL A O 1
ATOM 2639 N N . GLU A 1 330 ? -11.479 -14.864 9.100 1.00 86.06 330 GLU A N 1
ATOM 2640 C CA . GLU A 1 330 ? -11.140 -13.766 9.989 1.00 86.06 330 GLU A CA 1
ATOM 2641 C C . GLU A 1 330 ? -9.802 -14.015 10.652 1.00 86.06 330 GLU A C 1
ATOM 2643 O O . GLU A 1 330 ? -9.425 -15.152 10.963 1.00 86.06 330 GLU A O 1
ATOM 2648 N N . LEU A 1 331 ? -9.097 -12.919 10.897 1.00 90.31 331 LEU A N 1
ATOM 2649 C CA . LEU A 1 331 ? -7.745 -12.945 11.417 1.00 90.31 331 LEU A CA 1
ATOM 2650 C C . LEU A 1 331 ? -7.689 -12.240 12.767 1.00 90.31 331 LEU A C 1
ATOM 2652 O O . LEU A 1 331 ? -8.504 -11.381 13.097 1.00 90.31 331 LEU A O 1
ATOM 2656 N N . ALA A 1 332 ? -6.717 -12.641 13.569 1.00 87.19 332 ALA A N 1
ATOM 2657 C CA . ALA A 1 332 ? -6.353 -11.973 14.804 1.00 87.19 332 ALA A CA 1
ATOM 2658 C C . ALA A 1 332 ? -4.841 -11.756 14.818 1.00 87.19 332 ALA A C 1
ATOM 2660 O O . ALA A 1 332 ? -4.084 -12.594 14.316 1.00 87.19 332 ALA A O 1
ATOM 2661 N N . VAL A 1 333 ? -4.415 -10.643 15.409 1.00 90.38 333 VAL A N 1
ATOM 2662 C CA . VAL A 1 333 ? -2.997 -10.347 15.612 1.00 90.38 333 VAL A CA 1
ATOM 2663 C C . VAL A 1 333 ? -2.503 -11.187 16.782 1.00 90.38 333 VAL A C 1
ATOM 2665 O O . VAL A 1 333 ? -3.140 -11.248 17.833 1.00 90.38 333 VAL A O 1
ATOM 2668 N N . ASN A 1 334 ? -1.387 -11.879 16.605 1.00 89.44 334 ASN A N 1
ATOM 2669 C CA . ASN A 1 334 ? -0.825 -12.763 17.616 1.00 89.44 334 ASN A CA 1
ATOM 2670 C C . ASN A 1 334 ? 0.561 -12.263 18.028 1.00 89.44 334 ASN A C 1
ATOM 2672 O O . ASN A 1 334 ? 1.571 -12.839 17.643 1.00 89.44 334 ASN A O 1
ATOM 2676 N N . LEU A 1 335 ? 0.583 -11.178 18.800 1.00 87.69 335 LEU A N 1
ATOM 2677 C CA . LEU A 1 335 ? 1.785 -10.593 19.399 1.00 87.69 335 LEU A CA 1
ATOM 2678 C C . LEU A 1 335 ? 1.774 -10.785 20.915 1.00 87.69 335 LEU A C 1
ATOM 2680 O O . LEU A 1 335 ? 0.703 -10.920 21.518 1.00 87.69 335 LEU A O 1
ATOM 2684 N N . ASP A 1 336 ? 2.957 -10.821 21.528 1.00 83.75 336 ASP A N 1
ATOM 2685 C CA . ASP A 1 336 ? 3.105 -10.915 22.982 1.00 83.75 336 ASP A CA 1
ATOM 2686 C C . ASP A 1 336 ? 2.712 -9.601 23.673 1.00 83.75 336 ASP A C 1
ATOM 2688 O O . ASP A 1 336 ? 3.542 -8.755 23.986 1.00 83.75 336 ASP A O 1
ATOM 2692 N N . SER A 1 337 ? 1.407 -9.417 23.865 1.00 79.81 337 SER A N 1
ATOM 2693 C CA . SER A 1 337 ? 0.828 -8.274 24.565 1.00 79.81 337 SER A CA 1
ATOM 2694 C C . SER A 1 337 ? -0.254 -8.724 25.549 1.00 79.81 337 SER A C 1
ATOM 2696 O O . SER A 1 337 ? -1.000 -9.684 25.296 1.00 79.81 337 SER A O 1
ATOM 2698 N N . ASP A 1 338 ? -0.335 -8.009 26.672 1.00 75.75 338 ASP A N 1
ATOM 2699 C CA . ASP A 1 338 ? -1.405 -8.129 27.668 1.00 75.75 338 ASP A CA 1
ATOM 2700 C C . ASP A 1 338 ? -2.711 -7.462 27.196 1.00 75.75 338 ASP A C 1
ATOM 2702 O O . ASP A 1 338 ? -3.767 -7.642 27.814 1.00 75.75 338 ASP A O 1
ATOM 2706 N N . ASP A 1 339 ? -2.663 -6.711 26.093 1.00 71.50 339 ASP A N 1
ATOM 2707 C CA . ASP A 1 339 ? -3.812 -5.993 25.568 1.00 71.50 339 ASP A CA 1
ATOM 2708 C C . ASP A 1 339 ? -4.842 -6.914 24.902 1.00 71.50 339 ASP A C 1
ATOM 2710 O O . ASP A 1 339 ? -4.574 -8.010 24.398 1.00 71.50 339 ASP A O 1
ATOM 2714 N N . SER A 1 340 ? -6.085 -6.430 24.875 1.00 78.62 340 SER A N 1
ATOM 2715 C CA . SER A 1 340 ? -7.136 -7.023 24.043 1.00 78.62 340 SER A CA 1
ATOM 2716 C C . SER A 1 340 ? -6.761 -6.958 22.557 1.00 78.62 340 SER A C 1
ATOM 2718 O O . SER A 1 340 ? -6.002 -6.084 22.152 1.00 78.62 340 SER A O 1
ATOM 2720 N N . GLN A 1 341 ? -7.357 -7.809 21.713 1.00 80.62 341 GLN A N 1
ATOM 2721 C CA . GLN A 1 341 ? -7.127 -7.774 20.257 1.00 80.62 341 GLN A CA 1
ATOM 2722 C C . GLN A 1 341 ? -7.325 -6.382 19.651 1.00 80.62 341 GLN A C 1
ATOM 2724 O O . GLN A 1 341 ? -6.506 -5.930 18.861 1.00 80.62 341 GLN A O 1
ATOM 2729 N N . SER A 1 342 ? -8.376 -5.680 20.068 1.00 74.50 342 SER A N 1
ATOM 2730 C CA . SER A 1 342 ? -8.637 -4.314 19.625 1.00 74.50 342 SER A CA 1
ATOM 2731 C C . SER A 1 342 ? -7.559 -3.335 20.095 1.00 74.50 342 SER A C 1
ATOM 2733 O O . SER A 1 342 ? -7.170 -2.452 19.342 1.00 74.50 342 SER A O 1
ATOM 2735 N N . GLY A 1 343 ? -7.047 -3.509 21.318 1.00 71.94 343 GLY A N 1
ATOM 2736 C CA . GLY A 1 343 ? -5.915 -2.731 21.829 1.00 71.94 343 GLY A CA 1
ATOM 2737 C C . GLY A 1 343 ? -4.642 -2.969 21.018 1.00 71.94 343 GLY A C 1
ATOM 2738 O O . GLY A 1 343 ? -4.006 -2.004 20.610 1.00 71.94 343 GLY A O 1
ATOM 2739 N N . ILE A 1 344 ? -4.342 -4.231 20.693 1.00 82.19 344 ILE A N 1
ATOM 2740 C CA . ILE A 1 344 ? -3.196 -4.607 19.854 1.00 82.19 344 ILE A CA 1
ATOM 2741 C C . ILE A 1 344 ? -3.321 -3.977 18.463 1.00 82.19 344 ILE A C 1
ATOM 2743 O O . ILE A 1 344 ? -2.382 -3.346 17.999 1.00 82.19 344 ILE A O 1
ATOM 2747 N N . ILE A 1 345 ? -4.476 -4.092 17.799 1.00 85.12 345 ILE A N 1
ATOM 2748 C CA . ILE A 1 345 ? -4.674 -3.535 16.449 1.00 85.12 345 ILE A CA 1
ATOM 2749 C C . ILE A 1 345 ? -4.506 -2.009 16.450 1.00 85.12 345 ILE A C 1
ATOM 2751 O O . ILE A 1 345 ? -3.788 -1.472 15.608 1.00 85.12 345 ILE A O 1
ATOM 2755 N N . LEU A 1 346 ? -5.129 -1.312 17.407 1.00 82.31 346 LEU A N 1
ATOM 2756 C CA . LEU A 1 346 ? -5.030 0.147 17.522 1.00 82.31 346 LEU A CA 1
ATOM 2757 C C . LEU A 1 346 ? -3.622 0.614 17.931 1.00 82.31 346 LEU A C 1
ATOM 2759 O O . LEU A 1 346 ? -3.195 1.696 17.528 1.00 82.31 346 LEU A O 1
ATOM 2763 N N . GLY A 1 347 ? -2.910 -0.180 18.732 1.00 85.25 347 GLY A N 1
ATOM 2764 C CA . GLY A 1 347 ? -1.557 0.108 19.212 1.00 85.25 347 GLY A CA 1
ATOM 2765 C C . GLY A 1 347 ? -0.450 -0.237 18.215 1.00 85.25 347 GLY A C 1
ATOM 2766 O O . GLY A 1 347 ? 0.600 0.406 18.241 1.00 85.25 347 GLY A O 1
ATOM 2767 N N . LEU A 1 348 ? -0.694 -1.178 17.297 1.00 91.56 348 LEU A N 1
ATOM 2768 C CA . LEU A 1 348 ? 0.322 -1.742 16.404 1.00 91.56 348 LEU A CA 1
ATOM 2769 C C . LEU A 1 348 ? 1.054 -0.678 15.584 1.00 91.56 348 LEU A C 1
ATOM 2771 O O . LEU A 1 348 ? 2.260 -0.777 15.388 1.00 91.56 348 LEU A O 1
ATOM 2775 N N . GLN A 1 349 ? 0.355 0.360 15.121 1.00 89.19 349 GLN A N 1
ATOM 2776 C CA . GLN A 1 349 ? 0.991 1.423 14.342 1.00 89.19 349 GLN A CA 1
ATOM 2777 C C . GLN A 1 349 ? 2.087 2.143 15.144 1.00 89.19 349 GLN A C 1
ATOM 2779 O O . GLN A 1 349 ? 3.134 2.477 14.591 1.00 89.19 349 GLN A O 1
ATOM 2784 N N . ASN A 1 350 ? 1.877 2.349 16.447 1.00 89.94 350 ASN A N 1
ATOM 2785 C CA . ASN A 1 350 ? 2.882 2.958 17.315 1.00 89.94 350 ASN A CA 1
ATOM 2786 C C . ASN A 1 350 ? 4.048 1.994 17.566 1.00 89.94 350 ASN A C 1
ATOM 2788 O O . ASN A 1 350 ? 5.199 2.418 17.505 1.00 89.94 350 ASN A O 1
ATOM 2792 N N . GLU A 1 351 ? 3.764 0.706 17.783 1.00 92.56 351 GLU A N 1
ATOM 2793 C CA . GLU A 1 351 ? 4.802 -0.324 17.943 1.00 92.56 351 GLU A CA 1
ATOM 2794 C C . GLU A 1 351 ? 5.676 -0.449 16.688 1.00 92.56 351 GLU A C 1
ATOM 2796 O O . GLU A 1 351 ? 6.896 -0.545 16.777 1.00 92.56 351 GLU A O 1
ATOM 2801 N N . ILE A 1 352 ? 5.074 -0.376 15.500 1.00 94.19 352 ILE A N 1
ATOM 2802 C CA . ILE A 1 352 ? 5.791 -0.387 14.223 1.00 94.19 352 ILE A CA 1
ATOM 2803 C C . ILE A 1 352 ? 6.662 0.862 14.068 1.00 94.19 352 ILE A C 1
ATOM 2805 O O . ILE A 1 352 ? 7.813 0.761 13.643 1.00 94.19 352 ILE A O 1
ATOM 2809 N N . GLN A 1 353 ? 6.147 2.043 14.415 1.00 92.12 353 GLN A N 1
ATOM 2810 C CA . GLN A 1 353 ? 6.950 3.268 14.386 1.00 92.12 353 GLN A CA 1
ATOM 2811 C C . GLN A 1 353 ? 8.143 3.166 15.337 1.00 92.12 353 GLN A C 1
ATOM 2813 O O . GLN A 1 353 ? 9.262 3.518 14.964 1.00 92.12 353 GLN A O 1
ATOM 2818 N N . GLU A 1 354 ? 7.930 2.633 16.537 1.00 93.31 354 GLU A N 1
ATOM 2819 C CA . GLU A 1 354 ? 8.998 2.392 17.497 1.00 93.31 354 GLU A CA 1
ATOM 2820 C C . GLU A 1 354 ? 10.014 1.364 16.968 1.00 93.31 354 GLU A C 1
ATOM 2822 O O . GLU A 1 354 ? 11.221 1.614 17.032 1.00 93.31 354 GLU A O 1
ATOM 2827 N N . TYR A 1 355 ? 9.562 0.270 16.349 1.00 95.31 355 TYR A N 1
ATOM 2828 C CA . TYR A 1 355 ? 10.419 -0.699 15.659 1.00 95.31 355 TYR A CA 1
ATOM 2829 C C . TYR A 1 355 ? 11.296 -0.033 14.593 1.00 95.31 355 TYR A C 1
ATOM 2831 O O . TYR A 1 355 ? 12.507 -0.268 14.538 1.00 95.31 355 TYR A O 1
ATOM 2839 N N . VAL A 1 356 ? 10.713 0.830 13.758 1.00 94.81 356 VAL A N 1
ATOM 2840 C CA . VAL A 1 356 ? 11.438 1.549 12.702 1.00 94.81 356 VAL A CA 1
ATOM 2841 C C . VAL A 1 356 ? 12.477 2.494 13.295 1.00 94.81 356 VAL A C 1
ATOM 2843 O O . VAL A 1 356 ? 13.595 2.541 12.787 1.00 94.81 356 VAL A O 1
ATOM 2846 N N . LEU A 1 357 ? 12.158 3.211 14.374 1.00 94.12 357 LEU A N 1
ATOM 2847 C CA . LEU A 1 357 ? 13.090 4.126 15.043 1.00 94.12 357 LEU A CA 1
ATOM 2848 C C . LEU A 1 357 ? 14.281 3.403 15.690 1.00 94.12 357 LEU A C 1
ATOM 2850 O O . LEU A 1 357 ? 15.387 3.946 15.712 1.00 94.12 357 LEU A O 1
ATOM 2854 N N . HIS A 1 358 ? 14.074 2.183 16.187 1.00 94.38 358 HIS A N 1
ATOM 2855 C CA . HIS A 1 358 ? 15.131 1.352 16.774 1.00 94.38 358 HIS A CA 1
ATOM 2856 C C . HIS A 1 358 ? 15.904 0.524 15.736 1.00 94.38 358 HIS A C 1
ATOM 2858 O O . HIS A 1 358 ? 17.011 0.050 16.010 1.00 94.38 358 HIS A O 1
ATOM 2864 N N . SER A 1 359 ? 15.355 0.368 14.532 1.00 95.50 359 SER A N 1
ATOM 2865 C CA . SER A 1 359 ? 15.997 -0.336 13.427 1.00 95.50 359 SER A CA 1
ATOM 2866 C C . SER A 1 359 ? 17.106 0.498 12.789 1.00 95.50 359 SER A C 1
ATOM 2868 O O . SER A 1 359 ? 17.014 1.713 12.641 1.00 95.50 359 SER A O 1
ATOM 2870 N N . THR A 1 360 ? 18.176 -0.155 12.336 1.00 96.19 360 THR A N 1
ATOM 2871 C CA . THR A 1 360 ? 19.224 0.548 11.577 1.00 96.19 360 THR A CA 1
ATOM 2872 C C . THR A 1 360 ? 18.797 0.749 10.115 1.00 96.19 360 THR A C 1
ATOM 2874 O O . THR A 1 360 ? 18.203 -0.165 9.538 1.00 96.19 360 THR A O 1
ATOM 2877 N N . PRO A 1 361 ? 19.181 1.856 9.443 1.00 96.69 361 PRO A N 1
ATOM 2878 C CA . PRO A 1 361 ? 18.946 2.033 8.004 1.00 96.69 361 PRO A CA 1
ATOM 2879 C C . PRO A 1 361 ? 19.428 0.857 7.144 1.00 96.69 361 PRO A C 1
ATOM 2881 O O . PRO A 1 361 ? 18.846 0.545 6.109 1.00 96.69 361 PRO A O 1
ATOM 2884 N N . VAL A 1 362 ? 20.500 0.187 7.575 1.00 96.62 362 VAL A N 1
ATOM 2885 C CA . VAL A 1 362 ? 21.066 -0.988 6.898 1.00 96.62 362 VAL A CA 1
ATOM 2886 C C . VAL A 1 362 ? 20.113 -2.185 6.954 1.00 96.62 362 VAL A C 1
ATOM 2888 O O . VAL A 1 362 ? 20.039 -2.930 5.983 1.00 96.62 362 VAL A O 1
ATOM 2891 N N . ALA A 1 363 ? 19.375 -2.360 8.052 1.00 94.94 363 ALA A N 1
ATOM 2892 C CA . ALA A 1 363 ? 18.388 -3.430 8.197 1.00 94.94 363 ALA A CA 1
ATOM 2893 C C . ALA A 1 363 ? 17.110 -3.168 7.382 1.00 94.94 363 ALA A C 1
ATOM 2895 O O . ALA A 1 363 ? 16.480 -4.111 6.914 1.00 94.94 363 ALA A O 1
ATOM 2896 N N . LEU A 1 364 ? 16.755 -1.896 7.176 1.00 96.31 364 LEU A N 1
ATOM 2897 C CA . LEU A 1 364 ? 15.557 -1.486 6.434 1.00 96.31 364 LEU A CA 1
ATOM 2898 C C . LEU A 1 364 ? 15.782 -1.418 4.914 1.00 96.31 364 LEU A C 1
ATOM 2900 O O . LEU A 1 364 ? 14.843 -1.571 4.134 1.00 96.31 364 LEU A O 1
ATOM 2904 N N . LEU A 1 365 ? 17.026 -1.219 4.466 1.00 96.88 365 LEU A N 1
ATOM 2905 C CA . LEU A 1 365 ? 17.358 -1.119 3.043 1.00 96.88 365 LEU A CA 1
ATOM 2906 C C . LEU A 1 365 ? 16.927 -2.346 2.207 1.00 96.88 365 LEU A C 1
ATOM 2908 O O . LEU A 1 365 ? 16.350 -2.135 1.137 1.00 96.88 365 LEU A O 1
ATOM 2912 N N . PRO A 1 366 ? 17.144 -3.603 2.648 1.00 96.19 366 PRO A N 1
ATOM 2913 C CA . PRO A 1 366 ? 16.686 -4.779 1.912 1.00 96.19 366 PRO A CA 1
ATOM 2914 C C . PRO A 1 366 ? 15.173 -4.808 1.687 1.00 96.19 366 PRO A C 1
ATOM 2916 O O . PRO A 1 366 ? 14.741 -5.257 0.631 1.00 96.19 366 PRO A O 1
ATOM 2919 N N . VAL A 1 367 ? 14.380 -4.294 2.634 1.00 95.69 367 VAL A N 1
ATOM 2920 C CA . VAL A 1 367 ? 12.916 -4.203 2.504 1.00 95.69 367 VAL A CA 1
ATOM 2921 C C . VAL A 1 367 ? 12.552 -3.248 1.373 1.00 95.69 367 VAL A C 1
ATOM 2923 O O . VAL A 1 367 ? 11.816 -3.617 0.462 1.00 95.69 367 VAL A O 1
ATOM 2926 N N . TRP A 1 368 ? 13.142 -2.048 1.354 1.00 97.00 368 TRP A N 1
ATOM 2927 C CA . TRP A 1 368 ? 12.899 -1.088 0.273 1.00 97.00 368 TRP A CA 1
ATOM 2928 C C . TRP A 1 368 ? 13.295 -1.664 -1.096 1.00 97.00 368 TRP A C 1
ATOM 2930 O O . TRP A 1 368 ? 12.520 -1.606 -2.052 1.00 97.00 368 TRP A O 1
ATOM 2940 N N . GLN A 1 369 ? 14.478 -2.274 -1.190 1.00 96.06 369 GLN A N 1
ATOM 2941 C CA . GLN A 1 369 ? 14.953 -2.906 -2.424 1.00 96.06 369 GLN A CA 1
ATOM 2942 C C . GLN A 1 369 ? 14.042 -4.053 -2.872 1.00 96.06 369 GLN A C 1
ATOM 2944 O O . GLN A 1 369 ? 13.767 -4.187 -4.064 1.00 96.06 369 GLN A O 1
ATOM 2949 N N . HIS A 1 370 ? 13.552 -4.865 -1.935 1.00 93.69 370 HIS A N 1
ATOM 2950 C CA . HIS A 1 370 ? 12.633 -5.956 -2.227 1.00 93.69 370 HIS A CA 1
ATOM 2951 C C . HIS A 1 370 ? 11.303 -5.444 -2.787 1.00 93.69 370 HIS A C 1
ATOM 2953 O O . HIS A 1 370 ? 10.852 -5.938 -3.819 1.00 93.69 370 HIS A O 1
ATOM 2959 N N . LEU A 1 371 ? 10.728 -4.402 -2.182 1.00 93.69 371 LEU A N 1
ATOM 2960 C CA . LEU A 1 371 ? 9.494 -3.785 -2.666 1.00 93.69 371 LEU A CA 1
ATOM 2961 C C . LEU A 1 371 ? 9.664 -3.187 -4.070 1.00 93.69 371 LEU A C 1
ATOM 2963 O O . LEU A 1 371 ? 8.856 -3.472 -4.949 1.00 93.69 371 LEU A O 1
ATOM 2967 N N .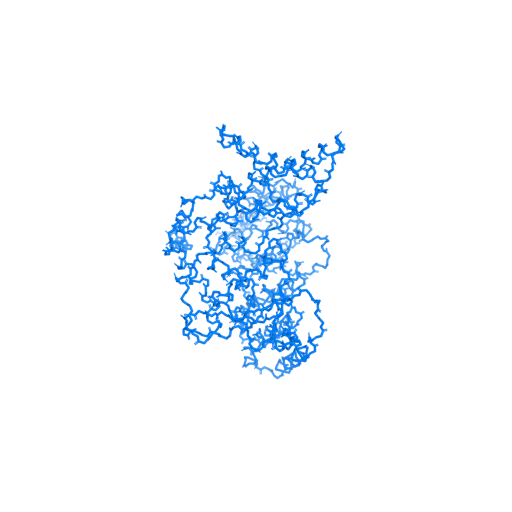 VAL A 1 372 ? 10.751 -2.445 -4.319 1.00 94.75 372 VAL A N 1
ATOM 2968 C CA . VAL A 1 372 ? 11.067 -1.916 -5.663 1.00 94.75 372 VAL A CA 1
ATOM 2969 C C . VAL A 1 372 ? 11.256 -3.048 -6.675 1.00 94.75 372 VAL A C 1
ATOM 2971 O O . VAL A 1 372 ? 10.825 -2.933 -7.820 1.00 94.75 372 VAL A O 1
ATOM 2974 N N . SER A 1 373 ? 11.885 -4.153 -6.267 1.00 93.69 373 SER A N 1
ATOM 2975 C CA . SER A 1 373 ? 12.091 -5.329 -7.116 1.00 93.69 373 SER A CA 1
ATOM 2976 C C . SER A 1 373 ? 10.775 -6.001 -7.508 1.00 93.69 373 SER A C 1
ATOM 2978 O O . SER A 1 373 ? 10.576 -6.282 -8.689 1.00 93.69 373 SER A O 1
ATOM 2980 N N . ILE A 1 374 ? 9.889 -6.264 -6.539 1.00 90.00 374 ILE A N 1
ATOM 2981 C CA . ILE A 1 374 ? 8.558 -6.836 -6.798 1.00 90.00 374 ILE A CA 1
ATOM 2982 C C . ILE A 1 374 ? 7.801 -5.927 -7.759 1.00 90.00 374 ILE A C 1
ATOM 2984 O O . ILE A 1 374 ? 7.270 -6.378 -8.770 1.00 90.00 374 ILE A O 1
ATOM 2988 N N . GLU A 1 375 ? 7.818 -4.627 -7.488 1.00 90.69 375 GLU A N 1
ATOM 2989 C CA . GLU A 1 375 ? 7.064 -3.671 -8.276 1.00 90.69 375 GLU A CA 1
ATOM 2990 C C . GLU A 1 375 ? 7.603 -3.531 -9.711 1.00 90.69 375 GLU A C 1
ATOM 2992 O O . GLU A 1 375 ? 6.848 -3.506 -10.682 1.00 90.69 375 GLU A O 1
ATOM 2997 N N . ALA A 1 376 ? 8.924 -3.538 -9.891 1.00 93.12 376 ALA A N 1
ATOM 2998 C CA . ALA A 1 376 ? 9.531 -3.560 -11.217 1.00 93.12 376 ALA A CA 1
ATOM 2999 C C . ALA A 1 376 ? 9.211 -4.858 -11.984 1.00 93.12 376 ALA A C 1
ATOM 3001 O O . ALA A 1 376 ? 8.934 -4.811 -13.186 1.00 93.12 376 ALA A O 1
ATOM 3002 N N . HIS A 1 377 ? 9.220 -6.009 -11.307 1.00 91.31 377 HIS A N 1
ATOM 3003 C CA . HIS A 1 377 ? 8.862 -7.292 -11.912 1.00 91.31 377 HIS A CA 1
ATOM 3004 C C . HIS A 1 377 ? 7.393 -7.325 -12.355 1.00 91.31 377 HIS A C 1
ATOM 3006 O O . HIS A 1 377 ? 7.075 -7.814 -13.440 1.00 91.31 377 HIS A O 1
ATOM 3012 N N . ASP A 1 378 ? 6.498 -6.745 -11.566 1.00 87.88 378 ASP A N 1
ATOM 3013 C CA . ASP A 1 378 ? 5.078 -6.654 -11.901 1.00 87.88 378 ASP A CA 1
ATOM 3014 C C . ASP A 1 378 ? 4.840 -5.725 -13.080 1.00 87.88 378 ASP A C 1
ATOM 3016 O O . ASP A 1 378 ? 4.159 -6.093 -14.038 1.00 87.88 378 ASP A O 1
ATOM 3020 N N . TYR A 1 379 ? 5.503 -4.568 -13.082 1.00 91.50 379 TYR A N 1
ATOM 3021 C CA . TYR A 1 379 ? 5.476 -3.661 -14.220 1.00 91.50 379 TYR A CA 1
ATOM 3022 C C . TYR A 1 379 ? 5.974 -4.327 -15.511 1.00 91.50 379 TYR A C 1
ATOM 3024 O O . TYR A 1 379 ? 5.438 -4.081 -16.595 1.00 91.50 379 TYR A O 1
ATOM 3032 N N . TRP A 1 380 ? 6.986 -5.195 -15.408 1.00 92.19 380 TRP A N 1
ATOM 3033 C CA . TRP A 1 380 ? 7.462 -6.017 -16.517 1.00 92.19 380 TRP A CA 1
ATOM 3034 C C . TRP A 1 380 ? 6.375 -6.943 -17.057 1.00 92.19 380 TRP A C 1
ATOM 3036 O O . TRP A 1 380 ? 6.141 -6.937 -18.266 1.00 92.19 380 TRP A O 1
ATOM 3046 N N . ILE A 1 381 ? 5.666 -7.677 -16.198 1.00 90.06 381 ILE A N 1
ATOM 3047 C CA . ILE A 1 381 ? 4.567 -8.550 -16.636 1.00 90.06 381 ILE A CA 1
ATOM 3048 C C . ILE A 1 381 ? 3.452 -7.734 -17.297 1.00 90.06 381 ILE A C 1
ATOM 3050 O O . ILE A 1 381 ? 3.058 -8.069 -18.418 1.00 90.06 381 ILE A O 1
ATOM 3054 N N . SER A 1 382 ? 3.016 -6.633 -16.678 1.00 90.06 382 SER A N 1
ATOM 3055 C CA . SER A 1 382 ? 1.986 -5.749 -17.238 1.00 90.06 382 SER A CA 1
ATOM 3056 C C . SER A 1 382 ? 2.394 -5.176 -18.596 1.00 90.06 382 SER A C 1
ATOM 3058 O O . SER A 1 382 ? 1.592 -5.137 -19.529 1.00 90.06 382 SER A O 1
ATOM 3060 N N . CYS A 1 383 ? 3.656 -4.768 -18.763 1.00 92.06 383 CYS A N 1
ATOM 3061 C CA . CYS A 1 383 ? 4.159 -4.290 -20.051 1.00 92.06 383 CYS A CA 1
ATOM 3062 C C . CYS A 1 383 ? 4.196 -5.401 -21.104 1.00 92.06 383 CYS A C 1
ATOM 3064 O O . CYS A 1 383 ? 3.837 -5.166 -22.260 1.00 92.06 383 CYS A O 1
ATOM 3066 N N . MET A 1 384 ? 4.621 -6.608 -20.731 1.00 91.94 384 MET A N 1
ATOM 3067 C CA . MET A 1 384 ? 4.633 -7.753 -21.641 1.00 91.94 384 MET A CA 1
ATOM 3068 C C . MET A 1 384 ? 3.215 -8.058 -22.124 1.00 91.94 384 MET A C 1
ATOM 3070 O O . MET A 1 384 ? 3.004 -8.177 -23.330 1.00 91.94 384 MET A O 1
ATOM 3074 N N . GLU A 1 385 ? 2.233 -8.073 -21.224 1.00 91.44 385 GLU A N 1
ATOM 3075 C CA . GLU A 1 385 ? 0.824 -8.249 -21.574 1.00 91.44 385 GLU A CA 1
ATOM 3076 C C . GLU A 1 385 ? 0.299 -7.120 -22.473 1.00 91.44 385 GLU A C 1
ATOM 3078 O O . GLU A 1 385 ? -0.256 -7.388 -23.543 1.00 91.44 385 GLU A O 1
ATOM 3083 N N . TYR A 1 386 ? 0.557 -5.860 -22.109 1.00 92.25 386 TYR A N 1
ATOM 3084 C CA . TYR A 1 386 ? 0.159 -4.682 -22.883 1.00 92.25 386 TYR A CA 1
ATOM 3085 C C . TYR A 1 386 ? 0.674 -4.732 -24.330 1.00 92.25 386 TYR A C 1
ATOM 3087 O O . TYR A 1 386 ? -0.060 -4.459 -25.286 1.00 92.25 386 TYR A O 1
ATOM 3095 N N . PHE A 1 387 ? 1.926 -5.153 -24.522 1.00 93.69 387 PHE A N 1
ATOM 3096 C CA . PHE A 1 387 ? 2.530 -5.320 -25.844 1.00 93.69 387 PHE A CA 1
ATOM 3097 C C . PHE A 1 387 ? 2.254 -6.688 -26.494 1.00 93.69 387 PHE A C 1
ATOM 3099 O O . PHE A 1 387 ? 2.760 -6.952 -27.589 1.00 93.69 387 PHE A O 1
ATOM 3106 N N . ARG A 1 388 ? 1.400 -7.525 -25.884 1.00 91.81 388 ARG A N 1
ATOM 3107 C CA . ARG A 1 388 ? 1.002 -8.872 -26.341 1.00 91.81 388 ARG A CA 1
ATOM 3108 C C . ARG A 1 388 ? 2.172 -9.851 -26.483 1.00 91.81 388 ARG A C 1
ATOM 3110 O O . ARG A 1 388 ? 2.165 -10.729 -27.348 1.00 91.81 388 ARG A O 1
ATOM 3117 N N . LEU A 1 389 ? 3.177 -9.692 -25.634 1.00 91.44 389 LEU A N 1
ATOM 3118 C CA . LEU A 1 389 ? 4.284 -10.619 -25.454 1.00 91.44 389 LEU A CA 1
ATOM 3119 C C . LEU A 1 389 ? 3.897 -11.686 -24.409 1.00 91.44 389 LEU A C 1
ATOM 3121 O O . LEU A 1 389 ? 3.094 -11.420 -23.517 1.00 91.44 389 LEU A O 1
ATOM 3125 N N . PRO A 1 390 ? 4.440 -12.912 -24.484 1.00 87.25 390 PRO A N 1
ATOM 3126 C CA . PRO A 1 390 ? 4.135 -13.950 -23.497 1.00 87.25 390 PRO A CA 1
ATOM 3127 C C . PRO A 1 390 ? 4.571 -13.592 -22.076 1.00 87.25 390 PRO A C 1
ATOM 3129 O O . PRO A 1 390 ? 5.706 -13.156 -21.886 1.00 87.25 390 PRO A O 1
ATOM 3132 N N . THR A 1 391 ? 3.728 -13.896 -21.085 1.00 82.06 391 THR A N 1
ATOM 3133 C CA . THR A 1 391 ? 3.917 -13.535 -19.666 1.00 82.06 391 THR A CA 1
ATOM 3134 C C . THR A 1 391 ? 4.497 -14.642 -18.779 1.00 82.06 391 THR A C 1
ATOM 3136 O O . THR A 1 391 ? 5.024 -14.312 -17.725 1.00 82.06 391 THR A O 1
ATOM 3139 N N . HIS A 1 392 ? 4.532 -15.909 -19.218 1.00 75.06 392 HIS A N 1
ATOM 3140 C CA . HIS A 1 392 ? 5.055 -17.057 -18.444 1.00 75.06 392 HIS A CA 1
ATOM 3141 C C . HIS A 1 392 ? 6.396 -16.779 -17.746 1.00 75.06 392 HIS A C 1
ATOM 3143 O O . HIS A 1 392 ? 7.417 -16.708 -18.414 1.00 75.06 392 HIS A O 1
ATOM 3149 N N . THR A 1 393 ? 6.412 -16.618 -16.425 1.00 61.56 393 THR A N 1
ATOM 3150 C CA . THR A 1 393 ? 7.614 -16.272 -15.649 1.00 61.56 393 THR A CA 1
ATOM 3151 C C . THR A 1 393 ? 8.749 -17.280 -15.864 1.00 61.56 393 THR A C 1
ATOM 3153 O O . THR A 1 393 ? 8.522 -18.490 -15.898 1.00 61.56 393 THR A O 1
ATOM 3156 N N . LEU A 1 394 ? 9.976 -16.783 -16.050 1.00 60.22 394 LEU A N 1
ATOM 3157 C CA . LEU A 1 394 ? 11.188 -17.601 -15.977 1.00 60.22 394 LEU A CA 1
ATOM 3158 C C . LEU A 1 394 ? 11.755 -17.452 -14.562 1.00 60.22 394 LEU A C 1
ATOM 3160 O O . LEU A 1 394 ? 11.762 -16.346 -14.031 1.00 60.22 394 LEU A O 1
ATOM 3164 N N . GLU A 1 395 ? 12.243 -18.541 -13.965 1.00 56.72 395 GLU A N 1
ATOM 3165 C CA . GLU A 1 395 ? 12.756 -18.558 -12.579 1.00 56.72 395 GLU A CA 1
ATOM 3166 C C . GLU A 1 395 ? 13.912 -17.557 -12.334 1.00 56.72 395 GLU A C 1
ATOM 3168 O O . GLU A 1 395 ? 14.142 -17.152 -11.200 1.00 56.72 395 GLU A O 1
ATOM 3173 N N . ASP A 1 396 ? 14.588 -17.086 -13.390 1.00 66.62 396 ASP A N 1
ATOM 3174 C CA . ASP A 1 396 ? 15.693 -16.116 -13.314 1.00 66.62 396 ASP A CA 1
ATOM 3175 C C . ASP A 1 396 ? 15.256 -14.632 -13.301 1.00 66.62 396 ASP A C 1
ATOM 3177 O O . ASP A 1 396 ? 16.097 -13.749 -13.102 1.00 66.62 396 ASP A O 1
ATOM 3181 N N . ASP A 1 397 ? 13.976 -14.320 -13.542 1.00 72.94 397 ASP A N 1
ATOM 3182 C CA . ASP A 1 397 ? 13.521 -12.928 -13.700 1.00 72.94 397 ASP A CA 1
ATOM 3183 C C . ASP A 1 397 ? 13.521 -12.171 -12.346 1.00 72.94 397 ASP A C 1
ATOM 3185 O O . ASP A 1 397 ? 13.929 -11.009 -12.286 1.00 72.94 397 ASP A O 1
ATOM 3189 N N . GLU A 1 398 ? 13.165 -12.827 -11.234 1.00 74.38 398 GLU A N 1
ATOM 3190 C CA . GLU A 1 398 ? 13.083 -12.197 -9.899 1.00 74.38 398 GLU A CA 1
ATOM 3191 C C . GLU A 1 398 ? 14.452 -11.784 -9.338 1.00 74.38 398 GLU A C 1
ATOM 3193 O O . GLU A 1 398 ? 14.635 -10.645 -8.901 1.00 74.38 398 GLU A O 1
ATOM 3198 N N . ALA A 1 399 ? 15.450 -12.671 -9.410 1.00 82.50 399 ALA A N 1
ATOM 3199 C CA . ALA A 1 399 ? 16.809 -12.376 -8.945 1.00 82.50 399 ALA A CA 1
ATOM 3200 C C . ALA A 1 399 ? 17.443 -11.206 -9.723 1.00 82.50 399 ALA A C 1
ATOM 3202 O O . ALA A 1 399 ? 18.247 -10.429 -9.187 1.00 82.50 399 ALA A O 1
ATOM 3203 N N . HIS A 1 400 ? 17.062 -11.060 -10.996 1.00 86.00 400 HIS A N 1
ATOM 3204 C CA . HIS A 1 400 ? 17.512 -9.957 -11.828 1.00 86.00 400 HIS A CA 1
ATOM 3205 C C . HIS A 1 400 ? 16.960 -8.610 -11.343 1.00 86.00 400 HIS A C 1
ATOM 3207 O O . HIS A 1 400 ? 17.738 -7.667 -11.182 1.00 86.00 400 HIS A O 1
ATOM 3213 N N . PHE A 1 401 ? 15.657 -8.521 -11.052 1.00 91.94 401 PHE A N 1
ATOM 3214 C CA . PHE A 1 401 ? 15.043 -7.293 -10.529 1.00 91.94 401 PHE A CA 1
ATOM 3215 C C . PHE A 1 401 ? 15.525 -6.939 -9.121 1.00 91.94 401 PHE A C 1
ATOM 3217 O O . PHE A 1 401 ? 15.700 -5.757 -8.824 1.00 91.94 401 PHE A O 1
ATOM 3224 N N . GLN A 1 402 ? 15.867 -7.933 -8.299 1.00 91.19 402 GLN A N 1
ATOM 3225 C CA . GLN A 1 402 ? 16.440 -7.680 -6.979 1.00 91.19 402 GLN A CA 1
ATOM 3226 C C . GLN A 1 402 ? 17.802 -6.981 -7.083 1.00 91.19 402 GLN A C 1
ATOM 3228 O O . GLN A 1 402 ? 18.068 -6.005 -6.383 1.00 91.19 402 GLN A O 1
ATOM 3233 N N . SER A 1 403 ? 18.646 -7.431 -8.015 1.00 91.38 403 SER A N 1
ATOM 3234 C CA . SER A 1 403 ? 19.929 -6.777 -8.304 1.00 91.38 403 SER A CA 1
ATOM 3235 C C . SER A 1 403 ? 19.731 -5.388 -8.929 1.00 91.38 403 SER A C 1
ATOM 3237 O O . SER A 1 403 ? 20.496 -4.464 -8.658 1.00 91.38 403 SER A O 1
ATOM 3239 N N . ALA A 1 404 ? 18.688 -5.227 -9.748 1.00 93.94 404 ALA A N 1
ATOM 3240 C CA . ALA A 1 404 ? 18.322 -3.968 -10.391 1.00 93.94 404 ALA A CA 1
ATOM 3241 C C . ALA A 1 404 ? 17.921 -2.884 -9.382 1.00 93.94 404 ALA A C 1
ATOM 3243 O O . ALA A 1 404 ? 18.352 -1.738 -9.507 1.00 93.94 404 ALA A O 1
ATOM 3244 N N . ALA A 1 405 ? 17.133 -3.258 -8.371 1.00 95.38 405 ALA A N 1
ATOM 3245 C CA . ALA A 1 405 ? 16.621 -2.362 -7.337 1.00 95.38 405 ALA A CA 1
ATOM 3246 C C . ALA A 1 405 ? 17.725 -1.748 -6.459 1.00 95.38 405 ALA A C 1
ATOM 3248 O O . ALA A 1 405 ? 17.516 -0.716 -5.829 1.00 95.38 405 ALA A O 1
ATOM 3249 N N . ALA A 1 406 ? 18.918 -2.350 -6.430 1.00 94.56 406 ALA A N 1
ATOM 3250 C CA . ALA A 1 406 ? 20.083 -1.784 -5.752 1.00 94.56 406 ALA A CA 1
ATOM 3251 C C . ALA A 1 406 ? 20.811 -0.702 -6.574 1.00 94.56 406 ALA A C 1
ATOM 3253 O O . ALA A 1 406 ? 21.658 0.008 -6.034 1.00 94.56 406 ALA A O 1
ATOM 3254 N N . LEU A 1 407 ? 20.529 -0.598 -7.877 1.00 95.25 407 LEU A N 1
ATOM 3255 C CA . LEU A 1 407 ? 21.279 0.241 -8.819 1.00 95.25 407 LEU A CA 1
ATOM 3256 C C . LEU A 1 407 ? 20.436 1.348 -9.452 1.00 95.25 407 LEU A C 1
ATOM 3258 O O . LEU A 1 407 ? 20.978 2.389 -9.819 1.00 95.25 407 LEU A O 1
ATOM 3262 N N . PHE A 1 408 ? 19.135 1.121 -9.598 1.00 97.00 408 PHE A N 1
ATOM 3263 C CA . PHE A 1 408 ? 18.224 2.005 -10.311 1.00 97.00 408 PHE A CA 1
ATOM 3264 C C . PHE A 1 408 ? 17.006 2.320 -9.446 1.00 97.00 408 PHE A C 1
ATOM 3266 O O . PHE A 1 408 ? 16.547 1.484 -8.668 1.00 97.00 408 PHE A O 1
ATOM 3273 N N . SER A 1 409 ? 16.464 3.525 -9.602 1.00 96.75 409 SER A N 1
ATOM 3274 C CA . SER A 1 409 ? 15.169 3.881 -9.024 1.00 96.75 409 SER A CA 1
ATOM 3275 C C . SER A 1 409 ? 14.040 3.158 -9.761 1.00 96.75 409 SER A C 1
ATOM 3277 O O . SER A 1 409 ? 14.179 2.789 -10.934 1.00 96.75 409 SER A O 1
ATOM 3279 N N . LEU A 1 410 ? 12.888 2.996 -9.107 1.00 96.00 410 LEU A N 1
ATOM 3280 C CA . LEU A 1 410 ? 11.721 2.361 -9.723 1.00 96.00 410 LEU A CA 1
ATOM 3281 C C . LEU A 1 410 ? 11.318 3.054 -11.035 1.00 96.00 410 LEU A C 1
ATOM 3283 O O . LEU A 1 410 ? 11.075 2.391 -12.041 1.00 96.00 410 LEU A O 1
ATOM 3287 N N . SER A 1 411 ? 11.324 4.389 -11.060 1.00 96.12 411 SER A N 1
ATOM 3288 C CA . SER A 1 411 ? 10.994 5.179 -12.254 1.00 96.12 411 SER A CA 1
ATOM 3289 C C . SER A 1 411 ? 11.943 4.902 -13.421 1.00 96.12 411 SER A C 1
ATOM 3291 O O . SER A 1 411 ? 11.522 4.854 -14.580 1.00 96.12 411 SER A O 1
ATOM 3293 N N . GLU A 1 412 ? 13.237 4.728 -13.152 1.00 96.62 412 GLU A N 1
ATOM 3294 C CA . GLU A 1 412 ? 14.216 4.376 -14.184 1.00 96.62 412 GLU A CA 1
ATOM 3295 C C . GLU A 1 412 ? 13.975 2.959 -14.714 1.00 96.62 412 GLU A C 1
ATOM 3297 O O . GLU A 1 412 ? 13.976 2.759 -15.933 1.00 96.62 412 GLU A O 1
ATOM 3302 N N . LEU A 1 413 ? 13.697 2.000 -13.822 1.00 96.19 413 LEU A N 1
ATOM 3303 C CA . LEU A 1 413 ? 13.356 0.623 -14.192 1.00 96.19 413 LEU A CA 1
ATOM 3304 C C . LEU A 1 413 ? 12.094 0.570 -15.052 1.00 96.19 413 LEU A C 1
ATOM 3306 O O . LEU A 1 413 ? 12.116 -0.050 -16.115 1.00 96.19 413 LEU A O 1
ATOM 3310 N N . MET A 1 414 ? 11.033 1.283 -14.670 1.00 95.56 414 MET A N 1
ATOM 3311 C CA . MET A 1 414 ? 9.796 1.371 -15.451 1.00 95.56 414 MET A CA 1
ATOM 3312 C C . MET A 1 414 ? 10.061 1.880 -16.872 1.00 95.56 414 MET A C 1
ATOM 3314 O O . MET A 1 414 ? 9.631 1.272 -17.854 1.00 95.56 414 MET A O 1
ATOM 3318 N N . ASN A 1 415 ? 10.841 2.953 -17.027 1.00 95.69 415 ASN A N 1
ATOM 3319 C CA . ASN A 1 415 ? 11.170 3.458 -18.358 1.00 95.69 415 ASN A CA 1
ATOM 3320 C C . ASN A 1 415 ? 12.016 2.465 -19.173 1.00 95.69 415 ASN A C 1
ATOM 3322 O O . ASN A 1 415 ? 11.794 2.304 -20.377 1.00 95.69 415 ASN A O 1
ATOM 3326 N N . LEU A 1 416 ? 12.983 1.782 -18.554 1.00 96.00 416 LEU A N 1
ATOM 3327 C CA . LEU A 1 416 ? 13.757 0.738 -19.231 1.00 96.00 416 LEU A CA 1
ATOM 3328 C C . LEU A 1 416 ? 12.853 -0.401 -19.716 1.00 96.00 416 LEU A C 1
ATOM 3330 O O . LEU A 1 416 ? 12.905 -0.749 -20.899 1.00 96.00 416 LEU A O 1
ATOM 3334 N N . ILE A 1 417 ? 12.008 -0.927 -18.827 1.00 95.81 417 ILE A N 1
ATOM 3335 C CA . ILE A 1 417 ? 11.056 -2.011 -19.088 1.00 95.81 417 ILE A CA 1
ATOM 3336 C C . ILE A 1 417 ? 10.139 -1.653 -20.256 1.00 95.81 417 ILE A C 1
ATOM 3338 O O . ILE A 1 417 ? 10.081 -2.395 -21.241 1.00 95.81 417 ILE A O 1
ATOM 3342 N N . TYR A 1 418 ? 9.477 -0.495 -20.191 1.00 95.81 418 TYR A N 1
ATOM 3343 C CA . TYR A 1 418 ? 8.520 -0.065 -21.207 1.00 95.81 418 TYR A CA 1
ATOM 3344 C C . TYR A 1 418 ? 9.169 0.012 -22.594 1.00 95.81 418 TYR A C 1
ATOM 3346 O O . TYR A 1 418 ? 8.686 -0.582 -23.562 1.00 95.81 418 TYR A O 1
ATOM 3354 N N . ASN A 1 419 ? 10.320 0.688 -22.691 1.00 95.88 419 ASN A N 1
ATOM 3355 C CA . ASN A 1 419 ? 11.026 0.856 -23.961 1.00 95.88 419 ASN A CA 1
ATOM 3356 C C . ASN A 1 419 ? 11.523 -0.472 -24.540 1.00 95.88 419 ASN A C 1
ATOM 3358 O O . ASN A 1 419 ? 11.573 -0.643 -25.762 1.00 95.88 419 ASN A O 1
ATOM 3362 N N . VAL A 1 420 ? 11.931 -1.407 -23.683 1.00 96.31 420 VAL A N 1
ATOM 3363 C CA . VAL A 1 420 ? 12.395 -2.727 -24.106 1.00 96.31 420 VAL A CA 1
ATOM 3364 C C . VAL A 1 420 ? 11.237 -3.576 -24.621 1.00 96.31 420 VAL A C 1
ATOM 3366 O O . VAL A 1 420 ? 11.355 -4.124 -25.718 1.00 96.31 420 VAL A O 1
ATOM 3369 N N . CYS A 1 421 ? 10.111 -3.625 -23.906 1.00 95.62 421 CYS A N 1
ATOM 3370 C CA . CYS A 1 421 ? 8.926 -4.364 -24.346 1.00 95.62 421 CYS A CA 1
ATOM 3371 C C . CYS A 1 421 ? 8.387 -3.808 -25.672 1.00 95.62 421 CYS A C 1
ATOM 3373 O O . CYS A 1 421 ? 8.142 -4.566 -26.613 1.00 95.62 421 CYS A O 1
ATOM 3375 N N . GLN A 1 422 ? 8.311 -2.478 -25.799 1.00 96.62 422 GLN A N 1
ATOM 3376 C CA . GLN A 1 422 ? 7.918 -1.814 -27.042 1.00 96.62 422 GLN A CA 1
ATOM 3377 C C . GLN A 1 422 ? 8.851 -2.180 -28.208 1.00 96.62 422 GLN A C 1
ATOM 3379 O O . GLN A 1 422 ? 8.389 -2.499 -29.306 1.00 96.62 422 GLN A O 1
ATOM 3384 N N . SER A 1 423 ? 10.168 -2.154 -27.976 1.00 96.69 423 SER A N 1
ATOM 3385 C CA . SER A 1 423 ? 11.164 -2.479 -29.004 1.00 96.69 423 SER A CA 1
ATOM 3386 C C . SER A 1 423 ? 11.078 -3.945 -29.433 1.00 96.69 423 SER A C 1
ATOM 3388 O O . SER A 1 423 ? 11.099 -4.238 -30.627 1.00 96.69 423 SER A O 1
ATOM 3390 N N . ALA A 1 424 ? 10.936 -4.865 -28.475 1.00 96.38 424 ALA A N 1
ATOM 3391 C CA . ALA A 1 424 ? 10.814 -6.292 -28.746 1.00 96.38 424 ALA A CA 1
ATOM 3392 C C . ALA A 1 424 ? 9.539 -6.620 -29.538 1.00 96.38 424 ALA A C 1
ATOM 3394 O O . ALA A 1 424 ? 9.600 -7.378 -30.505 1.00 96.38 424 ALA A O 1
ATOM 3395 N N . ALA A 1 425 ? 8.408 -5.995 -29.201 1.00 95.50 425 ALA A N 1
ATOM 3396 C CA . ALA A 1 425 ? 7.167 -6.126 -29.963 1.00 95.50 425 ALA A CA 1
ATOM 3397 C C . ALA A 1 425 ? 7.279 -5.530 -31.381 1.00 95.50 425 ALA A C 1
ATOM 3399 O O . ALA A 1 425 ? 6.720 -6.072 -32.340 1.00 95.50 425 ALA A O 1
ATOM 3400 N N . GLY A 1 426 ? 8.028 -4.434 -31.543 1.00 95.75 426 GLY A N 1
ATOM 3401 C CA . GLY A 1 426 ? 8.357 -3.867 -32.853 1.00 95.75 426 GLY A CA 1
ATOM 3402 C C . GLY A 1 426 ? 9.173 -4.830 -33.720 1.00 95.75 426 GLY A C 1
ATOM 3403 O O . GLY A 1 426 ? 8.802 -5.103 -34.862 1.00 95.75 426 GLY A O 1
ATOM 3404 N N . GLU A 1 427 ? 10.239 -5.403 -33.160 1.00 95.31 427 GLU A N 1
ATOM 3405 C CA . GLU A 1 427 ? 11.093 -6.391 -33.834 1.00 95.31 427 GLU A CA 1
ATOM 3406 C C . GLU A 1 427 ? 10.344 -7.689 -34.150 1.00 95.31 427 GLU A C 1
ATOM 3408 O O . GLU A 1 427 ? 10.524 -8.268 -35.224 1.00 95.31 427 GLU A O 1
ATOM 3413 N N . GLN A 1 428 ? 9.443 -8.116 -33.262 1.00 95.69 428 GLN A N 1
ATOM 3414 C CA . GLN A 1 428 ? 8.579 -9.264 -33.503 1.00 95.69 428 GLN A CA 1
ATOM 3415 C C . GLN A 1 428 ? 7.767 -9.091 -34.787 1.00 95.69 428 GLN A C 1
ATOM 3417 O O . GLN A 1 428 ? 7.741 -9.993 -35.626 1.00 95.69 428 GLN A O 1
ATOM 3422 N N . LYS A 1 429 ? 7.134 -7.925 -34.956 1.00 93.31 429 LYS A N 1
ATOM 3423 C CA . LYS A 1 429 ? 6.344 -7.604 -36.150 1.00 93.31 429 LYS A CA 1
ATOM 3424 C C . LYS A 1 429 ? 7.224 -7.448 -37.387 1.00 93.31 429 LYS A C 1
ATOM 3426 O O . LYS A 1 429 ? 6.863 -7.949 -38.447 1.00 93.31 429 LYS A O 1
ATOM 3431 N N . ALA A 1 430 ? 8.376 -6.789 -37.257 1.00 95.31 430 ALA A N 1
ATOM 3432 C CA . ALA A 1 430 ? 9.272 -6.516 -38.378 1.00 95.31 430 ALA A CA 1
ATOM 3433 C C . ALA A 1 430 ? 9.930 -7.784 -38.948 1.00 95.31 430 ALA A C 1
ATOM 3435 O O . ALA A 1 430 ? 10.067 -7.906 -40.164 1.00 95.31 430 ALA A O 1
ATOM 3436 N N . ARG A 1 431 ? 10.324 -8.734 -38.088 1.00 94.06 431 ARG A N 1
ATOM 3437 C CA . ARG A 1 431 ? 11.050 -9.957 -38.484 1.00 94.06 431 ARG A CA 1
ATOM 3438 C C . ARG A 1 431 ? 10.212 -11.235 -38.412 1.00 94.06 431 ARG A C 1
ATOM 3440 O O . ARG A 1 431 ? 10.761 -12.317 -38.595 1.00 94.06 431 ARG A O 1
ATOM 3447 N N . MET A 1 432 ? 8.911 -11.118 -38.138 1.00 93.56 432 MET A N 1
ATOM 3448 C CA . MET A 1 432 ? 7.994 -12.250 -37.937 1.00 93.56 432 MET A CA 1
ATOM 3449 C C . MET A 1 432 ? 8.513 -13.256 -36.894 1.00 93.56 432 MET A C 1
ATOM 3451 O O . MET A 1 432 ? 8.478 -14.469 -37.101 1.00 93.56 432 MET A O 1
ATOM 3455 N N . LEU A 1 433 ? 9.034 -12.748 -35.772 1.00 92.12 433 LEU A N 1
ATOM 3456 C CA . LEU A 1 433 ? 9.572 -13.594 -34.706 1.00 92.12 433 LEU A CA 1
ATOM 3457 C C . LEU A 1 433 ? 8.445 -14.346 -33.995 1.00 92.12 433 LEU A C 1
ATOM 3459 O O . LEU A 1 433 ? 7.329 -13.843 -33.841 1.00 92.12 433 LEU A O 1
ATOM 3463 N N . THR A 1 434 ? 8.756 -15.541 -33.493 1.00 93.19 434 THR A N 1
ATOM 3464 C CA . THR A 1 434 ? 7.832 -16.253 -32.609 1.00 93.19 434 THR A CA 1
ATOM 3465 C C . THR A 1 434 ? 7.654 -15.484 -31.301 1.00 93.19 434 THR A C 1
ATOM 3467 O O . THR A 1 434 ? 8.556 -14.779 -30.844 1.00 93.19 434 THR A O 1
ATOM 3470 N N . ASN A 1 435 ? 6.499 -15.666 -30.665 1.00 88.94 435 ASN A N 1
ATOM 3471 C CA . ASN A 1 435 ? 6.183 -15.099 -29.354 1.00 88.94 435 ASN A CA 1
ATOM 3472 C C . ASN A 1 435 ? 7.286 -15.375 -28.311 1.00 88.94 435 ASN A C 1
ATOM 3474 O O . ASN A 1 435 ? 7.734 -14.468 -27.614 1.00 88.94 435 ASN A O 1
ATOM 3478 N N . THR A 1 436 ? 7.782 -16.614 -28.251 1.00 90.12 436 THR A N 1
ATOM 3479 C CA . THR A 1 436 ? 8.881 -17.007 -27.356 1.00 90.12 436 THR A CA 1
ATOM 3480 C C . THR A 1 436 ? 10.181 -16.274 -27.684 1.00 90.12 436 THR A C 1
ATOM 3482 O O . THR A 1 436 ? 10.889 -15.832 -26.784 1.00 90.12 436 THR A O 1
ATOM 3485 N N . HIS A 1 437 ? 10.503 -16.102 -28.970 1.00 90.75 437 HIS A N 1
ATOM 3486 C CA . HIS A 1 437 ? 11.717 -15.395 -29.366 1.00 90.75 437 HIS A CA 1
ATOM 3487 C C . HIS A 1 437 ? 11.637 -13.899 -29.037 1.00 90.75 437 HIS A C 1
ATOM 3489 O O . HIS A 1 437 ? 12.612 -13.333 -28.553 1.00 90.75 437 HIS A O 1
ATOM 3495 N N . ALA A 1 438 ? 10.473 -13.273 -29.226 1.00 91.56 438 ALA A N 1
ATOM 3496 C CA . ALA A 1 438 ? 10.241 -11.882 -28.846 1.00 91.56 438 ALA A CA 1
ATOM 3497 C C . ALA A 1 438 ? 10.351 -11.667 -27.327 1.00 91.56 438 ALA A C 1
ATOM 3499 O O . ALA A 1 438 ? 10.989 -10.709 -26.895 1.00 91.56 438 ALA A O 1
ATOM 3500 N N . ARG A 1 439 ? 9.819 -12.594 -26.514 1.00 89.75 439 ARG A N 1
ATOM 3501 C CA . ARG A 1 439 ? 10.000 -12.586 -25.051 1.00 89.75 439 ARG A CA 1
ATOM 3502 C C . ARG A 1 439 ? 11.481 -12.628 -24.672 1.00 89.75 439 ARG A C 1
ATOM 3504 O O . ARG A 1 439 ? 11.956 -11.780 -23.920 1.00 89.75 439 ARG A O 1
ATOM 3511 N N . ASN A 1 440 ? 12.217 -13.600 -25.209 1.00 91.06 440 ASN A N 1
ATOM 3512 C CA . ASN A 1 440 ? 13.638 -13.775 -24.900 1.00 91.06 440 ASN A CA 1
ATOM 3513 C C . ASN A 1 440 ? 14.469 -12.569 -25.357 1.00 91.06 440 ASN A C 1
ATOM 3515 O O . ASN A 1 440 ? 15.411 -12.169 -24.672 1.00 91.06 440 ASN A O 1
ATOM 3519 N N . LEU A 1 441 ? 14.098 -11.968 -26.491 1.00 93.94 441 LEU A N 1
ATOM 3520 C CA . LEU A 1 441 ? 14.690 -10.727 -26.969 1.00 93.94 441 LEU A CA 1
ATOM 3521 C C . LEU A 1 441 ? 14.448 -9.586 -25.977 1.00 93.94 441 LEU A C 1
ATOM 3523 O O . LEU A 1 441 ? 15.404 -8.903 -25.627 1.00 93.94 441 LEU A O 1
ATOM 3527 N N . ALA A 1 442 ? 13.219 -9.415 -25.484 1.00 93.81 442 ALA A N 1
ATOM 3528 C CA . ALA A 1 442 ? 12.902 -8.406 -24.479 1.00 93.81 442 ALA A CA 1
ATOM 3529 C C . ALA A 1 442 ? 13.775 -8.592 -23.222 1.00 93.81 442 ALA A C 1
ATOM 3531 O O . ALA A 1 442 ? 14.488 -7.671 -22.829 1.00 93.81 442 ALA A O 1
ATOM 3532 N N . GLY A 1 443 ? 13.820 -9.800 -22.649 1.00 92.00 443 GLY A N 1
ATOM 3533 C CA . GLY A 1 443 ? 14.646 -10.075 -21.464 1.00 92.00 443 GLY A CA 1
ATOM 3534 C C . GLY A 1 443 ? 16.140 -9.819 -21.709 1.00 92.00 443 GLY A C 1
ATOM 3535 O O . GLY A 1 443 ? 16.813 -9.167 -20.912 1.00 92.00 443 GLY A O 1
ATOM 3536 N N . SER A 1 444 ? 16.667 -10.249 -22.861 1.00 92.75 444 SER A N 1
ATOM 3537 C CA . SER A 1 444 ? 18.062 -9.984 -23.237 1.00 92.75 444 SER A CA 1
ATOM 3538 C C . SER A 1 444 ? 18.355 -8.495 -23.444 1.00 92.75 444 SER A C 1
ATOM 3540 O O . SER A 1 444 ? 19.455 -8.037 -23.130 1.00 92.75 444 SER A O 1
ATOM 3542 N N . MET A 1 445 ? 17.410 -7.741 -24.006 1.00 94.81 445 MET A N 1
ATOM 3543 C CA . MET A 1 445 ? 17.551 -6.304 -24.225 1.00 94.81 445 MET A CA 1
ATOM 3544 C C . MET A 1 445 ? 17.540 -5.536 -22.906 1.00 94.81 445 MET A C 1
ATOM 3546 O O . MET A 1 445 ? 18.331 -4.604 -22.767 1.00 94.81 445 MET A O 1
ATOM 3550 N N . LEU A 1 446 ? 16.688 -5.927 -21.953 1.00 94.50 446 LEU A N 1
ATOM 3551 C CA . LEU A 1 446 ? 16.627 -5.313 -20.628 1.00 94.50 446 LEU A CA 1
ATOM 3552 C C . LEU A 1 446 ? 17.965 -5.472 -19.902 1.00 94.50 446 LEU A C 1
ATOM 3554 O O . LEU A 1 446 ? 18.597 -4.465 -19.582 1.00 94.50 446 LEU A O 1
ATOM 3558 N N . ARG A 1 447 ? 18.458 -6.714 -19.794 1.00 92.44 447 ARG A N 1
ATOM 3559 C CA . ARG A 1 447 ? 19.769 -7.025 -19.198 1.00 92.44 447 ARG A CA 1
ATOM 3560 C C . ARG A 1 447 ? 20.896 -6.212 -19.830 1.00 92.44 447 ARG A C 1
ATOM 3562 O O . ARG A 1 447 ? 21.593 -5.469 -19.148 1.00 92.44 447 ARG A O 1
ATOM 3569 N N . SER A 1 448 ? 21.006 -6.265 -21.159 1.00 93.81 448 SER A N 1
ATOM 3570 C CA . SER A 1 448 ? 22.062 -5.559 -21.893 1.00 93.81 448 SER A CA 1
ATOM 3571 C C . SER A 1 448 ? 21.994 -4.034 -21.749 1.00 93.81 448 SER A C 1
ATOM 3573 O O . SER A 1 448 ? 23.024 -3.363 -21.841 1.00 93.81 448 SER A O 1
ATOM 3575 N N . ARG A 1 449 ? 20.798 -3.453 -21.585 1.00 94.25 449 ARG A N 1
ATOM 3576 C CA . ARG A 1 449 ? 20.647 -2.009 -21.354 1.00 94.25 449 ARG A CA 1
ATOM 3577 C C . ARG A 1 449 ? 21.043 -1.623 -19.938 1.00 94.25 449 ARG A C 1
ATOM 3579 O O . ARG A 1 449 ? 21.718 -0.614 -19.786 1.00 94.25 449 ARG A O 1
ATOM 3586 N N . MET A 1 450 ? 20.660 -2.412 -18.940 1.00 94.19 450 MET A N 1
ATOM 3587 C CA . MET A 1 450 ? 21.034 -2.164 -17.549 1.00 94.19 450 MET A CA 1
ATOM 3588 C C . MET A 1 450 ? 22.544 -2.295 -17.338 1.00 94.19 450 MET A C 1
ATOM 3590 O O . MET A 1 450 ? 23.155 -1.388 -16.783 1.00 94.19 450 MET A O 1
ATOM 3594 N N . GLU A 1 451 ? 23.160 -3.359 -17.861 1.00 93.38 451 GLU A N 1
ATOM 3595 C CA . GLU A 1 451 ? 24.613 -3.570 -17.794 1.00 93.38 451 GLU A CA 1
ATOM 3596 C C . GLU A 1 451 ? 25.387 -2.412 -18.435 1.00 93.38 451 GLU A C 1
ATOM 3598 O O . GLU A 1 451 ? 26.355 -1.913 -17.863 1.00 93.38 451 GLU A O 1
ATOM 3603 N N . ARG A 1 452 ? 24.938 -1.932 -19.604 1.00 94.12 452 ARG A N 1
ATOM 3604 C CA . ARG A 1 452 ? 25.541 -0.762 -20.263 1.00 94.12 452 ARG A CA 1
ATOM 3605 C C . ARG A 1 452 ? 25.322 0.523 -19.483 1.00 94.12 452 ARG A C 1
ATOM 3607 O O . ARG A 1 452 ? 26.269 1.282 -19.315 1.00 94.12 452 ARG A O 1
ATOM 3614 N N . ALA A 1 453 ? 24.108 0.755 -18.984 1.00 93.88 453 ALA A N 1
ATOM 3615 C CA . ALA A 1 453 ? 23.818 1.936 -18.182 1.00 93.88 453 ALA A CA 1
ATOM 3616 C C . ALA A 1 453 ? 24.704 1.993 -16.931 1.00 93.88 453 ALA A C 1
ATOM 3618 O O . ALA A 1 453 ? 25.225 3.057 -16.609 1.00 93.88 453 ALA A O 1
ATOM 3619 N N . GLN A 1 454 ? 24.943 0.848 -16.289 1.00 92.88 454 GLN A N 1
ATOM 3620 C CA . GLN A 1 454 ? 25.848 0.732 -15.151 1.00 92.88 454 GLN A CA 1
ATOM 3621 C C . GLN A 1 454 ? 27.317 0.940 -15.550 1.00 92.88 454 GLN A C 1
ATOM 3623 O O . GLN A 1 454 ? 28.017 1.722 -14.911 1.00 92.88 454 GLN A O 1
ATOM 3628 N N . ALA A 1 455 ? 27.794 0.261 -16.598 1.00 94.25 455 ALA A N 1
ATOM 3629 C CA . ALA A 1 455 ? 29.196 0.320 -17.017 1.00 94.25 455 ALA A CA 1
ATOM 3630 C C . ALA A 1 455 ? 29.607 1.702 -17.552 1.00 94.25 455 ALA A C 1
ATOM 3632 O O . ALA A 1 455 ? 30.746 2.128 -17.366 1.00 94.25 455 ALA A O 1
ATOM 3633 N N . GLU A 1 456 ? 28.687 2.398 -18.219 1.00 94.50 456 GLU A N 1
ATOM 3634 C CA . GLU A 1 456 ? 28.934 3.682 -18.880 1.00 94.50 456 GLU A CA 1
ATOM 3635 C C . GLU A 1 456 ? 28.381 4.886 -18.094 1.00 94.50 456 GLU A C 1
ATOM 3637 O O . GLU A 1 456 ? 28.584 6.027 -18.506 1.00 94.50 456 GLU A O 1
ATOM 3642 N N . GLY A 1 457 ? 27.681 4.659 -16.976 1.00 91.69 457 GLY A N 1
ATOM 3643 C CA . GLY A 1 457 ? 27.098 5.717 -16.146 1.00 91.69 457 GLY A CA 1
ATOM 3644 C C . GLY A 1 457 ? 25.985 6.505 -16.845 1.00 91.69 457 GLY A C 1
ATOM 3645 O O . GLY A 1 457 ? 25.936 7.732 -16.745 1.00 91.69 457 GLY A O 1
ATOM 3646 N N . TRP A 1 458 ? 25.111 5.832 -17.598 1.00 92.56 458 TRP A N 1
ATOM 3647 C CA . TRP A 1 458 ? 24.024 6.508 -18.312 1.00 92.56 458 TRP A CA 1
ATOM 3648 C C . TRP A 1 458 ? 22.998 7.090 -17.343 1.00 92.56 458 TRP A C 1
ATOM 3650 O O . TRP A 1 458 ? 22.465 6.391 -16.486 1.00 92.56 458 TRP A O 1
ATOM 3660 N N . THR A 1 459 ? 22.625 8.352 -17.558 1.00 91.94 459 THR A N 1
ATOM 3661 C CA . THR A 1 459 ? 21.442 8.930 -16.916 1.00 91.94 459 THR A CA 1
ATOM 3662 C C . THR A 1 459 ? 20.189 8.412 -17.614 1.00 91.94 459 THR A C 1
ATOM 3664 O O . THR A 1 459 ? 19.904 8.771 -18.762 1.00 91.94 459 THR A O 1
ATOM 3667 N N . ILE A 1 460 ? 19.434 7.556 -16.930 1.00 94.06 460 ILE A N 1
ATOM 3668 C CA . ILE A 1 460 ? 18.189 7.003 -17.455 1.00 94.06 460 ILE A CA 1
ATOM 3669 C C . ILE A 1 460 ? 17.068 8.020 -17.234 1.00 94.06 460 ILE A C 1
ATOM 3671 O O . ILE A 1 460 ? 16.931 8.626 -16.174 1.00 94.06 460 ILE A O 1
ATOM 3675 N N . LYS A 1 461 ? 16.245 8.239 -18.263 1.00 94.56 461 LYS A N 1
ATOM 3676 C CA . LYS A 1 461 ? 15.039 9.060 -18.105 1.00 94.56 461 LYS A CA 1
ATOM 3677 C C . LYS A 1 461 ? 14.055 8.351 -17.181 1.00 94.56 461 LYS A C 1
ATOM 3679 O O . LYS A 1 461 ? 13.855 7.146 -17.315 1.00 94.56 461 LYS A O 1
ATOM 3684 N N . ARG A 1 462 ? 13.405 9.113 -16.308 1.00 93.25 462 ARG A N 1
ATOM 3685 C CA . ARG A 1 462 ? 12.357 8.602 -15.424 1.00 93.25 462 ARG A CA 1
ATOM 3686 C C . ARG A 1 462 ? 11.101 8.259 -16.222 1.00 93.25 462 ARG A C 1
ATOM 3688 O O . ARG A 1 462 ? 10.696 9.017 -17.105 1.00 93.25 462 ARG A O 1
ATOM 3695 N N . GLY A 1 463 ? 10.537 7.099 -15.925 1.00 88.69 463 GLY A N 1
ATOM 3696 C CA . GLY A 1 463 ? 9.174 6.722 -16.266 1.00 88.69 463 GLY A CA 1
ATOM 3697 C C . GLY A 1 463 ? 8.234 7.149 -15.149 1.00 88.69 463 GLY A C 1
ATOM 3698 O O . GLY A 1 463 ? 8.679 7.626 -14.110 1.00 88.69 463 GLY A O 1
ATOM 3699 N N . PHE A 1 464 ? 6.940 6.978 -15.374 1.00 81.12 464 PHE A N 1
ATOM 3700 C CA . PHE A 1 464 ? 5.917 7.276 -14.381 1.00 81.12 464 PHE A CA 1
ATOM 3701 C C . PHE A 1 464 ? 4.973 6.090 -14.280 1.00 81.12 464 PHE A C 1
ATOM 3703 O O . PHE A 1 464 ? 4.755 5.386 -15.275 1.00 81.12 464 PHE A O 1
ATOM 3710 N N . ARG A 1 465 ? 4.384 5.909 -13.096 1.00 76.25 465 ARG A N 1
ATOM 3711 C CA . ARG A 1 465 ? 3.216 5.045 -12.946 1.00 76.25 465 ARG A CA 1
ATOM 3712 C C . ARG A 1 465 ? 2.139 5.525 -13.912 1.00 76.25 465 ARG A C 1
ATOM 3714 O O . ARG A 1 465 ? 1.753 6.691 -13.901 1.00 76.25 465 ARG A O 1
ATOM 3721 N N . GLY A 1 466 ? 1.715 4.627 -14.788 1.00 74.94 466 GLY A N 1
ATOM 3722 C CA . GLY A 1 466 ? 0.555 4.826 -15.648 1.00 74.94 466 GLY A CA 1
ATOM 3723 C C . GLY A 1 466 ? -0.566 3.882 -15.235 1.00 74.94 466 GLY A C 1
ATOM 3724 O O . GLY A 1 466 ? -0.438 3.139 -14.266 1.00 74.94 466 GLY A O 1
ATOM 3725 N N . GLU A 1 467 ? -1.624 3.835 -16.038 1.00 73.94 467 GLU A N 1
ATOM 3726 C CA . GLU A 1 467 ? -2.765 2.924 -15.836 1.00 73.94 467 GLU A CA 1
ATOM 3727 C C . GLU A 1 467 ? -2.363 1.439 -15.786 1.00 73.94 467 GLU A C 1
ATOM 3729 O O . GLU A 1 467 ? -3.073 0.620 -15.217 1.00 73.94 467 GLU A O 1
ATOM 3734 N N . LEU A 1 468 ? -1.198 1.088 -16.344 1.00 73.62 468 LEU A N 1
ATOM 3735 C CA . LEU A 1 468 ? -0.665 -0.278 -16.344 1.00 73.62 468 LEU A CA 1
ATOM 3736 C C . LEU A 1 468 ? -0.228 -0.776 -14.959 1.00 73.62 468 LEU A C 1
ATOM 3738 O O . LEU A 1 468 ? 0.046 -1.967 -14.814 1.00 73.62 468 LEU A O 1
ATOM 3742 N N . MET A 1 469 ? -0.095 0.117 -13.972 1.00 80.19 469 MET A N 1
ATOM 3743 C CA . MET A 1 469 ? 0.347 -0.259 -12.635 1.00 80.19 469 MET A CA 1
ATOM 3744 C C . MET A 1 469 ? -0.211 0.667 -11.546 1.00 80.19 469 MET A C 1
ATOM 3746 O O . MET A 1 469 ? 0.447 1.648 -11.174 1.00 80.19 469 MET A O 1
ATOM 3750 N N . PRO A 1 470 ? -1.407 0.361 -11.012 1.00 76.50 470 PRO A N 1
ATOM 3751 C CA . PRO A 1 470 ? -1.908 1.046 -9.829 1.00 76.50 470 PRO A CA 1
ATOM 3752 C C . PRO A 1 470 ? -0.991 0.792 -8.624 1.00 76.50 470 PRO A C 1
ATOM 3754 O O . PRO A 1 470 ? -0.326 -0.240 -8.524 1.00 76.50 470 PRO A O 1
ATOM 3757 N N . MET A 1 471 ? -0.952 1.758 -7.707 1.00 85.31 471 MET A N 1
ATOM 3758 C CA . MET A 1 471 ? -0.248 1.629 -6.430 1.00 85.31 471 MET A CA 1
ATOM 3759 C C . MET A 1 471 ? -0.925 0.551 -5.580 1.00 85.31 471 MET A C 1
ATOM 3761 O O . MET A 1 471 ? -2.141 0.599 -5.399 1.00 85.31 471 MET A O 1
ATOM 3765 N N . SER A 1 472 ? -0.157 -0.393 -5.041 1.00 88.69 472 SER A N 1
ATOM 3766 C CA . SER A 1 472 ? -0.698 -1.371 -4.095 1.00 88.69 472 SER A CA 1
ATOM 3767 C C . SER A 1 472 ? -0.711 -0.826 -2.667 1.00 88.69 472 SER A C 1
ATOM 3769 O O . SER A 1 472 ? 0.066 0.072 -2.327 1.00 88.69 472 SER A O 1
ATOM 3771 N N . HIS A 1 473 ? -1.571 -1.391 -1.816 1.00 90.75 473 HIS A N 1
ATOM 3772 C CA . HIS A 1 473 ? -1.659 -0.969 -0.420 1.00 90.75 473 HIS A CA 1
ATOM 3773 C C . HIS A 1 473 ? -0.358 -1.244 0.344 1.00 90.75 473 HIS A C 1
ATOM 3775 O O . HIS A 1 473 ? 0.088 -0.389 1.102 1.00 90.75 473 HIS A O 1
ATOM 3781 N N . LEU A 1 474 ? 0.291 -2.390 0.098 1.00 92.88 474 LEU A N 1
ATOM 3782 C CA . LEU A 1 474 ? 1.584 -2.724 0.707 1.00 92.88 474 LEU A CA 1
ATOM 3783 C C . LEU A 1 474 ? 2.654 -1.660 0.414 1.00 92.88 474 LEU A C 1
ATOM 3785 O O . LEU A 1 474 ? 3.383 -1.239 1.312 1.00 92.88 474 LEU A O 1
ATOM 3789 N N . ILE A 1 475 ? 2.738 -1.210 -0.840 1.00 92.62 475 ILE A N 1
ATOM 3790 C CA . ILE A 1 475 ? 3.721 -0.207 -1.263 1.00 92.62 475 ILE A CA 1
ATOM 3791 C C . ILE A 1 475 ? 3.369 1.164 -0.699 1.00 92.62 475 ILE A C 1
ATOM 3793 O O . ILE A 1 475 ? 4.254 1.861 -0.207 1.00 92.62 475 ILE A O 1
ATOM 3797 N N . GLN A 1 476 ? 2.085 1.527 -0.727 1.00 92.81 476 GLN A N 1
ATOM 3798 C CA . GLN A 1 476 ? 1.606 2.761 -0.122 1.00 92.81 476 GLN A CA 1
ATOM 3799 C C . GLN A 1 476 ? 1.983 2.819 1.358 1.00 92.81 476 GLN A C 1
ATOM 3801 O O . GLN A 1 476 ? 2.722 3.721 1.747 1.00 92.81 476 GLN A O 1
ATOM 3806 N N . PHE A 1 477 ? 1.575 1.808 2.131 1.00 94.44 477 PHE A N 1
ATOM 3807 C CA . PHE A 1 477 ? 1.875 1.687 3.556 1.00 94.44 477 PHE A CA 1
ATOM 3808 C C . PHE A 1 477 ? 3.372 1.839 3.840 1.00 94.44 477 PHE A C 1
ATOM 3810 O O . PHE A 1 477 ? 3.759 2.534 4.779 1.00 94.44 477 PHE A O 1
ATOM 3817 N N . PHE A 1 478 ? 4.236 1.248 3.005 1.00 95.25 478 PHE A N 1
ATOM 3818 C CA . PHE A 1 478 ? 5.680 1.356 3.184 1.00 95.25 478 PHE A CA 1
ATOM 3819 C C . PHE A 1 478 ? 6.179 2.809 3.195 1.00 95.25 478 PHE A C 1
ATOM 3821 O O . PHE A 1 478 ? 6.914 3.179 4.108 1.00 95.25 478 PHE A O 1
ATOM 3828 N N . PHE A 1 479 ? 5.801 3.635 2.209 1.00 93.88 479 PHE A N 1
ATOM 3829 C CA . PHE A 1 479 ? 6.323 5.005 2.101 1.00 93.88 479 PHE A CA 1
ATOM 3830 C C . PHE A 1 479 ? 5.484 6.066 2.831 1.00 93.88 479 PHE A C 1
ATOM 3832 O O . PHE A 1 479 ? 5.925 7.220 2.900 1.00 93.88 479 PHE A O 1
ATOM 3839 N N . THR A 1 480 ? 4.282 5.721 3.314 1.00 91.00 480 THR A N 1
ATOM 3840 C CA . THR A 1 480 ? 3.415 6.617 4.102 1.00 91.00 480 THR A CA 1
ATOM 3841 C C . THR A 1 480 ? 3.522 6.372 5.597 1.00 91.00 480 THR A C 1
ATOM 3843 O O . THR A 1 480 ? 3.707 7.327 6.346 1.00 91.00 480 THR A O 1
ATOM 3846 N N . ASP A 1 481 ? 3.420 5.113 6.020 1.00 91.56 481 ASP A N 1
ATOM 3847 C CA . ASP A 1 481 ? 3.136 4.755 7.411 1.00 91.56 481 ASP A CA 1
ATOM 3848 C C . ASP A 1 481 ? 4.295 4.010 8.080 1.00 91.56 481 ASP A C 1
ATOM 3850 O O . ASP A 1 481 ? 4.528 4.210 9.272 1.00 91.56 481 ASP A O 1
ATOM 3854 N N . PHE A 1 482 ? 5.039 3.187 7.331 1.00 94.25 482 PHE A N 1
ATOM 3855 C CA . PHE A 1 482 ? 6.207 2.474 7.852 1.00 94.25 482 PHE A CA 1
ATOM 3856 C C . PHE A 1 482 ? 7.444 3.379 7.903 1.00 94.25 482 PHE A C 1
ATOM 3858 O O . PHE A 1 482 ? 7.951 3.692 8.976 1.00 94.25 482 PHE A O 1
ATOM 3865 N N . ILE A 1 483 ? 7.922 3.836 6.741 1.00 92.88 483 ILE A N 1
ATOM 3866 C CA . ILE A 1 483 ? 9.032 4.786 6.619 1.00 92.88 483 ILE A CA 1
ATOM 3867 C C . ILE A 1 483 ? 8.524 5.950 5.758 1.00 92.88 483 ILE A C 1
ATOM 3869 O O . ILE A 1 483 ? 8.462 5.807 4.537 1.00 92.88 483 ILE A O 1
ATOM 3873 N N . PRO A 1 484 ? 8.167 7.107 6.346 1.00 90.31 484 PRO A N 1
ATOM 3874 C CA . PRO A 1 484 ? 7.475 8.202 5.665 1.00 90.31 484 PRO A CA 1
ATOM 3875 C C . PRO A 1 484 ? 8.402 9.011 4.731 1.00 90.31 484 PRO A C 1
ATOM 3877 O O . PRO A 1 484 ? 8.590 10.215 4.895 1.00 90.31 484 PRO A O 1
ATOM 3880 N N . ILE A 1 485 ? 9.008 8.355 3.735 1.00 91.62 485 ILE A N 1
ATOM 3881 C CA . ILE A 1 485 ? 9.857 8.975 2.700 1.00 91.62 485 ILE A CA 1
ATOM 3882 C C . ILE A 1 485 ? 9.038 9.670 1.609 1.00 91.62 485 ILE A C 1
ATOM 3884 O O . ILE A 1 485 ? 9.577 10.492 0.863 1.00 91.62 485 ILE A O 1
ATOM 3888 N N . GLY A 1 486 ? 7.744 9.353 1.509 1.00 92.75 486 GLY A N 1
ATOM 3889 C CA . GLY A 1 486 ? 6.851 9.868 0.480 1.00 92.75 486 GLY A CA 1
ATOM 3890 C C . GLY A 1 486 ? 7.032 9.200 -0.888 1.00 92.75 486 GLY A C 1
ATOM 3891 O O . GLY A 1 486 ? 8.062 8.601 -1.204 1.00 92.75 486 GLY A O 1
ATOM 3892 N N . GLN A 1 487 ? 6.001 9.339 -1.724 1.00 93.12 487 GLN A N 1
ATOM 3893 C CA . GLN A 1 487 ? 5.917 8.682 -3.029 1.00 93.12 487 GLN A CA 1
ATOM 3894 C C . GLN A 1 487 ? 7.041 9.102 -3.986 1.00 93.12 487 GLN A C 1
ATOM 3896 O O . GLN A 1 487 ? 7.661 8.251 -4.617 1.00 93.12 487 GLN A O 1
ATOM 3901 N N . GLU A 1 488 ? 7.320 10.406 -4.100 1.00 92.75 488 GLU A N 1
ATOM 3902 C CA . GLU A 1 488 ? 8.337 10.904 -5.037 1.00 92.75 488 GLU A CA 1
ATOM 3903 C C . GLU A 1 488 ? 9.711 10.306 -4.723 1.00 92.75 488 GLU A C 1
ATOM 3905 O O . GLU A 1 488 ? 10.400 9.825 -5.620 1.00 92.75 488 GLU A O 1
ATOM 3910 N N . THR A 1 489 ? 10.084 10.274 -3.445 1.00 95.06 489 THR A N 1
ATOM 3911 C CA . THR A 1 489 ? 11.338 9.670 -2.993 1.00 95.06 489 THR A CA 1
ATOM 3912 C C . THR A 1 489 ? 11.368 8.181 -3.306 1.00 95.06 489 THR A C 1
ATOM 3914 O O . THR A 1 489 ? 12.334 7.706 -3.900 1.00 95.06 489 THR A O 1
ATOM 3917 N N . TYR A 1 490 ? 10.300 7.458 -2.965 1.00 95.12 490 TYR A N 1
ATOM 3918 C CA . TYR A 1 490 ? 10.191 6.028 -3.226 1.00 95.12 490 TYR A CA 1
ATOM 3919 C C . TYR A 1 490 ? 10.376 5.695 -4.718 1.00 95.12 490 TYR A C 1
ATOM 3921 O O . TYR A 1 490 ? 11.095 4.761 -5.070 1.00 95.12 490 TYR A O 1
ATOM 3929 N N . GLU A 1 491 ? 9.767 6.482 -5.608 1.00 94.75 491 GLU A N 1
ATOM 3930 C CA . GLU A 1 491 ? 9.784 6.224 -7.048 1.00 94.75 491 GLU A CA 1
ATOM 3931 C C . GLU A 1 491 ? 11.052 6.715 -7.755 1.00 94.75 491 GLU A C 1
ATOM 3933 O O . GLU A 1 491 ? 11.484 6.103 -8.737 1.00 94.75 491 GLU A O 1
ATOM 3938 N N . CYS A 1 492 ? 11.612 7.848 -7.326 1.00 95.44 492 CYS A N 1
ATOM 3939 C CA . CYS A 1 492 ? 12.628 8.588 -8.081 1.00 95.44 492 CYS A CA 1
ATOM 3940 C C . CYS A 1 492 ? 14.041 8.504 -7.499 1.00 95.44 492 CYS A C 1
ATOM 3942 O O . CYS A 1 492 ? 14.980 8.999 -8.135 1.00 95.44 492 CYS A O 1
ATOM 3944 N N . VAL A 1 493 ? 14.197 7.937 -6.303 1.00 96.44 493 VAL A N 1
ATOM 3945 C CA . VAL A 1 493 ? 15.485 7.789 -5.622 1.00 96.44 493 VAL A CA 1
ATOM 3946 C C . VAL A 1 493 ? 15.859 6.313 -5.572 1.00 96.44 493 VAL A C 1
ATOM 3948 O O . VAL A 1 493 ? 15.029 5.452 -5.301 1.00 96.44 493 VAL A O 1
ATOM 3951 N N . VAL A 1 494 ? 17.126 6.014 -5.863 1.00 96.62 494 VAL A N 1
ATOM 3952 C CA . VAL A 1 494 ? 17.664 4.659 -5.693 1.00 96.62 494 VAL A CA 1
ATOM 3953 C C . VAL A 1 494 ? 17.643 4.325 -4.197 1.00 96.62 494 VAL A C 1
ATOM 3955 O O . VAL A 1 494 ? 18.165 5.134 -3.418 1.00 96.62 494 VAL A O 1
ATOM 3958 N N . PRO A 1 495 ? 17.096 3.169 -3.779 1.00 97.44 495 PRO A N 1
ATOM 3959 C CA . PRO A 1 495 ? 17.112 2.744 -2.385 1.00 97.44 495 PRO A CA 1
ATOM 3960 C C . PRO A 1 495 ? 18.504 2.877 -1.764 1.00 97.44 495 PRO A C 1
ATOM 3962 O O . PRO A 1 495 ? 19.476 2.289 -2.243 1.00 97.44 495 PRO A O 1
ATOM 3965 N N . ASN A 1 496 ? 18.617 3.676 -0.704 1.00 97.38 496 ASN A N 1
ATOM 3966 C CA . ASN A 1 496 ? 19.893 3.950 -0.050 1.00 97.38 496 ASN A CA 1
ATOM 3967 C C . ASN A 1 496 ? 19.706 4.251 1.443 1.00 97.38 496 ASN A C 1
ATOM 3969 O O . ASN A 1 496 ? 18.649 4.703 1.880 1.00 97.38 496 ASN A O 1
ATOM 3973 N N . THR A 1 497 ? 20.756 4.017 2.230 1.00 97.31 497 THR A N 1
ATOM 3974 C CA . THR A 1 497 ? 20.720 4.198 3.688 1.00 97.31 497 THR A CA 1
ATOM 3975 C C . THR A 1 497 ? 20.643 5.657 4.127 1.00 97.31 497 THR A C 1
ATOM 3977 O O . THR A 1 497 ? 20.141 5.913 5.215 1.00 97.31 497 THR A O 1
ATOM 3980 N N . GLY A 1 498 ? 21.121 6.605 3.313 1.00 97.06 498 GLY A N 1
ATOM 3981 C CA . GLY A 1 498 ? 21.086 8.034 3.638 1.00 97.06 498 GLY A CA 1
ATOM 3982 C C . GLY A 1 498 ? 19.654 8.547 3.720 1.00 97.06 498 GLY A C 1
ATOM 3983 O O . GLY A 1 498 ? 19.245 9.066 4.747 1.00 97.06 498 GLY A O 1
ATOM 3984 N N . THR A 1 499 ? 18.856 8.276 2.688 1.00 96.44 499 THR A N 1
ATOM 3985 C CA . THR A 1 499 ? 17.434 8.641 2.655 1.00 96.44 499 THR A CA 1
ATOM 3986 C C . THR A 1 499 ? 16.633 7.994 3.788 1.00 96.44 499 THR A C 1
ATOM 3988 O O . THR A 1 499 ? 15.744 8.625 4.351 1.00 96.44 499 THR A O 1
ATOM 3991 N N . LEU A 1 500 ? 16.955 6.749 4.151 1.00 96.00 500 LEU A N 1
ATOM 3992 C CA . LEU A 1 500 ? 16.324 6.071 5.286 1.00 96.00 500 LEU A CA 1
ATOM 3993 C C . LEU A 1 500 ? 16.689 6.733 6.622 1.00 96.00 500 LEU A C 1
ATOM 3995 O O . LEU A 1 500 ? 15.813 6.928 7.460 1.00 96.00 500 LEU A O 1
ATOM 3999 N N . ALA A 1 501 ? 17.955 7.117 6.803 1.00 96.56 501 ALA A N 1
ATOM 4000 C CA . ALA A 1 501 ? 18.400 7.837 7.992 1.00 96.56 501 ALA A CA 1
ATOM 4001 C C . ALA A 1 501 ? 17.727 9.215 8.106 1.00 96.56 501 ALA A C 1
ATOM 4003 O O . ALA A 1 501 ? 17.249 9.565 9.182 1.00 96.56 501 ALA A O 1
ATOM 4004 N N . ASP A 1 502 ? 17.621 9.952 6.995 1.00 95.56 502 ASP A N 1
ATOM 4005 C CA . ASP A 1 502 ? 16.938 11.250 6.946 1.00 95.56 502 ASP A CA 1
ATOM 4006 C C . ASP A 1 502 ? 15.453 11.116 7.339 1.00 95.56 502 ASP A C 1
ATOM 4008 O O . ASP A 1 502 ? 14.921 11.935 8.092 1.00 95.56 502 ASP A O 1
ATOM 4012 N N . ALA A 1 503 ? 14.780 10.0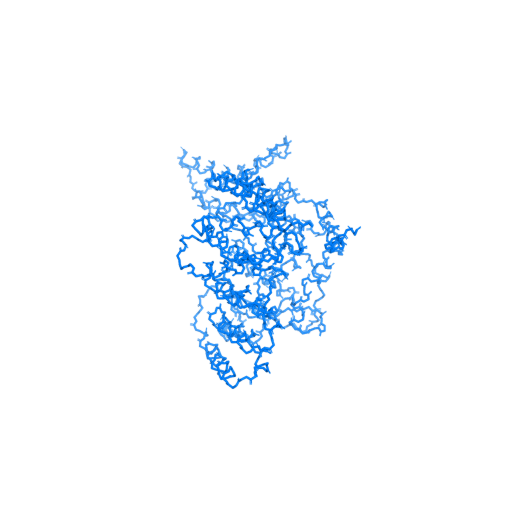56 6.874 1.00 93.94 503 ALA A N 1
ATOM 4013 C CA . ALA A 1 503 ? 13.388 9.778 7.222 1.00 93.94 503 ALA A CA 1
ATOM 4014 C C . ALA A 1 503 ? 13.214 9.409 8.704 1.00 93.94 503 ALA A C 1
ATOM 4016 O O . ALA A 1 503 ? 12.309 9.922 9.360 1.00 93.94 503 ALA A O 1
ATOM 4017 N N . GLN A 1 504 ? 14.101 8.578 9.258 1.00 94.56 504 GLN A N 1
ATOM 4018 C CA . GLN A 1 504 ? 14.096 8.247 10.687 1.00 94.56 504 GLN A CA 1
ATOM 4019 C C . GLN A 1 504 ? 14.371 9.476 11.564 1.00 94.56 504 GLN A C 1
ATOM 4021 O O . GLN A 1 504 ? 13.744 9.651 12.609 1.00 94.56 504 GLN A O 1
ATOM 4026 N N . GLU A 1 505 ? 15.283 10.359 11.145 1.00 93.94 505 GLU A N 1
ATOM 4027 C CA . GLU A 1 505 ? 15.531 11.622 11.844 1.00 93.94 505 GLU A CA 1
ATOM 4028 C C . GLU A 1 505 ? 14.281 12.510 11.830 1.00 93.94 505 GLU A C 1
ATOM 4030 O O . GLU A 1 505 ? 13.920 13.073 12.864 1.00 93.94 505 GLU A O 1
ATOM 4035 N N . ALA A 1 506 ? 13.578 12.589 10.696 1.00 91.88 506 ALA A N 1
ATOM 4036 C CA . ALA A 1 506 ? 12.325 13.329 10.587 1.00 91.88 506 ALA A CA 1
ATOM 4037 C C . ALA A 1 506 ? 11.213 12.757 11.488 1.00 91.88 506 ALA A C 1
ATOM 4039 O O . ALA A 1 506 ? 10.474 13.536 12.087 1.00 91.88 506 ALA A O 1
ATOM 4040 N N . MET A 1 507 ? 11.124 11.429 11.639 1.00 89.88 507 MET A N 1
ATOM 4041 C CA . MET A 1 507 ? 10.184 10.773 12.564 1.00 89.88 507 MET A CA 1
ATOM 4042 C C . MET A 1 507 ? 10.493 11.074 14.039 1.00 89.88 507 MET A C 1
ATOM 4044 O O . MET A 1 507 ? 9.575 11.229 14.839 1.00 89.88 507 MET A O 1
ATOM 4048 N N . ASN A 1 508 ? 11.777 11.179 14.400 1.00 89.00 508 ASN A N 1
ATOM 4049 C CA . ASN A 1 508 ? 12.223 11.487 15.764 1.00 89.00 508 ASN A CA 1
ATOM 4050 C C . ASN A 1 508 ? 12.038 12.955 16.158 1.00 89.00 508 ASN A C 1
ATOM 4052 O O . ASN A 1 508 ? 12.082 13.294 17.346 1.00 89.00 508 ASN A O 1
ATOM 4056 N N . GLN A 1 509 ? 11.881 13.858 15.190 1.00 85.81 509 GLN A N 1
ATOM 4057 C CA . GLN A 1 509 ? 11.612 15.249 15.514 1.00 85.81 509 GLN A CA 1
ATOM 4058 C C . GLN A 1 509 ? 10.205 15.333 16.110 1.00 85.81 509 GLN A C 1
ATOM 4060 O O . GLN A 1 509 ? 9.248 14.934 15.444 1.00 85.81 509 GLN A O 1
ATOM 4065 N N . PRO A 1 510 ? 10.042 15.858 17.346 1.00 70.50 510 PRO A N 1
ATOM 4066 C CA . PRO A 1 510 ? 8.718 16.055 17.910 1.00 70.50 510 PRO A CA 1
ATOM 4067 C C . PRO A 1 510 ? 7.948 16.878 16.895 1.00 70.50 510 PRO A C 1
ATOM 4069 O O . PRO A 1 510 ? 8.437 17.950 16.515 1.00 70.50 510 PRO A O 1
ATOM 4072 N N . GLN A 1 511 ? 6.810 16.351 16.422 1.00 57.75 511 GLN A N 1
ATOM 4073 C CA . GLN A 1 511 ? 5.933 17.074 15.512 1.00 57.75 511 GLN A CA 1
ATOM 4074 C C . GLN A 1 511 ? 5.778 18.460 16.113 1.00 57.75 511 GLN A C 1
ATOM 4076 O O . GLN A 1 511 ? 5.197 18.606 17.191 1.00 57.75 511 GLN A O 1
ATOM 4081 N N . ARG A 1 512 ? 6.433 19.461 15.509 1.00 42.44 512 ARG A N 1
ATOM 4082 C CA . ARG A 1 512 ? 6.389 20.812 16.046 1.00 42.44 512 ARG A CA 1
ATOM 4083 C C . ARG A 1 512 ? 4.928 21.184 15.942 1.00 42.44 512 ARG A C 1
ATOM 4085 O O . ARG A 1 512 ? 4.447 21.451 14.842 1.00 42.44 512 ARG A O 1
ATOM 4092 N N . GLY A 1 513 ? 4.236 21.149 17.082 1.00 42.66 513 GLY A N 1
ATOM 4093 C CA . GLY A 1 513 ? 2.894 21.685 17.197 1.00 42.66 513 GLY A CA 1
ATOM 4094 C C . GLY A 1 513 ? 2.897 23.073 16.559 1.00 42.66 513 GLY A C 1
ATOM 4095 O O . GLY A 1 513 ? 3.952 23.727 16.565 1.00 42.66 513 GLY A O 1
ATOM 4096 N N . PRO A 1 514 ? 1.778 23.495 15.950 1.00 39.28 514 PRO A N 1
ATOM 4097 C CA . PRO A 1 514 ? 1.704 24.764 15.240 1.00 39.28 514 PRO A CA 1
ATOM 4098 C C . PRO A 1 514 ? 2.345 25.836 16.115 1.00 39.28 514 PRO A C 1
ATOM 4100 O O . PRO A 1 514 ? 1.913 26.062 17.243 1.00 39.28 514 PRO A O 1
ATOM 4103 N N . SER A 1 515 ? 3.467 26.382 15.640 1.00 36.16 515 SER A N 1
ATOM 4104 C CA . SER A 1 515 ? 4.308 27.283 16.419 1.00 36.16 515 SER A CA 1
ATOM 4105 C C . SER A 1 515 ? 3.432 28.395 16.974 1.00 36.16 515 SER A C 1
ATOM 4107 O O . SER A 1 515 ? 2.816 29.107 16.177 1.00 36.16 515 SER A O 1
ATOM 4109 N N . GLU A 1 516 ? 3.360 28.513 18.306 1.00 30.88 516 GLU A N 1
ATOM 4110 C CA . GLU A 1 516 ? 2.595 29.572 18.961 1.00 30.88 516 GLU A CA 1
ATOM 4111 C C . GLU A 1 516 ? 2.924 30.910 18.283 1.00 30.88 516 GLU A C 1
ATOM 4113 O O . GLU A 1 516 ? 4.110 31.221 18.078 1.00 30.88 516 GLU A O 1
ATOM 4118 N N . PRO A 1 517 ? 1.908 31.686 17.870 1.00 37.62 517 PRO A N 1
ATOM 4119 C CA . PRO A 1 517 ? 2.149 32.974 17.255 1.00 37.62 517 PRO A CA 1
ATOM 4120 C C . PRO A 1 517 ? 2.947 33.820 18.244 1.00 37.62 517 PRO A C 1
ATOM 4122 O O . PRO A 1 517 ? 2.548 34.004 19.394 1.00 37.62 517 PRO A O 1
ATOM 4125 N N . ARG A 1 518 ? 4.109 34.307 17.798 1.00 37.56 518 ARG A N 1
ATOM 4126 C CA . ARG A 1 518 ? 4.898 35.273 18.565 1.00 37.56 518 ARG A CA 1
ATOM 4127 C C . ARG A 1 518 ? 4.013 36.495 18.817 1.00 37.56 518 ARG A C 1
ATOM 4129 O O . ARG A 1 518 ? 3.662 37.182 17.859 1.00 37.56 518 ARG A O 1
ATOM 4136 N N . VAL A 1 519 ? 3.642 36.683 20.085 1.00 51.75 519 VAL A N 1
ATOM 4137 C CA . VAL A 1 519 ? 2.864 37.819 20.608 1.00 51.75 519 VAL A CA 1
ATOM 4138 C C . VAL A 1 519 ? 3.546 39.143 20.293 1.00 51.75 519 VAL A C 1
ATOM 4140 O O . VAL A 1 519 ? 4.792 39.208 20.430 1.00 51.75 519 VAL A O 1
#

Mean predicted aligned error: 16.27 Å

Organism: NCBI:txid2259620

Solvent-accessible surface area (backbone atoms only — not comparable to full-atom values): 29240 Å² total; per-residue (Å²): 135,73,76,66,66,63,50,58,57,50,58,54,59,77,60,50,62,59,46,57,44,27,44,54,48,20,47,56,42,63,73,61,76,44,74,90,45,47,67,56,24,48,57,24,44,51,52,28,50,70,68,49,78,79,66,91,72,92,74,65,68,65,68,74,56,59,80,47,56,85,59,38,78,80,40,41,65,62,54,50,52,50,50,71,65,47,64,95,50,74,70,33,54,49,40,41,63,74,45,47,53,67,41,44,57,64,67,50,68,65,90,84,75,100,50,96,83,37,66,63,58,59,45,53,52,51,53,66,67,38,90,80,59,59,44,66,39,76,59,48,56,48,49,34,52,36,28,46,75,71,71,37,50,58,61,22,47,54,45,31,52,49,21,38,74,57,33,93,72,33,42,66,40,49,49,52,39,40,54,51,26,60,76,70,37,61,40,68,59,18,45,68,66,39,59,83,50,64,84,67,45,78,50,71,68,50,47,50,55,50,52,54,52,51,53,50,32,61,48,50,63,71,63,71,61,75,85,80,78,93,83,48,78,59,57,66,83,78,75,80,90,62,81,62,42,58,75,86,78,50,56,64,56,60,52,51,52,49,51,31,49,47,69,67,28,36,39,84,81,33,51,48,39,47,26,54,70,76,50,95,67,61,54,31,84,45,90,64,40,49,60,54,52,52,50,51,35,41,75,69,41,46,34,40,78,42,87,84,35,56,74,65,20,49,46,76,44,97,84,73,49,52,30,27,24,68,45,49,34,25,46,43,79,32,57,70,62,95,58,52,68,32,50,46,56,64,43,43,65,57,54,50,42,51,49,51,67,73,47,53,38,75,67,49,39,59,44,54,21,47,53,40,14,54,51,47,51,49,46,43,42,42,39,23,51,77,57,71,34,66,62,82,82,57,91,67,56,62,66,50,30,45,60,42,17,68,74,36,18,44,18,34,47,48,32,51,45,49,54,28,35,54,48,24,45,49,49,22,67,76,69,69,47,52,58,69,55,26,38,53,46,22,56,52,48,44,53,56,49,51,55,46,31,65,77,71,66,56,85,69,64,72,35,71,85,48,91,77,48,69,86,21,46,49,62,48,34,42,28,62,68,61,49,62,58,35,68,66,46,60,34,70,37,52,60,48,48,66,65,45,45,54,35,47,54,58,68,68,44,72,78,74,62,82,74,76,78,86,126

Secondary structure (DSSP, 8-state):
--THHHHHHHHHHTT-HHHHHHHHHHHHHHTTT-GGGHHHHHHHHHHHHHTTTT--SSS-HHHHHGGGHHHHHHHHHHHHHHHHHS-SSHHHHHHIIIIIHHHHHHHHS------TT-HHHHHHHHHHH-TT--TTSHHHHHHHHHHHHTT-HHHHHHHHHHHHHH-SS-HHHHHHHHHHHHHHS-HHHHHHHHGGGGGG--SHHHHHHHHHHHHHHHHHHHH------TT----------S-PPPGGGS-HHHHHHHHHHHHHHB-TTSSSB--GGG-SS-SSSSTTHHHHHHHHHHHTTSEEE-TTS-GGGEEE-TTS-EEE-TTT--EEE--S-SS-HHHHHHHHHHHHHHHHHHS-HHHHHHHHHHHHHHHHHHHHHHHHHHTT------TTHHHHHHHHHTTS-HHHHHHHHHHHHHHHHHHHHHHT--HHHHHHHHHHHHHHHHHHHHHHT--PPP----TTSPPPHHHHHIIIIIS---HHHHHHS---HHHHHHHHHHHHS----SPPP--

Radius of gyration: 28.6 Å; Cα contacts (8 Å, |Δi|>4): 580; chains: 1; bounding box: 67×107×66 Å

pLDDT: mean 76.58, std 18.82, range [30.88, 97.44]

Sequence (519 aa):
MEPEECQSGLLKLLRSKKHWAHRGIARRILESDQDHLLPVAMKQLERGYQLCTYRRDQDDPLQLWMCGTGMIEANLGKVLRWVLTLQTGPEFNMALCDIVYPSLSSLCEVEEFESPDDKRNQLLLWIAQSPLLDPANPQTKRLIQALRDIEQPSHAVQLAYKCIDALPDKDEAILDLVLTAVDMFPPRQALEIIEPYETLLQSDRAKKVFAEQKAYVEGELRDAGRTVPGHWAMFDPAEPTQGRPDLYDQDAQLVVELGAAVSFLASPTGQSLLPFSQTKTLFGPRENEWPLTLKRLIQSRLLQVRRESAEGSFEMHEDQRFSWVPAHVELAVNLDSDDSQSGIILGLQNEIQEYVLHSTPVALLPVWQHLVSIEAHDYWISCMEYFRLPTHTLEDDEAHFQSAAALFSLSELMNLIYNVCQSAAGEQKARMLTNTHARNLAGSMLRSRMERAQAEGWTIKRGFRGELMPMSHLIQFFFTDFIPIGQETYECVVPNTGTLADAQEAMNQPQRGPSEPRV

Nearest PDB structures (foldseek):
  7azv-assembly1_B  TM=5.447E-01  e=5.940E-01  Shigella flexneri
  3gz1-assembly1_A  TM=4.902E-01  e=5.684E-01  Shigella flexneri
  3gz2-assembly1_B  TM=5.459E-01  e=1.714E+00  Shigella flexneri
  4r7s-assembly1_A  TM=4.815E-01  e=2.911E+00  Parabacteroides merdae ATCC 43184
  8pkp-assembly1_V  TM=3.085E-01  e=1.791E+00  Homo sapiens